Protein AF-0000000080868658 (afdb_homodimer)

Radius of gyration: 28.67 Å; Cα contacts (8 Å, |Δi|>4): 1771; chains: 2; bounding box: 57×83×64 Å

pLDDT: mean 96.14, std 3.33, range [72.62, 98.94]

Sequence (752 aa):
MSLFIGLMSGTSLDGVDAALVDITPGRAPSLIATHAETMPEPLRDLLWRLCHADRVAFAELAAAEDAFCRLQATAVEALLGTSDAGRETIAAIGSHGQTIEHAPWGHDGGPAYTLQLDNPSLLAELTGCAVVGDLRRRDLAAGGQAAPLAPAFHEALFRARGEWRLVLNLGGFANLTLLPPAKDPRPPLGFDTGPANALMDAWHARHRGGRFDAGGAWAASGRVDEALLRRLLAQPFFHRPPPRSTGREVFHLDWLERHLEGGESPEDVQATLAELTAASVTLGVEMARETLSAPPAALLIPCGGGAHNPDLLARLARRLPETPLTTGDDWGWPADWLEAGAFAWLAAQRLAGQPGNLPSVTGAAGARVLGGLYAPMSLFIGLMSGTSLDGVDAALVDITPGRAPSLIATHAETMPEPLRDLLWRLCHADRVAFAELAAAEDAFCRLQATAVEALLGTSDAGRETIAAIGSHGQTIEHAPWGHDGGPAYTLQLDNPSLLAELTGCAVVGDLRRRDLAAGGQAAPLAPAFHEALFRARGEWRLVLNLGGFANLTLLPPAKDPRPPLGFDTGPANALMDAWHARHRGGRFDAGGAWAASGRVDEALLRRLLAQPFFHRPPPRSTGREVFHLDWLERHLEGGESPEDVQATLAELTAASVTLGVEMARETLSAPPAALLIPCGGGAHNPDLLARLARRLPETPLTTGDDWGWPADWLEAGAFAWLAAQRLAGQPGNLPSVTGAAGARVLGGLYAP

Nearest PDB structures (foldseek):
  4mo5-assembly1_B  TM=8.923E-01  e=2.392E-41  Pseudomonas aeruginosa
  4mo4-assembly1_B  TM=8.816E-01  e=5.305E-41  Pseudomonas aeruginosa
  4mo4-assembly2_D  TM=8.291E-01  e=3.657E-42  Pseudomonas aeruginosa
  4mo5-assembly1_A  TM=8.180E-01  e=1.112E-40  Pseudomonas aeruginosa
  4mo4-assembly1_A  TM=7.950E-01  e=7.052E-41  Pseudomonas aeruginosa

Secondary structure (DSSP, 8-state):
--EEEEEE--TT--EEEEEEEE--TTS--EEEEEEEEEPPHHHHHHHHHHHH-SEEEHHHHHHHHHHHHHHHHHHHHHHHHTSS--GGGEEEEEE--EEEEEETT-STT---EEEEE--HHHHHHHH-S-EEE--SHHHHHTT------THHHHHHHH--SS--EEEEEESSEEEEEEE--TT--SPPEEEEEEESHHHHHHHHHHHH-SSS-GGGHHHHHS---HHHHHHHHTSGGGGPPSS----TTTSSHHHHHTT--S---HHHHHHHHHHHHHHHHHHHHHHHHHHHTPPPPSEEEEESGGGG-HHHHHHHHHH-TTS-B--GGGGT--TTTHHHHHHHHHHHHHHHT-----HHHH--SS----SEEE--/--EEEEEE--TT--EEEEEEEE--TTS--EEEEEEEEEPPHHHHHHHHHHHT-SEEEHHHHHHHHHHHHHHHHHHHHHHHHTSS--GGGEEEEEE--EEEEEETT-STT---EEEEE--HHHHHHHH-S-EEE--SHHHHHTT------THHHHHHHH--SS--EEEEEESSEEEEEEE--TT--SPPEEEEEEESHHHHHHHHHHHH-SSS-GGGHHHHHS---HHHHHHHHTSGGGGPPSS----TTTSSHHHHHTT--S---HHHHHHHHHHHHHHHHHHHHHHHHHHHTPPPPSEEEEESGGGG-HHHHHHHHHH-TTS-B--GGGGT--TTTHHHHHHHHHHHHHHHT-----HHHH--SS----SEEE--

Structure (mmCIF, N/CA/C/O backbone):
data_AF-0000000080868658-model_v1
#
loop_
_entity.id
_entity.type
_entity.pdbx_description
1 polymer 'Anhydro-N-acetylmuramic acid kinase'
#
loop_
_atom_site.group_PDB
_atom_site.id
_atom_site.type_symbol
_atom_site.label_atom_id
_atom_site.label_alt_id
_atom_site.label_comp_id
_atom_site.label_asym_id
_atom_site.label_entity_id
_atom_site.label_seq_id
_atom_site.pdbx_PDB_ins_code
_atom_site.Cartn_x
_atom_site.Cartn_y
_atom_site.Cartn_z
_atom_site.occupancy
_atom_site.B_iso_or_equiv
_atom_site.auth_seq_id
_atom_site.auth_comp_id
_atom_site.auth_asym_id
_atom_site.auth_atom_id
_atom_site.pdbx_PDB_model_num
ATOM 1 N N . MET A 1 1 ? 24.516 -18.031 5.805 1 72.62 1 MET A N 1
ATOM 2 C CA . MET A 1 1 ? 23.094 -18.359 5.789 1 72.62 1 MET A CA 1
ATOM 3 C C . MET A 1 1 ? 22.234 -17.125 5.98 1 72.62 1 MET A C 1
ATOM 5 O O . MET A 1 1 ? 22.516 -16.297 6.852 1 72.62 1 MET A O 1
ATOM 9 N N . SER A 1 2 ? 21.344 -17 4.926 1 91.69 2 SER A N 1
ATOM 10 C CA . SER A 1 2 ? 20.359 -15.914 5.02 1 91.69 2 SER A CA 1
ATOM 11 C C . SER A 1 2 ? 18.938 -16.453 4.938 1 91.69 2 SER A C 1
ATOM 13 O O . SER A 1 2 ? 18.547 -17.031 3.926 1 91.69 2 SER A O 1
ATOM 15 N N . LEU A 1 3 ? 18.203 -16.422 6.098 1 98 3 LEU A N 1
ATOM 16 C CA . LEU A 1 3 ? 16.875 -17.031 6.215 1 98 3 LEU A CA 1
ATOM 17 C C . LEU A 1 3 ? 15.781 -16.031 5.883 1 98 3 LEU A C 1
ATOM 19 O O . LEU A 1 3 ? 15.836 -14.875 6.332 1 98 3 LEU A O 1
ATOM 23 N N . PHE A 1 4 ? 14.875 -16.516 5.098 1 98.69 4 PHE A N 1
ATOM 24 C CA . PHE A 1 4 ? 13.711 -15.734 4.707 1 98.69 4 PHE A CA 1
ATOM 25 C C . PHE A 1 4 ? 12.422 -16.531 4.938 1 98.69 4 PHE A C 1
ATOM 27 O O . PHE A 1 4 ? 12.422 -17.75 4.852 1 98.69 4 PHE A O 1
ATOM 34 N N . ILE A 1 5 ? 11.375 -15.859 5.258 1 98.88 5 ILE A N 1
ATOM 35 C CA . ILE A 1 5 ? 10.047 -16.469 5.34 1 98.88 5 ILE A CA 1
ATOM 36 C C . ILE A 1 5 ? 9.18 -15.969 4.188 1 98.88 5 ILE A C 1
ATOM 38 O O . ILE A 1 5 ? 9.156 -14.766 3.895 1 98.88 5 ILE A O 1
ATOM 42 N N . GLY A 1 6 ? 8.555 -16.875 3.461 1 98.88 6 GLY A N 1
ATOM 43 C CA . GLY A 1 6 ? 7.555 -16.531 2.465 1 98.88 6 GLY A CA 1
ATOM 44 C C . GLY A 1 6 ? 6.137 -16.828 2.912 1 98.88 6 GLY A C 1
ATOM 45 O O . GLY A 1 6 ? 5.871 -17.875 3.492 1 98.88 6 GLY A O 1
ATOM 46 N N . LEU A 1 7 ? 5.23 -15.844 2.699 1 98.88 7 LEU A N 1
ATOM 47 C CA . LEU A 1 7 ? 3.818 -15.992 3.033 1 98.88 7 LEU A CA 1
ATOM 48 C C . LEU A 1 7 ? 2.953 -15.906 1.78 1 98.88 7 LEU A C 1
ATOM 50 O O . LEU A 1 7 ? 3.039 -14.938 1.026 1 98.88 7 LEU A O 1
ATOM 54 N N . MET A 1 8 ? 2.072 -16.938 1.62 1 97.5 8 MET A N 1
ATOM 55 C CA . MET A 1 8 ? 1.224 -17 0.434 1 97.5 8 MET A CA 1
ATOM 56 C C . MET A 1 8 ? -0.203 -17.391 0.803 1 97.5 8 MET A C 1
ATOM 58 O O . MET A 1 8 ? -0.414 -18.297 1.609 1 97.5 8 MET A O 1
ATOM 62 N N . SER A 1 9 ? -1.117 -16.609 0.344 1 95.06 9 SER A N 1
ATOM 63 C CA . SER A 1 9 ? -2.535 -16.953 0.381 1 95.06 9 SER A CA 1
ATOM 64 C C . SER A 1 9 ? -3.16 -16.875 -1.008 1 95.06 9 SER A C 1
ATOM 66 O O . SER A 1 9 ? -3.146 -15.812 -1.64 1 95.06 9 SER A O 1
ATOM 68 N N . GLY A 1 10 ? -3.705 -17.938 -1.477 1 87.25 10 GLY A N 1
ATOM 69 C CA . GLY A 1 10 ? -4.199 -18.016 -2.842 1 87.25 10 GLY A CA 1
ATOM 70 C C . GLY A 1 10 ? -5.691 -17.766 -2.949 1 87.25 10 GLY A C 1
ATOM 71 O O . GLY A 1 10 ? -6.32 -17.297 -1.998 1 87.25 10 GLY A O 1
ATOM 72 N N . THR A 1 11 ? -6.23 -18.062 -4.133 1 80.31 11 THR A N 1
ATOM 73 C CA . THR A 1 11 ? -7.613 -17.75 -4.484 1 80.31 11 THR A CA 1
ATOM 74 C C . THR A 1 11 ? -8.578 -18.719 -3.812 1 80.31 11 THR A C 1
ATOM 76 O O . THR A 1 11 ? -9.781 -18.469 -3.74 1 80.31 11 THR A O 1
ATOM 79 N N . SER A 1 12 ? -8.07 -19.828 -3.332 1 80.62 12 SER A N 1
ATOM 80 C CA . SER A 1 12 ? -8.922 -20.812 -2.668 1 80.62 12 SER A CA 1
ATOM 81 C C . SER A 1 12 ? -9.344 -20.344 -1.283 1 80.62 12 SER A C 1
ATOM 83 O O . SER A 1 12 ? -10.297 -20.859 -0.708 1 80.62 12 SER A O 1
ATOM 85 N N . LEU A 1 13 ? -8.602 -19.406 -0.722 1 88.12 13 LEU A N 1
ATOM 86 C CA . LEU A 1 13 ? -8.883 -18.797 0.577 1 88.12 13 LEU A CA 1
ATOM 87 C C . LEU A 1 13 ? -8.898 -19.859 1.675 1 88.12 13 LEU A C 1
ATOM 89 O O . LEU A 1 13 ? -9.734 -19.797 2.58 1 88.12 13 LEU A O 1
ATOM 93 N N . ASP A 1 14 ? -7.98 -20.844 1.526 1 87.69 14 ASP A N 1
ATOM 94 C CA . ASP A 1 14 ? -7.934 -21.922 2.5 1 87.69 14 ASP A CA 1
ATOM 95 C C . ASP A 1 14 ? -7.086 -21.547 3.711 1 87.69 14 ASP A C 1
ATOM 97 O O . ASP A 1 14 ? -7.293 -22.062 4.809 1 87.69 14 ASP A O 1
ATOM 101 N N . GLY A 1 15 ? -6.152 -20.797 3.523 1 94.62 15 GLY A N 1
ATOM 102 C CA . GLY A 1 15 ? -5.262 -20.406 4.605 1 94.62 15 GLY A CA 1
ATOM 103 C C . GLY A 1 15 ? -4.027 -19.656 4.129 1 94.62 15 GLY A C 1
ATOM 104 O O . GLY A 1 15 ? -4.012 -19.125 3.016 1 94.62 15 GLY A O 1
ATOM 105 N N . VAL A 1 16 ? -3.062 -19.5 5.051 1 98 16 VAL A N 1
ATOM 106 C CA . VAL A 1 16 ? -1.768 -18.891 4.766 1 98 16 VAL A CA 1
ATOM 107 C C . VAL A 1 16 ? -0.672 -19.953 4.82 1 98 16 VAL A C 1
ATOM 109 O O . VAL A 1 16 ? -0.5 -20.625 5.84 1 98 16 VAL A O 1
ATOM 112 N N . ASP A 1 17 ? -0.006 -20.141 3.717 1 97.75 17 ASP A N 1
ATOM 113 C CA . ASP A 1 17 ? 1.175 -21 3.668 1 97.75 17 ASP A CA 1
ATOM 114 C C . ASP A 1 17 ? 2.436 -20.219 4.031 1 97.75 17 ASP A C 1
ATOM 116 O O . ASP A 1 17 ? 2.709 -19.172 3.447 1 97.75 17 ASP A O 1
ATOM 120 N N . ALA A 1 18 ? 3.156 -20.719 4.969 1 98.69 18 ALA A N 1
ATOM 121 C CA . ALA A 1 18 ? 4.418 -20.109 5.395 1 98.69 18 ALA A CA 1
ATOM 122 C C . ALA A 1 18 ? 5.586 -21.062 5.16 1 98.69 18 ALA A C 1
ATOM 124 O O . ALA A 1 18 ? 5.52 -22.25 5.531 1 98.69 18 ALA A O 1
ATOM 125 N N . ALA A 1 19 ? 6.621 -20.578 4.504 1 98.62 19 ALA A N 1
ATOM 126 C CA . ALA A 1 19 ? 7.82 -21.359 4.242 1 98.62 19 ALA A CA 1
ATOM 127 C C . ALA A 1 19 ? 9.07 -20.641 4.75 1 98.62 19 ALA A C 1
ATOM 129 O O . ALA A 1 19 ? 9.25 -19.453 4.496 1 98.62 19 ALA A O 1
ATOM 130 N N . LEU A 1 20 ? 9.852 -21.312 5.535 1 98.62 20 LEU A N 1
ATOM 131 C CA . LEU A 1 20 ? 11.188 -20.859 5.91 1 98.62 20 LEU A CA 1
ATOM 132 C C . LEU A 1 20 ? 12.234 -21.359 4.91 1 98.62 20 LEU A C 1
ATOM 134 O O . LEU A 1 20 ? 12.375 -22.562 4.707 1 98.62 20 LEU A O 1
ATOM 138 N N . VAL A 1 21 ? 12.93 -20.438 4.316 1 98.38 21 VAL A N 1
ATOM 139 C CA . VAL A 1 21 ? 13.805 -20.781 3.205 1 98.38 21 VAL A CA 1
ATOM 140 C C . VAL A 1 21 ? 15.203 -20.219 3.455 1 98.38 21 VAL A C 1
ATOM 142 O O . VAL A 1 21 ? 15.352 -19.078 3.893 1 98.38 21 VAL A O 1
ATOM 145 N N . ASP A 1 22 ? 16.203 -21.031 3.221 1 97.75 22 ASP A N 1
ATOM 146 C CA . ASP A 1 22 ? 17.578 -20.562 3.188 1 97.75 22 ASP A CA 1
ATOM 147 C C . ASP A 1 22 ? 17.984 -20.109 1.786 1 97.75 22 ASP A C 1
ATOM 149 O O . ASP A 1 22 ? 17.984 -20.906 0.844 1 97.75 22 ASP A O 1
ATOM 153 N N . ILE A 1 23 ? 18.234 -18.844 1.645 1 97.06 23 ILE A N 1
ATOM 154 C CA . ILE A 1 23 ? 18.641 -18.266 0.365 1 97.06 23 ILE A CA 1
ATOM 155 C C . ILE A 1 23 ? 20.047 -17.688 0.481 1 97.06 23 ILE A C 1
ATOM 157 O O . ILE A 1 23 ? 20.219 -16.531 0.851 1 97.06 23 ILE A O 1
ATOM 161 N N . THR A 1 24 ? 21 -18.391 0.154 1 91.44 24 THR A N 1
ATOM 162 C CA . THR A 1 24 ? 22.406 -18.031 0.19 1 91.44 24 THR A CA 1
ATOM 163 C C . THR A 1 24 ? 22.969 -17.906 -1.223 1 91.44 24 THR A C 1
ATOM 165 O O . THR A 1 24 ? 22.797 -18.812 -2.047 1 91.44 24 THR A O 1
ATOM 168 N N . PRO A 1 25 ? 23.594 -16.797 -1.504 1 86.56 25 PRO A N 1
ATOM 169 C CA . PRO A 1 25 ? 24.156 -16.641 -2.85 1 86.56 25 PRO A CA 1
ATOM 170 C C . PRO A 1 25 ? 25.047 -17.797 -3.268 1 86.56 25 PRO A C 1
ATOM 172 O O . PRO A 1 25 ? 25.812 -18.312 -2.453 1 86.56 25 PRO A O 1
ATOM 175 N N . GLY A 1 26 ? 24.938 -18.234 -4.422 1 84.75 26 GLY A N 1
ATOM 176 C CA . GLY A 1 26 ? 25.781 -19.297 -4.984 1 84.75 26 GLY A CA 1
ATOM 177 C C . GLY A 1 26 ? 25.219 -20.688 -4.773 1 84.75 26 GLY A C 1
ATOM 178 O O . GLY A 1 26 ? 25.781 -21.672 -5.258 1 84.75 26 GLY A O 1
ATOM 179 N N . ARG A 1 27 ? 24.141 -20.781 -4.016 1 88.38 27 ARG A N 1
ATOM 180 C CA . ARG A 1 27 ? 23.484 -22.062 -3.795 1 88.38 27 ARG A CA 1
ATOM 181 C C . ARG A 1 27 ? 22 -21.953 -4.129 1 88.38 27 ARG A C 1
ATOM 183 O O . ARG A 1 27 ? 21.391 -20.891 -4.031 1 88.38 27 ARG A O 1
ATOM 190 N N . ALA A 1 28 ? 21.422 -23.125 -4.512 1 91.81 28 ALA A N 1
ATOM 191 C CA . ALA A 1 28 ? 19.984 -23.172 -4.727 1 91.81 28 ALA A CA 1
ATOM 192 C C . ALA A 1 28 ? 19.219 -22.953 -3.418 1 91.81 28 ALA A C 1
ATOM 194 O O . ALA A 1 28 ? 19.625 -23.469 -2.371 1 91.81 28 ALA A O 1
ATOM 195 N N . PRO A 1 29 ? 18.156 -22.25 -3.453 1 96.81 29 PRO A N 1
ATOM 196 C CA . PRO A 1 29 ? 17.328 -22.109 -2.25 1 96.81 29 PRO A CA 1
ATOM 197 C C . PRO A 1 29 ? 16.891 -23.438 -1.665 1 96.81 29 PRO A C 1
ATOM 199 O O . PRO A 1 29 ? 16.594 -24.375 -2.41 1 96.81 29 PRO A O 1
ATOM 202 N N . SER A 1 30 ? 16.859 -23.484 -0.346 1 96.81 30 SER A N 1
ATOM 203 C CA . SER A 1 30 ? 16.469 -24.719 0.314 1 96.81 30 SER A CA 1
ATOM 204 C C . SER A 1 30 ? 15.336 -24.484 1.309 1 96.81 30 SER A C 1
ATOM 206 O O . SER A 1 30 ? 15.344 -23.5 2.041 1 96.81 30 SER A O 1
ATOM 208 N N . LEU A 1 31 ? 14.414 -25.375 1.304 1 97.44 31 LEU A N 1
ATOM 209 C CA . LEU A 1 31 ? 13.281 -25.328 2.225 1 97.44 31 LEU A CA 1
ATOM 210 C C . LEU A 1 31 ? 13.672 -25.859 3.596 1 97.44 31 LEU A C 1
ATOM 212 O O . LEU A 1 31 ? 14.141 -27 3.707 1 97.44 31 LEU A O 1
ATOM 216 N N . ILE A 1 32 ? 13.469 -25.078 4.637 1 97.12 32 ILE A N 1
ATOM 217 C CA . ILE A 1 32 ? 13.93 -25.438 5.973 1 97.12 32 ILE A CA 1
ATOM 218 C C . ILE A 1 32 ? 12.742 -25.906 6.812 1 97.12 32 ILE A C 1
ATOM 220 O O . ILE A 1 32 ? 12.852 -26.891 7.555 1 97.12 32 ILE A O 1
ATOM 224 N N . ALA A 1 33 ? 11.648 -25.234 6.73 1 97.88 33 ALA A N 1
ATOM 225 C CA . ALA A 1 33 ? 10.445 -25.547 7.504 1 97.88 33 ALA A CA 1
ATOM 226 C C . ALA A 1 33 ? 9.203 -25 6.812 1 97.88 33 ALA A C 1
ATOM 228 O O . ALA A 1 33 ? 9.289 -24.125 5.957 1 97.88 33 ALA A O 1
ATOM 229 N N . THR A 1 34 ? 8.07 -25.609 7.141 1 97.94 34 THR A N 1
ATOM 230 C CA . THR A 1 34 ? 6.801 -25.203 6.551 1 97.94 34 THR A CA 1
ATOM 231 C C . THR A 1 34 ? 5.695 -25.203 7.602 1 97.94 34 THR A C 1
ATOM 233 O O . THR A 1 34 ? 5.809 -25.859 8.633 1 97.94 34 THR A O 1
ATOM 236 N N . HIS A 1 35 ? 4.715 -24.328 7.371 1 98.06 35 HIS A N 1
ATOM 237 C CA . HIS A 1 35 ? 3.516 -24.297 8.195 1 98.06 35 HIS A CA 1
ATOM 238 C C . HIS A 1 35 ? 2.314 -23.797 7.406 1 98.06 35 HIS A C 1
ATOM 240 O O . HIS A 1 35 ? 2.42 -22.797 6.676 1 98.06 35 HIS A O 1
ATOM 246 N N . ALA A 1 36 ? 1.209 -24.516 7.469 1 97.19 36 ALA A N 1
ATOM 247 C CA . ALA A 1 36 ? -0.064 -24.062 6.91 1 97.19 36 ALA A CA 1
ATOM 248 C C . ALA A 1 36 ? -1.01 -23.594 8.016 1 97.19 36 ALA A C 1
ATOM 250 O O . ALA A 1 36 ? -1.348 -24.359 8.922 1 97.19 36 ALA A O 1
ATOM 251 N N . GLU A 1 37 ? -1.379 -22.328 7.957 1 98.06 37 GLU A N 1
ATOM 252 C CA . GLU A 1 37 ? -2.316 -21.766 8.922 1 98.06 37 GLU A CA 1
ATOM 253 C C . GLU A 1 37 ? -3.723 -21.672 8.336 1 98.06 37 GLU A C 1
ATOM 255 O O . GLU A 1 37 ? -3.955 -20.938 7.375 1 98.06 37 GLU A O 1
ATOM 260 N N . THR A 1 38 ? -4.68 -22.375 8.945 1 97.31 38 THR A N 1
ATOM 261 C CA . THR A 1 38 ? -6.035 -22.453 8.406 1 97.31 38 THR A CA 1
ATOM 262 C C . THR A 1 38 ? -6.742 -21.109 8.523 1 97.31 38 THR A C 1
ATOM 264 O O . THR A 1 38 ? -6.633 -20.422 9.547 1 97.31 38 THR A O 1
ATOM 267 N N . MET A 1 39 ? -7.422 -20.75 7.5 1 96.88 39 MET A N 1
ATOM 268 C CA . MET A 1 39 ? -8.211 -19.516 7.492 1 96.88 39 MET A CA 1
ATOM 269 C C . MET A 1 39 ? -9.469 -19.672 8.336 1 96.88 39 MET A C 1
ATOM 271 O O . MET A 1 39 ? -10.297 -20.547 8.07 1 96.88 39 MET A O 1
ATOM 275 N N . PRO A 1 40 ? -9.656 -18.859 9.359 1 97.62 40 PRO A N 1
ATOM 276 C CA . PRO A 1 40 ? -10.922 -18.906 10.094 1 97.62 40 PRO A CA 1
ATOM 277 C C . PRO A 1 40 ? -12.125 -18.594 9.203 1 97.62 40 PRO A C 1
ATOM 279 O O . PRO A 1 40 ? -12.047 -17.734 8.328 1 97.62 40 PRO A O 1
ATOM 282 N N . GLU A 1 41 ? -13.242 -19.234 9.445 1 95.88 41 GLU A N 1
ATOM 283 C CA . GLU A 1 41 ? -14.414 -19.172 8.578 1 95.88 41 GLU A CA 1
ATOM 284 C C . GLU A 1 41 ? -14.914 -17.734 8.43 1 95.88 41 GLU A C 1
ATOM 286 O O . GLU A 1 41 ? -15.234 -17.297 7.324 1 95.88 41 GLU A O 1
ATOM 291 N N . PRO A 1 42 ? -14.969 -16.938 9.523 1 97.19 42 PRO A N 1
ATOM 292 C CA . PRO A 1 42 ? -15.438 -15.555 9.359 1 97.19 42 PRO A CA 1
ATOM 293 C C . PRO A 1 42 ? -14.555 -14.734 8.422 1 97.19 42 PRO A C 1
ATOM 295 O O . PRO A 1 42 ? -15.062 -13.953 7.613 1 97.19 42 PRO A O 1
ATOM 298 N N . LEU A 1 43 ? -13.289 -14.891 8.523 1 97.88 43 LEU A N 1
ATOM 299 C CA . LEU A 1 43 ? -12.367 -14.188 7.641 1 97.88 43 LEU A CA 1
ATOM 300 C C . LEU A 1 43 ? -12.492 -14.703 6.207 1 97.88 43 LEU A C 1
ATOM 302 O O . LEU A 1 43 ? -12.484 -13.914 5.258 1 97.88 43 LEU A O 1
ATOM 306 N N . ARG A 1 44 ? -12.609 -15.984 6.043 1 95.94 44 ARG A N 1
ATOM 307 C CA . ARG A 1 44 ? -12.789 -16.578 4.723 1 95.94 44 ARG A CA 1
ATOM 308 C C . ARG A 1 44 ? -14.008 -15.992 4.016 1 95.94 44 ARG A C 1
ATOM 310 O O . ARG A 1 44 ? -13.93 -15.617 2.846 1 95.94 44 ARG A O 1
ATOM 317 N N . ASP A 1 45 ? -15.102 -15.898 4.734 1 95.25 45 ASP A N 1
ATOM 318 C CA . ASP A 1 45 ? -16.344 -15.367 4.184 1 95.25 45 ASP A CA 1
ATOM 319 C C . ASP A 1 45 ? -16.172 -13.914 3.752 1 95.25 45 ASP A C 1
ATOM 321 O O . ASP A 1 45 ? -16.656 -13.516 2.686 1 95.25 45 ASP A O 1
ATOM 325 N N . LEU A 1 46 ? -15.539 -13.203 4.602 1 96.62 46 LEU A N 1
ATOM 326 C CA . LEU A 1 46 ? -15.305 -11.797 4.309 1 96.62 46 LEU A CA 1
ATOM 327 C C . LEU A 1 46 ? -14.43 -11.641 3.068 1 96.62 46 LEU A C 1
ATOM 329 O O . LEU A 1 46 ? -14.75 -10.852 2.176 1 96.62 46 LEU A O 1
ATOM 333 N N . LEU A 1 47 ? -13.336 -12.352 3.016 1 96.5 47 LEU A N 1
ATOM 334 C CA . LEU A 1 47 ? -12.43 -12.297 1.875 1 96.5 47 LEU A CA 1
ATOM 335 C C . LEU A 1 47 ? -13.133 -12.742 0.599 1 96.5 47 LEU A C 1
ATOM 337 O O . LEU A 1 47 ? -12.922 -12.164 -0.469 1 96.5 47 LEU A O 1
ATOM 341 N N . TRP A 1 48 ? -13.922 -13.781 0.703 1 91.62 48 TRP A N 1
ATOM 342 C CA . TRP A 1 48 ? -14.688 -14.266 -0.442 1 91.62 48 TRP A CA 1
ATOM 343 C C . TRP A 1 48 ? -15.57 -13.164 -1.009 1 91.62 48 TRP A C 1
ATOM 345 O O . TRP A 1 48 ? -15.625 -12.961 -2.225 1 91.62 48 TRP A O 1
ATOM 355 N N . ARG A 1 49 ? -16.266 -12.469 -0.159 1 93.25 49 ARG A N 1
ATOM 356 C CA . ARG A 1 49 ? -17.125 -11.375 -0.583 1 93.25 49 ARG A CA 1
ATOM 357 C C . ARG A 1 49 ? -16.328 -10.266 -1.255 1 93.25 49 ARG A C 1
ATOM 359 O O . ARG A 1 49 ? -16.734 -9.727 -2.285 1 93.25 49 ARG A O 1
ATOM 366 N N . LEU A 1 50 ? -15.195 -9.969 -0.678 1 94 50 LEU A N 1
ATOM 367 C CA . LEU A 1 50 ? -14.344 -8.914 -1.216 1 94 50 LEU A CA 1
ATOM 368 C C . LEU A 1 50 ? -13.836 -9.281 -2.605 1 94 50 LEU A C 1
ATOM 370 O O . LEU A 1 50 ? -13.773 -8.43 -3.494 1 94 50 LEU A O 1
ATOM 374 N N . CYS A 1 51 ? -13.508 -10.539 -2.828 1 90.31 51 CYS A N 1
ATOM 375 C CA . CYS A 1 51 ? -12.969 -11.008 -4.098 1 90.31 51 CYS A CA 1
ATOM 376 C C . CYS A 1 51 ? -14.031 -10.961 -5.195 1 90.31 51 CYS A C 1
ATOM 378 O O . CYS A 1 51 ? -13.703 -11.008 -6.383 1 90.31 51 CYS A O 1
ATOM 380 N N . HIS A 1 52 ? -15.273 -10.883 -4.812 1 87.56 52 HIS A N 1
ATOM 381 C CA . HIS A 1 52 ? -16.359 -10.938 -5.793 1 87.56 52 HIS A CA 1
ATOM 382 C C . HIS A 1 52 ? -17.094 -9.609 -5.859 1 87.56 52 HIS A C 1
ATOM 384 O O . HIS A 1 52 ? -18.078 -9.477 -6.602 1 87.56 52 HIS A O 1
ATOM 390 N N . ALA A 1 53 ? -16.641 -8.641 -5.105 1 90 53 ALA A N 1
ATOM 391 C CA . ALA A 1 53 ? -17.297 -7.336 -5.062 1 90 53 ALA A CA 1
ATOM 392 C C . ALA A 1 53 ? -16.672 -6.371 -6.062 1 90 53 ALA A C 1
ATOM 394 O O . ALA A 1 53 ? -15.492 -6.496 -6.402 1 90 53 ALA A O 1
ATOM 395 N N . ASP A 1 54 ? -17.562 -5.445 -6.527 1 90.31 54 ASP A N 1
ATOM 396 C CA . ASP A 1 54 ? -17.031 -4.328 -7.312 1 90.31 54 ASP A CA 1
ATOM 397 C C . ASP A 1 54 ? -16.828 -3.094 -6.438 1 90.31 54 ASP A C 1
ATOM 399 O O . ASP A 1 54 ? -16.062 -2.199 -6.797 1 90.31 54 ASP A O 1
ATOM 403 N N . ARG A 1 55 ? -17.594 -3.051 -5.352 1 94.31 55 ARG A N 1
ATOM 404 C CA . ARG A 1 55 ? -17.531 -1.962 -4.383 1 94.31 55 ARG A CA 1
ATOM 405 C C . ARG A 1 55 ? -17.312 -2.498 -2.971 1 94.31 55 ARG A C 1
ATOM 407 O O . ARG A 1 55 ? -17.734 -3.607 -2.648 1 94.31 55 ARG A O 1
ATOM 414 N N . VAL A 1 56 ? -16.672 -1.709 -2.201 1 94.44 56 VAL A N 1
ATOM 415 C CA . VAL A 1 56 ? -16.375 -2.162 -0.843 1 94.44 56 VAL A CA 1
ATOM 416 C C . VAL A 1 56 ? -16.422 -0.977 0.118 1 94.44 56 VAL A C 1
ATOM 418 O O . VAL A 1 56 ? -16.234 0.171 -0.291 1 94.44 56 VAL A O 1
ATOM 421 N N . ALA A 1 57 ? -16.781 -1.31 1.369 1 95.56 57 ALA A N 1
ATOM 422 C CA . ALA A 1 57 ? -16.672 -0.312 2.43 1 95.56 57 ALA A CA 1
ATOM 423 C C . ALA A 1 57 ? -15.25 -0.25 2.979 1 95.56 57 ALA A C 1
ATOM 425 O O . ALA A 1 57 ? -14.594 -1.282 3.139 1 95.56 57 ALA A O 1
ATOM 426 N N . PHE A 1 58 ? -14.789 0.965 3.318 1 95.19 58 PHE A N 1
ATOM 427 C CA . PHE A 1 58 ? -13.445 1.136 3.861 1 95.19 58 PHE A CA 1
ATOM 428 C C . PHE A 1 58 ? -13.289 0.365 5.164 1 95.19 58 PHE A C 1
ATOM 430 O O . PHE A 1 58 ? -12.258 -0.278 5.391 1 95.19 58 PHE A O 1
ATOM 437 N N . ALA A 1 59 ? -14.305 0.403 5.98 1 95.5 59 ALA A N 1
ATOM 438 C CA . ALA A 1 59 ? -14.25 -0.278 7.273 1 95.5 59 ALA A CA 1
ATOM 439 C C . ALA A 1 59 ? -14.133 -1.789 7.094 1 95.5 59 ALA A C 1
ATOM 441 O O . ALA A 1 59 ? -13.469 -2.465 7.879 1 95.5 59 ALA A O 1
ATOM 442 N N . GLU A 1 60 ? -14.797 -2.299 6.066 1 95.88 60 GLU A N 1
ATOM 443 C CA . GLU A 1 60 ? -14.734 -3.729 5.777 1 95.88 60 GLU A CA 1
ATOM 444 C C . GLU A 1 60 ? -13.344 -4.129 5.285 1 95.88 60 GLU A C 1
ATOM 446 O O . GLU A 1 60 ? -12.828 -5.18 5.664 1 95.88 60 GLU A O 1
ATOM 451 N N . LEU A 1 61 ? -12.82 -3.295 4.469 1 96.44 61 LEU A N 1
ATOM 452 C CA . LEU A 1 61 ? -11.469 -3.527 3.984 1 96.44 61 LEU A CA 1
ATOM 453 C C . LEU A 1 61 ? -10.469 -3.541 5.141 1 96.44 61 LEU A C 1
ATOM 455 O O . LEU A 1 61 ? -9.602 -4.41 5.203 1 96.44 61 LEU A O 1
ATOM 459 N N . ALA A 1 62 ? -10.648 -2.615 6.027 1 97 62 ALA A N 1
ATOM 460 C CA . ALA A 1 62 ? -9.758 -2.506 7.18 1 97 62 ALA A CA 1
ATOM 461 C C . ALA A 1 62 ? -9.875 -3.734 8.078 1 97 62 ALA A C 1
ATOM 463 O O . ALA A 1 62 ? -8.867 -4.25 8.562 1 97 62 ALA A O 1
ATOM 464 N N . ALA A 1 63 ? -11.094 -4.164 8.297 1 97.56 63 ALA A N 1
ATOM 465 C CA . ALA A 1 63 ? -11.328 -5.336 9.141 1 97.56 63 ALA A CA 1
ATOM 466 C C . ALA A 1 63 ? -10.695 -6.586 8.531 1 97.56 63 ALA A C 1
ATOM 468 O O . ALA A 1 63 ? -10.062 -7.371 9.234 1 97.56 63 ALA A O 1
ATOM 469 N N . ALA A 1 64 ? -10.859 -6.75 7.246 1 98 64 ALA A N 1
ATOM 470 C CA . ALA A 1 64 ? -10.281 -7.898 6.551 1 98 64 ALA A CA 1
ATOM 471 C C . ALA A 1 64 ? -8.758 -7.859 6.594 1 98 64 ALA A C 1
ATOM 473 O O . ALA A 1 64 ? -8.109 -8.875 6.852 1 98 64 ALA A O 1
ATOM 474 N N . GLU A 1 65 ? -8.242 -6.695 6.344 1 98.06 65 GLU A N 1
ATOM 475 C CA . GLU A 1 65 ? -6.793 -6.531 6.328 1 98.06 65 GLU A CA 1
ATOM 476 C C . GLU A 1 65 ? -6.188 -6.84 7.695 1 98.06 65 GLU A C 1
ATOM 478 O O . GLU A 1 65 ? -5.176 -7.539 7.793 1 98.06 65 GLU A O 1
ATOM 483 N N . ASP A 1 66 ? -6.781 -6.301 8.695 1 98.31 66 ASP A N 1
ATOM 484 C CA . ASP A 1 66 ? -6.297 -6.512 10.062 1 98.31 66 ASP A CA 1
ATOM 485 C C . ASP A 1 66 ? -6.328 -7.996 10.43 1 98.31 66 ASP A C 1
ATOM 487 O O . ASP A 1 66 ? -5.336 -8.539 10.914 1 98.31 66 ASP A O 1
ATOM 491 N N . ALA A 1 67 ? -7.477 -8.609 10.219 1 98.44 67 ALA A N 1
ATOM 492 C CA . ALA A 1 67 ? -7.637 -10.023 10.547 1 98.44 67 ALA A CA 1
ATOM 493 C C . ALA A 1 67 ? -6.656 -10.883 9.75 1 98.44 67 ALA A C 1
ATOM 495 O O . ALA A 1 67 ? -6.051 -11.805 10.297 1 98.44 67 ALA A O 1
ATOM 496 N N . PHE A 1 68 ? -6.492 -10.586 8.516 1 98.62 68 PHE A N 1
ATOM 497 C CA . PHE A 1 68 ? -5.598 -11.336 7.645 1 98.62 68 PHE A CA 1
ATOM 498 C C . PHE A 1 68 ? -4.152 -11.203 8.109 1 98.62 68 PHE A C 1
ATOM 500 O O . PHE A 1 68 ? -3.42 -12.188 8.172 1 98.62 68 PHE A O 1
ATOM 507 N N . CYS A 1 69 ? -3.732 -9.992 8.438 1 98.62 69 CYS A N 1
ATOM 508 C CA . CYS A 1 69 ? -2.365 -9.75 8.883 1 98.62 69 CYS A CA 1
ATOM 509 C C . CYS A 1 69 ? -2.086 -10.477 10.195 1 98.62 69 CYS A C 1
ATOM 511 O O . CYS A 1 69 ? -0.995 -11.023 10.383 1 98.62 69 CYS A O 1
ATOM 513 N N . ARG A 1 70 ? -3.004 -10.484 11.078 1 98.69 70 ARG A N 1
ATOM 514 C CA . ARG A 1 70 ? -2.838 -11.203 12.344 1 98.69 70 ARG A CA 1
ATOM 515 C C . ARG A 1 70 ? -2.734 -12.703 12.109 1 98.69 70 ARG A C 1
ATOM 517 O O . ARG A 1 70 ? -1.993 -13.398 12.805 1 98.69 70 ARG A O 1
ATOM 524 N N . LEU A 1 71 ? -3.504 -13.188 11.109 1 98.81 71 LEU A N 1
ATOM 525 C CA . LEU A 1 71 ? -3.377 -14.586 10.727 1 98.81 71 LEU A CA 1
ATOM 526 C C . LEU A 1 71 ? -1.981 -14.875 10.188 1 98.81 71 LEU A C 1
ATOM 528 O O . LEU A 1 71 ? -1.395 -15.914 10.492 1 98.81 71 LEU A O 1
ATOM 532 N N . GLN A 1 72 ? -1.442 -14 9.375 1 98.88 72 GLN A N 1
ATOM 533 C CA . GLN A 1 72 ? -0.082 -14.133 8.867 1 98.88 72 GLN A CA 1
ATOM 534 C C . GLN A 1 72 ? 0.928 -14.203 10.008 1 98.88 72 GLN A C 1
ATOM 536 O O . GLN A 1 72 ? 1.836 -15.039 9.984 1 98.88 72 GLN A O 1
ATOM 541 N N . ALA A 1 73 ? 0.763 -13.32 10.977 1 98.88 73 ALA A N 1
ATOM 542 C CA . ALA A 1 73 ? 1.672 -13.297 12.117 1 98.88 73 ALA A CA 1
ATOM 543 C C . ALA A 1 73 ? 1.612 -14.602 12.891 1 98.88 73 ALA A C 1
ATOM 545 O O . ALA A 1 73 ? 2.643 -15.117 13.336 1 98.88 73 ALA A O 1
ATOM 546 N N . THR A 1 74 ? 0.406 -15.117 13.055 1 98.75 74 THR A N 1
ATOM 547 C CA . THR A 1 74 ? 0.233 -16.406 13.703 1 98.75 74 THR A CA 1
ATOM 548 C C . THR A 1 74 ? 0.979 -17.5 12.945 1 98.75 74 THR A C 1
ATOM 550 O O . THR A 1 74 ? 1.641 -18.344 13.547 1 98.75 74 THR A O 1
ATOM 553 N N . ALA A 1 75 ? 0.881 -17.469 11.633 1 98.75 75 ALA A N 1
ATOM 554 C CA . ALA A 1 75 ? 1.574 -18.438 10.789 1 98.75 75 ALA A CA 1
ATOM 555 C C . ALA A 1 75 ? 3.086 -18.344 10.977 1 98.75 75 ALA A C 1
ATOM 557 O O . ALA A 1 75 ? 3.77 -19.375 11.07 1 98.75 75 ALA A O 1
ATOM 558 N N . VAL A 1 76 ? 3.619 -17.141 11.039 1 98.75 76 VAL A N 1
ATOM 559 C CA . VAL A 1 76 ? 5.051 -16.922 11.219 1 98.75 76 VAL A CA 1
ATOM 560 C C . VAL A 1 76 ? 5.496 -17.469 12.57 1 98.75 76 VAL A C 1
ATOM 562 O O . VAL A 1 76 ? 6.508 -18.172 12.664 1 98.75 76 VAL A O 1
ATOM 565 N N . GLU A 1 77 ? 4.75 -17.172 13.602 1 98.12 77 GLU A N 1
ATOM 566 C CA . GLU A 1 77 ? 5.082 -17.656 14.945 1 98.12 77 GLU A CA 1
ATOM 567 C C . GLU A 1 77 ? 5.098 -19.172 15 1 98.12 77 GLU A C 1
ATOM 569 O O . GLU A 1 77 ? 6.008 -19.766 15.586 1 98.12 77 GLU A O 1
ATOM 574 N N . ALA A 1 78 ? 4.066 -19.766 14.406 1 98.25 78 ALA A N 1
ATOM 575 C CA . ALA A 1 78 ? 3.986 -21.234 14.383 1 98.25 78 ALA A CA 1
ATOM 576 C C . ALA A 1 78 ? 5.156 -21.828 13.609 1 98.25 78 ALA A C 1
ATOM 578 O O . ALA A 1 78 ? 5.746 -22.828 14.039 1 98.25 78 ALA A O 1
ATOM 579 N N . LEU A 1 79 ? 5.484 -21.219 12.484 1 98.38 79 LEU A N 1
ATOM 580 C CA . LEU A 1 79 ? 6.598 -21.672 11.656 1 98.38 79 LEU A CA 1
ATOM 581 C C . LEU A 1 79 ? 7.906 -21.641 12.445 1 98.38 79 LEU A C 1
ATOM 583 O O . LEU A 1 79 ? 8.672 -22.609 12.438 1 98.38 79 LEU A O 1
ATOM 587 N N . LEU A 1 80 ? 8.148 -20.547 13.086 1 97.19 80 LEU A N 1
ATOM 588 C CA . LEU A 1 80 ? 9.375 -20.391 13.852 1 97.19 80 LEU A CA 1
ATOM 589 C C . LEU A 1 80 ? 9.406 -21.344 15.039 1 97.19 80 LEU A C 1
ATOM 591 O O . LEU A 1 80 ? 10.469 -21.812 15.438 1 97.19 80 LEU A O 1
ATOM 595 N N . GLY A 1 81 ? 8.242 -21.625 15.594 1 95.31 81 GLY A N 1
ATOM 596 C CA . GLY A 1 81 ? 8.141 -22.578 16.688 1 95.31 81 GLY A CA 1
ATOM 597 C C . GLY A 1 81 ? 8.547 -23.984 16.281 1 95.31 81 GLY A C 1
ATOM 598 O O . GLY A 1 81 ? 9.008 -24.766 17.109 1 95.31 81 GLY A O 1
ATOM 599 N N . THR A 1 82 ? 8.398 -24.297 15.055 1 93 82 THR A N 1
ATOM 600 C CA . THR A 1 82 ? 8.695 -25.641 14.578 1 93 82 THR A CA 1
ATOM 601 C C . THR A 1 82 ? 10.102 -25.719 13.992 1 93 82 THR A C 1
ATOM 603 O O . THR A 1 82 ? 10.523 -26.766 13.508 1 93 82 THR A O 1
ATOM 606 N N . SER A 1 83 ? 10.742 -24.562 14.047 1 91.75 83 SER A N 1
ATOM 607 C CA . SER A 1 83 ? 12.102 -24.5 13.5 1 91.75 83 SER A CA 1
ATOM 608 C C . SER A 1 83 ? 13.117 -24.141 14.578 1 91.75 83 SER A C 1
ATOM 610 O O . SER A 1 83 ? 12.742 -23.875 15.727 1 91.75 83 SER A O 1
ATOM 612 N N . ASP A 1 84 ? 14.312 -24.281 14.328 1 89.19 84 ASP A N 1
ATOM 613 C CA . ASP A 1 84 ? 15.375 -23.906 15.258 1 89.19 84 ASP A CA 1
ATOM 614 C C . ASP A 1 84 ? 15.852 -22.484 15 1 89.19 84 ASP A C 1
ATOM 616 O O . ASP A 1 84 ? 16.859 -22.047 15.57 1 89.19 84 ASP A O 1
ATOM 620 N N . ALA A 1 85 ? 15.055 -21.812 14.227 1 91.12 85 ALA A N 1
ATOM 621 C CA . ALA A 1 85 ? 15.477 -20.453 13.875 1 91.12 85 ALA A CA 1
ATOM 622 C C . ALA A 1 85 ? 14.828 -19.422 14.789 1 91.12 85 ALA A C 1
ATOM 624 O O . ALA A 1 85 ? 13.625 -19.484 15.055 1 91.12 85 ALA A O 1
ATOM 625 N N . GLY A 1 86 ? 15.625 -18.5 15.336 1 91.19 86 GLY A N 1
ATOM 626 C CA . GLY A 1 86 ? 15.094 -17.359 16.078 1 91.19 86 GLY A CA 1
ATOM 627 C C . GLY A 1 86 ? 14.68 -16.219 15.18 1 91.19 86 GLY A C 1
ATOM 628 O O . GLY A 1 86 ? 15.172 -16.094 14.055 1 91.19 86 GLY A O 1
ATOM 629 N N . ARG A 1 87 ? 13.773 -15.43 15.633 1 92.25 87 ARG A N 1
ATOM 630 C CA . ARG A 1 87 ? 13.281 -14.289 14.875 1 92.25 87 ARG A CA 1
ATOM 631 C C . ARG A 1 87 ? 14.43 -13.391 14.422 1 92.25 87 ARG A C 1
ATOM 633 O O . ARG A 1 87 ? 14.367 -12.797 13.344 1 92.25 87 ARG A O 1
ATOM 640 N N . GLU A 1 88 ? 15.438 -13.297 15.172 1 93.25 88 GLU A N 1
ATOM 641 C CA . GLU A 1 88 ? 16.562 -12.398 14.898 1 93.25 88 GLU A CA 1
ATOM 642 C C . GLU A 1 88 ? 17.375 -12.898 13.719 1 93.25 88 GLU A C 1
ATOM 644 O O . GLU A 1 88 ? 18.172 -12.148 13.148 1 93.25 88 GLU A O 1
ATOM 649 N N . THR A 1 89 ? 17.203 -14.117 13.383 1 95.12 89 THR A N 1
ATOM 650 C CA . THR A 1 89 ? 17.969 -14.703 12.297 1 95.12 89 THR A CA 1
ATOM 651 C C . THR A 1 89 ? 17.25 -14.531 10.961 1 95.12 89 THR A C 1
ATOM 653 O O . THR A 1 89 ? 17.812 -14.812 9.898 1 95.12 89 THR A O 1
ATOM 656 N N . ILE A 1 90 ? 16.016 -14.109 11 1 98.06 90 ILE A N 1
ATOM 657 C CA . ILE A 1 90 ? 15.227 -13.93 9.789 1 98.06 90 ILE A CA 1
ATOM 658 C C . ILE A 1 90 ? 15.594 -12.609 9.125 1 98.06 90 ILE A C 1
ATOM 660 O O . ILE A 1 90 ? 15.422 -11.539 9.711 1 98.06 90 ILE A O 1
ATOM 664 N N . ALA A 1 91 ? 16.062 -12.68 7.906 1 98.25 91 ALA A N 1
ATOM 665 C CA . ALA A 1 91 ? 16.453 -11.469 7.176 1 98.25 91 ALA A CA 1
ATOM 666 C C . ALA A 1 91 ? 15.227 -10.648 6.793 1 98.25 91 ALA A C 1
ATOM 668 O O . ALA A 1 91 ? 15.227 -9.422 6.926 1 98.25 91 ALA A O 1
ATOM 669 N N . ALA A 1 92 ? 14.18 -11.328 6.312 1 98.69 92 ALA A N 1
ATOM 670 C CA . ALA A 1 92 ? 12.938 -10.641 5.965 1 98.69 92 ALA A CA 1
ATOM 671 C C . ALA A 1 92 ? 11.812 -11.648 5.691 1 98.69 92 ALA A C 1
ATOM 673 O O . ALA A 1 92 ? 12.078 -12.82 5.43 1 98.69 92 ALA A O 1
ATOM 674 N N . ILE A 1 93 ? 10.633 -11.18 5.801 1 98.88 93 ILE A N 1
ATOM 675 C CA . ILE A 1 93 ? 9.422 -11.875 5.379 1 98.88 93 ILE A CA 1
ATOM 676 C C . ILE A 1 93 ? 8.961 -11.336 4.023 1 98.88 93 ILE A C 1
ATOM 678 O O . ILE A 1 93 ? 8.836 -10.125 3.842 1 98.88 93 ILE A O 1
ATOM 682 N N . GLY A 1 94 ? 8.828 -12.195 3.027 1 98.94 94 GLY A N 1
ATOM 683 C CA . GLY A 1 94 ? 8.117 -11.844 1.808 1 98.94 94 GLY A CA 1
ATOM 684 C C . GLY A 1 94 ? 6.629 -12.148 1.875 1 98.94 94 GLY A C 1
ATOM 685 O O . GLY A 1 94 ? 6.234 -13.312 1.948 1 98.94 94 GLY A O 1
ATOM 686 N N . SER A 1 95 ? 5.801 -11.094 1.814 1 98.88 95 SER A N 1
ATOM 687 C CA . SER A 1 95 ? 4.355 -11.25 1.958 1 98.88 95 SER A CA 1
ATOM 688 C C . SER A 1 95 ? 3.637 -10.977 0.642 1 98.88 95 SER A C 1
ATOM 690 O O . SER A 1 95 ? 3.686 -9.859 0.122 1 98.88 95 SER A O 1
ATOM 692 N N . HIS A 1 96 ? 2.982 -11.945 0.142 1 98.12 96 HIS A N 1
ATOM 693 C CA . HIS A 1 96 ? 2.197 -11.789 -1.076 1 98.12 96 HIS A CA 1
ATOM 694 C C . HIS A 1 96 ? 0.958 -10.93 -0.825 1 98.12 96 HIS A C 1
ATOM 696 O O . HIS A 1 96 ? 0.524 -10.188 -1.704 1 98.12 96 HIS A O 1
ATOM 702 N N . GLY A 1 97 ? 0.385 -11.078 0.349 1 97.69 97 GLY A N 1
ATOM 703 C CA . GLY A 1 97 ? -0.95 -10.547 0.588 1 97.69 97 GLY A CA 1
ATOM 704 C C . GLY A 1 97 ? -2.045 -11.398 -0.037 1 97.69 97 GLY A C 1
ATOM 705 O O . GLY A 1 97 ? -1.785 -12.5 -0.511 1 97.69 97 GLY A O 1
ATOM 706 N N . GLN A 1 98 ? -3.293 -10.961 0.12 1 97 98 GLN A N 1
ATOM 707 C CA . GLN A 1 98 ? -4.445 -11.609 -0.492 1 97 98 GLN A CA 1
ATOM 708 C C . GLN A 1 98 ? -4.988 -10.789 -1.657 1 97 98 GLN A C 1
ATOM 710 O O . GLN A 1 98 ? -5.504 -9.688 -1.459 1 97 98 GLN A O 1
ATOM 715 N N . THR A 1 99 ? -4.871 -11.367 -2.863 1 94.62 99 THR A N 1
ATOM 716 C CA . THR A 1 99 ? -5.41 -10.664 -4.02 1 94.62 99 THR A CA 1
ATOM 717 C C . THR A 1 99 ? -6.93 -10.57 -3.938 1 94.62 99 THR A C 1
ATOM 719 O O . THR A 1 99 ? -7.613 -11.594 -3.83 1 94.62 99 THR A O 1
ATOM 722 N N . ILE A 1 100 ? -7.418 -9.344 -3.967 1 93.31 100 ILE A N 1
ATOM 723 C CA . ILE A 1 100 ? -8.867 -9.188 -3.959 1 93.31 100 ILE A CA 1
ATOM 724 C C . ILE A 1 100 ? -9.344 -8.664 -5.312 1 93.31 100 ILE A C 1
ATOM 726 O O . ILE A 1 100 ? -10.516 -8.789 -5.66 1 93.31 100 ILE A O 1
ATOM 730 N N . GLU A 1 101 ? -8.414 -8.039 -6.031 1 92.06 101 GLU A N 1
ATOM 731 C CA . GLU A 1 101 ? -8.672 -7.578 -7.391 1 92.06 101 GLU A CA 1
ATOM 732 C C . GLU A 1 101 ? -7.406 -7.652 -8.25 1 92.06 101 GLU A C 1
ATOM 734 O O . GLU A 1 101 ? -6.312 -7.34 -7.773 1 92.06 101 GLU A O 1
ATOM 739 N N . HIS A 1 102 ? -7.531 -8.094 -9.453 1 92.69 102 HIS A N 1
ATOM 740 C CA . HIS A 1 102 ? -6.445 -8.117 -10.43 1 92.69 102 HIS A CA 1
ATOM 741 C C . HIS A 1 102 ? -6.953 -7.766 -11.828 1 92.69 102 HIS A C 1
ATOM 743 O O . HIS A 1 102 ? -7.684 -8.539 -12.438 1 92.69 102 HIS A O 1
ATOM 749 N N . ALA A 1 103 ? -6.555 -6.555 -12.297 1 93.06 103 ALA A N 1
ATOM 750 C CA . ALA A 1 103 ? -7.035 -6.031 -13.578 1 93.06 103 ALA A CA 1
ATOM 751 C C . ALA A 1 103 ? -5.895 -5.418 -14.375 1 93.06 103 ALA A C 1
ATOM 753 O O . ALA A 1 103 ? -5.871 -4.203 -14.609 1 93.06 103 ALA A O 1
ATOM 754 N N . PRO A 1 104 ? -5.016 -6.262 -14.867 1 92.88 104 PRO A N 1
ATOM 755 C CA . PRO A 1 104 ? -3.846 -5.75 -15.578 1 92.88 104 PRO A CA 1
ATOM 756 C C . PRO A 1 104 ? -4.219 -5.012 -16.859 1 92.88 104 PRO A C 1
ATOM 758 O O . PRO A 1 104 ? -3.381 -4.312 -17.438 1 92.88 104 PRO A O 1
ATOM 761 N N . TRP A 1 105 ? -5.449 -5.117 -17.344 1 90 105 TRP A N 1
ATOM 762 C CA . TRP A 1 105 ? -5.895 -4.41 -18.547 1 90 105 TRP A CA 1
ATOM 763 C C . TRP A 1 105 ? -6.887 -3.311 -18.188 1 90 105 TRP A C 1
ATOM 765 O O . TRP A 1 105 ? -7.473 -2.68 -19.078 1 90 105 TRP A O 1
ATOM 775 N N . GLY A 1 106 ? -7.074 -3.078 -16.953 1 91 106 GLY A N 1
ATOM 776 C CA . GLY A 1 106 ? -8.031 -2.09 -16.484 1 91 106 GLY A CA 1
ATOM 777 C C . GLY A 1 106 ? -9.469 -2.498 -16.719 1 91 106 GLY A C 1
ATOM 778 O O . GLY A 1 106 ? -9.742 -3.604 -17.188 1 91 106 GLY A O 1
ATOM 779 N N . HIS A 1 107 ? -10.398 -1.656 -16.172 1 88.88 107 HIS A N 1
ATOM 780 C CA . HIS A 1 107 ? -11.828 -1.786 -16.422 1 88.88 107 HIS A CA 1
ATOM 781 C C . HIS A 1 107 ? -12.359 -0.605 -17.234 1 88.88 107 HIS A C 1
ATOM 783 O O . HIS A 1 107 ? -12.07 0.55 -16.906 1 88.88 107 HIS A O 1
ATOM 789 N N . ASP A 1 108 ? -13.039 -0.85 -18.328 1 87.62 108 ASP A N 1
ATOM 790 C CA . ASP A 1 108 ? -13.742 0.156 -19.125 1 87.62 108 ASP A CA 1
ATOM 791 C C . ASP A 1 108 ? -12.805 1.296 -19.516 1 87.62 108 ASP A C 1
ATOM 793 O O . ASP A 1 108 ? -13.109 2.467 -19.281 1 87.62 108 ASP A O 1
ATOM 797 N N . GLY A 1 109 ? -11.664 0.953 -19.953 1 91.12 109 GLY A N 1
ATOM 798 C CA . GLY A 1 109 ? -10.719 1.947 -20.438 1 91.12 109 GLY A CA 1
ATOM 799 C C . GLY A 1 109 ? -9.922 2.605 -19.312 1 91.12 109 GLY A C 1
ATOM 800 O O . GLY A 1 109 ? -9.133 3.514 -19.578 1 91.12 109 GLY A O 1
ATOM 801 N N . GLY A 1 110 ? -10.086 2.236 -18.125 1 95.12 110 GLY A N 1
ATOM 802 C CA . GLY A 1 110 ? -9.32 2.756 -17 1 95.12 110 GLY A CA 1
ATOM 803 C C . GLY A 1 110 ? -7.934 2.162 -16.891 1 95.12 110 GLY A C 1
ATOM 804 O O . GLY A 1 110 ? -7.543 1.33 -17.719 1 95.12 110 GLY A O 1
ATOM 805 N N . PRO A 1 111 ? -7.203 2.604 -15.914 1 97.06 111 PRO A N 1
ATOM 806 C CA . PRO A 1 111 ? -5.824 2.133 -15.781 1 97.06 111 PRO A CA 1
ATOM 807 C C . PRO A 1 111 ? -5.738 0.688 -15.297 1 97.06 111 PRO A C 1
ATOM 809 O O . PRO A 1 111 ? -6.664 0.191 -14.656 1 97.06 111 PRO A O 1
ATOM 812 N N . ALA A 1 112 ? -4.609 0.013 -15.633 1 96.19 112 ALA A N 1
ATOM 813 C CA . ALA A 1 112 ? -4.27 -1.277 -15.039 1 96.19 112 ALA A CA 1
ATOM 814 C C . ALA A 1 112 ? -4.07 -1.15 -13.531 1 96.19 112 ALA A C 1
ATOM 816 O O . ALA A 1 112 ? -3.539 -0.146 -13.047 1 96.19 112 ALA A O 1
ATOM 817 N N . TYR A 1 113 ? -4.566 -2.16 -12.766 1 96.31 113 TYR A N 1
ATOM 818 C CA . TYR A 1 113 ? -4.336 -2.137 -11.32 1 96.31 113 TYR A CA 1
ATOM 819 C C . TYR A 1 113 ? -4.465 -3.533 -10.727 1 96.31 113 TYR A C 1
ATOM 821 O O . TYR A 1 113 ? -4.961 -4.453 -11.383 1 96.31 113 TYR A O 1
ATOM 829 N N . THR A 1 114 ? -3.908 -3.719 -9.641 1 96.19 114 THR A N 1
ATOM 830 C CA . THR A 1 114 ? -4.031 -4.906 -8.805 1 96.19 114 THR A CA 1
ATOM 831 C C . THR A 1 114 ? -4.066 -4.523 -7.324 1 96.19 114 THR A C 1
ATOM 833 O O . THR A 1 114 ? -3.471 -3.525 -6.922 1 96.19 114 THR A O 1
ATOM 836 N N . LEU A 1 115 ? -4.844 -5.277 -6.559 1 95.75 115 LEU A N 1
ATOM 837 C CA . LEU A 1 115 ? -4.996 -4.98 -5.137 1 95.75 115 LEU A CA 1
ATOM 838 C C . LEU A 1 115 ? -4.762 -6.23 -4.297 1 95.75 115 LEU A C 1
ATOM 840 O O . LEU A 1 115 ? -5.492 -7.215 -4.422 1 95.75 115 LEU A O 1
ATOM 844 N N . GLN A 1 116 ? -3.721 -6.234 -3.566 1 96.94 116 GLN A N 1
ATOM 845 C CA . GLN A 1 116 ? -3.445 -7.227 -2.535 1 96.94 116 GLN A CA 1
ATOM 846 C C . GLN A 1 116 ? -3.729 -6.668 -1.144 1 96.94 116 GLN A C 1
ATOM 848 O O . GLN A 1 116 ? -3.154 -5.652 -0.747 1 96.94 116 GLN A O 1
ATOM 853 N N . LEU A 1 117 ? -4.598 -7.32 -0.47 1 97 117 LEU A N 1
ATOM 854 C CA . LEU A 1 117 ? -4.82 -6.969 0.927 1 97 117 LEU A CA 1
ATOM 855 C C . LEU A 1 117 ? -3.631 -7.379 1.789 1 97 117 LEU A C 1
ATOM 857 O O . LEU A 1 117 ? -3.332 -8.57 1.918 1 97 117 LEU A O 1
ATOM 861 N N . ASP A 1 118 ? -2.967 -6.398 2.318 1 98 118 ASP A N 1
ATOM 862 C CA . ASP A 1 118 ? -1.758 -6.609 3.109 1 98 118 ASP A CA 1
ATOM 863 C C . ASP A 1 118 ? -1.411 -5.367 3.926 1 98 118 ASP A C 1
ATOM 865 O O . ASP A 1 118 ? -1.845 -4.262 3.596 1 98 118 ASP A O 1
ATOM 869 N N . ASN A 1 119 ? -0.824 -5.551 5.055 1 98.56 119 ASN A N 1
ATOM 870 C CA . ASN A 1 119 ? -0.301 -4.477 5.891 1 98.56 119 ASN A CA 1
ATOM 871 C C . ASN A 1 119 ? 1.099 -4.797 6.406 1 98.56 119 ASN A C 1
ATOM 873 O O . ASN A 1 119 ? 1.264 -5.191 7.562 1 98.56 119 ASN A O 1
ATOM 877 N N . PRO A 1 120 ? 2.094 -4.559 5.535 1 98.81 120 PRO A N 1
ATOM 878 C CA . PRO A 1 120 ? 3.461 -4.93 5.91 1 98.81 120 PRO A CA 1
ATOM 879 C C . PRO A 1 120 ? 3.928 -4.238 7.188 1 98.81 120 PRO A C 1
ATOM 881 O O . PRO A 1 120 ? 4.723 -4.801 7.945 1 98.81 120 PRO A O 1
ATOM 884 N N . SER A 1 121 ? 3.457 -3.033 7.477 1 98.75 121 SER A N 1
ATOM 885 C CA . SER A 1 121 ? 3.805 -2.332 8.711 1 98.75 121 SER A CA 1
ATOM 886 C C . SER A 1 121 ? 3.283 -3.074 9.93 1 98.75 121 SER A C 1
ATOM 888 O O . SER A 1 121 ? 4.012 -3.254 10.914 1 98.75 121 SER A O 1
ATOM 890 N N . LEU A 1 122 ? 2.021 -3.473 9.875 1 98.81 122 LEU A N 1
ATOM 891 C CA . LEU A 1 122 ? 1.45 -4.227 10.984 1 98.81 122 LEU A CA 1
ATOM 892 C C . LEU A 1 122 ? 2.15 -5.57 11.148 1 98.81 122 LEU A C 1
ATOM 894 O O . LEU A 1 122 ? 2.449 -5.988 12.273 1 98.81 122 LEU A O 1
ATOM 898 N N . LEU A 1 123 ? 2.404 -6.25 10 1 98.88 123 LEU A N 1
ATOM 899 C CA . LEU A 1 123 ? 3.096 -7.531 10.055 1 98.88 123 LEU A CA 1
ATOM 900 C C . LEU A 1 123 ? 4.473 -7.383 10.688 1 98.88 123 LEU A C 1
ATOM 902 O O . LEU A 1 123 ? 4.879 -8.211 11.508 1 98.88 123 LEU A O 1
ATOM 906 N N . ALA A 1 124 ? 5.203 -6.34 10.328 1 98.75 124 ALA A N 1
ATOM 907 C CA . ALA A 1 124 ? 6.504 -6.059 10.93 1 98.75 124 ALA A CA 1
ATOM 908 C C . ALA A 1 124 ? 6.375 -5.848 12.438 1 98.75 124 ALA A C 1
ATOM 910 O O . ALA A 1 124 ? 7.184 -6.363 13.211 1 98.75 124 ALA A O 1
ATOM 911 N N . GLU A 1 125 ? 5.387 -5.082 12.82 1 98.69 125 GLU A N 1
ATOM 912 C CA . GLU A 1 125 ? 5.164 -4.805 14.242 1 98.69 125 GLU A CA 1
ATOM 913 C C . GLU A 1 125 ? 4.891 -6.09 15.016 1 98.69 125 GLU A C 1
ATOM 915 O O . GLU A 1 125 ? 5.438 -6.293 16.094 1 98.69 125 GLU A O 1
ATOM 920 N N . LEU A 1 126 ? 4.07 -6.965 14.477 1 98.56 126 LEU A N 1
ATOM 921 C CA . LEU A 1 126 ? 3.615 -8.172 15.164 1 98.56 126 LEU A CA 1
ATOM 922 C C . LEU A 1 126 ? 4.723 -9.219 15.211 1 98.56 126 LEU A C 1
ATOM 924 O O . LEU A 1 126 ? 4.801 -10 16.156 1 98.56 126 LEU A O 1
ATOM 928 N N . THR A 1 127 ? 5.641 -9.25 14.188 1 98.31 127 THR A N 1
ATOM 929 C CA . THR A 1 127 ? 6.602 -10.344 14.078 1 98.31 127 THR A CA 1
ATOM 930 C C . THR A 1 127 ? 7.988 -9.883 14.516 1 98.31 127 THR A C 1
ATOM 932 O O . THR A 1 127 ? 8.859 -10.711 14.797 1 98.31 127 THR A O 1
ATOM 935 N N . GLY A 1 128 ? 8.195 -8.555 14.445 1 97.62 128 GLY A N 1
ATOM 936 C CA . GLY A 1 128 ? 9.531 -8.039 14.734 1 97.62 128 GLY A CA 1
ATOM 937 C C . GLY A 1 128 ? 10.516 -8.266 13.602 1 97.62 128 GLY A C 1
ATOM 938 O O . GLY A 1 128 ? 11.727 -8.18 13.797 1 97.62 128 GLY A O 1
ATOM 939 N N . CYS A 1 129 ? 10.07 -8.594 12.406 1 98.31 129 CYS A N 1
ATOM 940 C CA . CYS A 1 129 ? 10.906 -8.859 11.242 1 98.31 129 CYS A CA 1
ATOM 941 C C . CYS A 1 129 ? 10.727 -7.781 10.18 1 98.31 129 CYS A C 1
ATOM 943 O O . CYS A 1 129 ? 9.68 -7.121 10.133 1 98.31 129 CYS A O 1
ATOM 945 N N . ALA A 1 130 ? 11.766 -7.539 9.367 1 98.62 130 ALA A N 1
ATOM 946 C CA . ALA A 1 130 ? 11.57 -6.766 8.148 1 98.62 130 ALA A CA 1
ATOM 947 C C . ALA A 1 130 ? 10.586 -7.461 7.211 1 98.62 130 ALA A C 1
ATOM 949 O O . ALA A 1 130 ? 10.531 -8.695 7.168 1 98.62 130 ALA A O 1
ATOM 950 N N . VAL A 1 131 ? 9.797 -6.711 6.512 1 98.94 131 VAL A N 1
ATOM 951 C CA . VAL A 1 131 ? 8.789 -7.285 5.625 1 98.94 131 VAL A CA 1
ATOM 952 C C . VAL A 1 131 ? 8.914 -6.664 4.234 1 98.94 131 VAL A C 1
ATOM 954 O O . VAL A 1 131 ? 9.094 -5.453 4.102 1 98.94 131 VAL A O 1
ATOM 957 N N . VAL A 1 132 ? 8.953 -7.461 3.201 1 98.94 132 VAL A N 1
ATOM 958 C CA . VAL A 1 132 ? 8.805 -7.031 1.815 1 98.94 132 VAL A CA 1
ATOM 959 C C . VAL A 1 132 ? 7.387 -7.34 1.329 1 98.94 132 VAL A C 1
ATOM 961 O O . VAL A 1 132 ? 6.957 -8.492 1.344 1 98.94 132 VAL A O 1
ATOM 964 N N . GLY A 1 133 ? 6.625 -6.32 0.989 1 98.75 133 GLY A N 1
ATOM 965 C CA . GLY A 1 133 ? 5.277 -6.453 0.462 1 98.75 133 GLY A CA 1
ATOM 966 C C . GLY A 1 133 ? 5.047 -5.648 -0.802 1 98.75 133 GLY A C 1
ATOM 967 O O . GLY A 1 133 ? 5.984 -5.059 -1.349 1 98.75 133 GLY A O 1
ATOM 968 N N . ASP A 1 134 ? 3.85 -5.672 -1.293 1 98.38 134 ASP A N 1
ATOM 969 C CA . ASP A 1 134 ? 3.469 -4.918 -2.484 1 98.38 134 ASP A CA 1
ATOM 970 C C . ASP A 1 134 ? 4.344 -5.297 -3.676 1 98.38 134 ASP A C 1
ATOM 972 O O . ASP A 1 134 ? 4.906 -4.426 -4.34 1 98.38 134 ASP A O 1
ATOM 976 N N . LEU A 1 135 ? 4.445 -6.539 -3.932 1 98.56 135 LEU A N 1
ATOM 977 C CA . LEU A 1 135 ? 5.441 -7.082 -4.852 1 98.56 135 LEU A CA 1
ATOM 978 C C . LEU A 1 135 ? 4.961 -6.977 -6.293 1 98.56 135 LEU A C 1
ATOM 980 O O . LEU A 1 135 ? 5.773 -6.938 -7.223 1 98.56 135 LEU A O 1
ATOM 984 N N . ARG A 1 136 ? 3.666 -6.863 -6.547 1 98.31 136 ARG A N 1
ATOM 985 C CA . ARG A 1 136 ? 3.115 -6.969 -7.891 1 98.31 136 ARG A CA 1
ATOM 986 C C . ARG A 1 136 ? 3.121 -5.613 -8.594 1 98.31 136 ARG A C 1
ATOM 988 O O . ARG A 1 136 ? 3.389 -5.531 -9.797 1 98.31 136 ARG A O 1
ATOM 995 N N . ARG A 1 137 ? 2.918 -4.535 -7.887 1 98.44 137 ARG A N 1
ATOM 996 C CA . ARG A 1 137 ? 2.586 -3.248 -8.484 1 98.44 137 ARG A CA 1
ATOM 997 C C . ARG A 1 137 ? 3.779 -2.674 -9.242 1 98.44 137 ARG A C 1
ATOM 999 O O . ARG A 1 137 ? 3.605 -1.911 -10.195 1 98.44 137 ARG A O 1
ATOM 1006 N N . ARG A 1 138 ? 4.977 -3.053 -8.805 1 98.69 138 ARG A N 1
ATOM 1007 C CA . ARG A 1 138 ? 6.16 -2.535 -9.492 1 98.69 138 ARG A CA 1
ATOM 1008 C C . ARG A 1 138 ? 6.238 -3.061 -10.922 1 98.69 138 ARG A C 1
ATOM 1010 O O . ARG A 1 138 ? 6.641 -2.336 -11.828 1 98.69 138 ARG A O 1
ATOM 1017 N N . ASP A 1 139 ? 5.93 -4.344 -11.102 1 98.62 139 ASP A N 1
ATOM 1018 C CA . ASP A 1 139 ? 5.863 -4.914 -12.445 1 98.62 139 ASP A CA 1
ATOM 1019 C C . ASP A 1 139 ? 4.773 -4.23 -13.273 1 98.62 139 ASP A C 1
ATOM 1021 O O . ASP A 1 139 ? 5.004 -3.867 -14.43 1 98.62 139 ASP A O 1
ATOM 1025 N N . LEU A 1 140 ? 3.691 -4.008 -12.695 1 98.12 140 LEU A N 1
ATOM 1026 C CA . LEU A 1 140 ? 2.578 -3.346 -13.367 1 98.12 140 LEU A CA 1
ATOM 1027 C C . LEU A 1 140 ? 2.961 -1.932 -13.789 1 98.12 140 LEU A C 1
ATOM 1029 O O . LEU A 1 140 ? 2.613 -1.491 -14.891 1 98.12 140 LEU A O 1
ATOM 1033 N N . ALA A 1 141 ? 3.654 -1.254 -12.922 1 98.5 141 ALA A N 1
ATOM 1034 C CA . ALA A 1 141 ? 4.094 0.112 -13.195 1 98.5 141 ALA A CA 1
ATOM 1035 C C . ALA A 1 141 ? 4.988 0.162 -14.43 1 98.5 141 ALA A C 1
ATOM 1037 O O . ALA A 1 141 ? 5.055 1.183 -15.117 1 98.5 141 ALA A O 1
ATOM 1038 N N . ALA A 1 142 ? 5.652 -0.915 -14.703 1 98.31 142 ALA A N 1
ATOM 1039 C CA . ALA A 1 142 ? 6.551 -1.003 -15.852 1 98.31 142 ALA A CA 1
ATOM 1040 C C . ALA A 1 142 ? 5.828 -1.568 -17.062 1 98.31 142 ALA A C 1
ATOM 1042 O O . ALA A 1 142 ? 6.465 -1.96 -18.047 1 98.31 142 ALA A O 1
ATOM 1043 N N . GLY A 1 143 ? 4.527 -1.689 -16.969 1 97.62 143 GLY A N 1
ATOM 1044 C CA . GLY A 1 143 ? 3.725 -2.094 -18.109 1 97.62 143 GLY A CA 1
ATOM 1045 C C . GLY A 1 143 ? 3.461 -3.586 -18.156 1 97.62 143 GLY A C 1
ATOM 1046 O O . GLY A 1 143 ? 2.889 -4.09 -19.125 1 97.62 143 GLY A O 1
ATOM 1047 N N . GLY A 1 144 ? 3.873 -4.348 -17.156 1 97.69 144 GLY A N 1
ATOM 1048 C CA . GLY A 1 144 ? 3.619 -5.777 -17.094 1 97.69 144 GLY A CA 1
ATOM 1049 C C . GLY A 1 144 ? 2.234 -6.117 -16.578 1 97.69 144 GLY A C 1
ATOM 1050 O O . GLY A 1 144 ? 1.478 -5.227 -16.188 1 97.69 144 GLY A O 1
ATOM 1051 N N . GLN A 1 145 ? 1.965 -7.449 -16.5 1 96.19 145 GLN A N 1
ATOM 1052 C CA . GLN A 1 145 ? 0.675 -7.918 -16 1 96.19 145 GLN A CA 1
ATOM 1053 C C . GLN A 1 145 ? 0.743 -8.242 -14.516 1 96.19 145 GLN A C 1
ATOM 1055 O O . GLN A 1 145 ? -0.279 -8.531 -13.891 1 96.19 145 GLN A O 1
ATOM 1060 N N . ALA A 1 146 ? 1.919 -8.203 -13.898 1 95.88 146 ALA A N 1
ATOM 1061 C CA . ALA A 1 146 ? 2.152 -8.477 -12.484 1 95.88 146 ALA A CA 1
ATOM 1062 C C . ALA A 1 146 ? 1.859 -9.93 -12.148 1 95.88 146 ALA A C 1
ATOM 1064 O O . ALA A 1 146 ? 1.679 -10.281 -10.977 1 95.88 146 ALA A O 1
ATOM 1065 N N . ALA A 1 147 ? 1.73 -10.852 -13.164 1 92.69 147 ALA A N 1
ATOM 1066 C CA . ALA A 1 147 ? 1.458 -12.273 -12.992 1 92.69 147 ALA A CA 1
ATOM 1067 C C . ALA A 1 147 ? 1.819 -13.055 -14.258 1 92.69 147 ALA A C 1
ATOM 1069 O O . ALA A 1 147 ? 1.726 -12.523 -15.367 1 92.69 147 ALA A O 1
ATOM 1070 N N . PRO A 1 148 ? 2.236 -14.227 -14.039 1 94.44 148 PRO A N 1
ATOM 1071 C CA . PRO A 1 148 ? 2.674 -14.797 -12.758 1 94.44 148 PRO A CA 1
ATOM 1072 C C . PRO A 1 148 ? 4.059 -14.305 -12.336 1 94.44 148 PRO A C 1
ATOM 1074 O O . PRO A 1 148 ? 4.867 -13.922 -13.188 1 94.44 148 PRO A O 1
ATOM 1077 N N . LEU A 1 149 ? 4.352 -14.336 -11.016 1 95.62 149 LEU A N 1
ATOM 1078 C CA . LEU A 1 149 ? 5.664 -13.914 -10.531 1 95.62 149 LEU A CA 1
ATOM 1079 C C . LEU A 1 149 ? 6.52 -15.125 -10.172 1 95.62 149 LEU A C 1
ATOM 1081 O O . LEU A 1 149 ? 7.742 -15.016 -10.062 1 95.62 149 LEU A O 1
ATOM 1085 N N . ALA A 1 150 ? 5.969 -16.281 -10.07 1 95.81 150 ALA A N 1
ATOM 1086 C CA . ALA A 1 150 ? 6.617 -17.484 -9.562 1 95.81 150 ALA A CA 1
ATOM 1087 C C . ALA A 1 150 ? 7.684 -17.984 -10.531 1 95.81 150 ALA A C 1
ATOM 1089 O O . ALA A 1 150 ? 8.672 -18.609 -10.125 1 95.81 150 ALA A O 1
ATOM 1090 N N . PRO A 1 151 ? 7.574 -17.734 -11.844 1 97 151 PRO A N 1
ATOM 1091 C CA . PRO A 1 151 ? 8.516 -18.328 -12.805 1 97 151 PRO A CA 1
ATOM 1092 C C . PRO A 1 151 ? 9.961 -17.922 -12.523 1 97 151 PRO A C 1
ATOM 1094 O O . PRO A 1 151 ? 10.883 -18.703 -12.789 1 97 151 PRO A O 1
ATOM 1097 N N . ALA A 1 152 ? 10.188 -16.766 -12 1 96.31 152 ALA A N 1
ATOM 1098 C CA . ALA A 1 152 ? 11.555 -16.359 -11.664 1 96.31 152 ALA A CA 1
ATOM 1099 C C . ALA A 1 152 ? 12.156 -17.297 -10.609 1 96.31 152 ALA A C 1
ATOM 1101 O O . ALA A 1 152 ? 13.336 -17.641 -10.68 1 96.31 152 ALA A O 1
ATOM 1102 N N . PHE A 1 153 ? 11.359 -17.672 -9.703 1 97.31 153 PHE A N 1
ATOM 1103 C CA . PHE A 1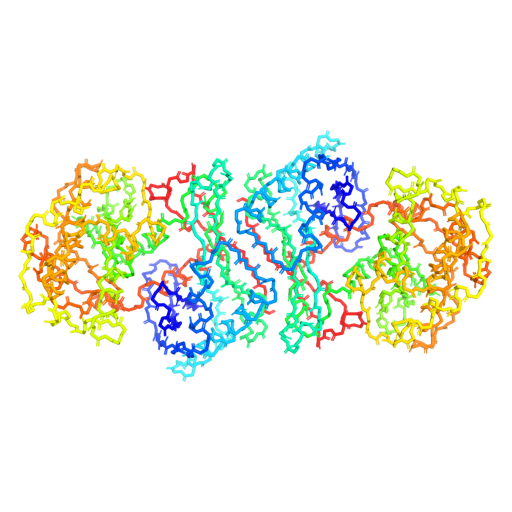 153 ? 11.805 -18.609 -8.68 1 97.31 153 PHE A CA 1
ATOM 1104 C C . PHE A 1 153 ? 11.953 -20.016 -9.258 1 97.31 153 PHE A C 1
ATOM 1106 O O . PHE A 1 153 ? 12.875 -20.75 -8.891 1 97.31 153 PHE A O 1
ATOM 1113 N N . HIS A 1 154 ? 11.031 -20.406 -10.141 1 97.25 154 HIS A N 1
ATOM 1114 C CA . HIS A 1 154 ? 11.164 -21.688 -10.828 1 97.25 154 HIS A CA 1
ATOM 1115 C C . HIS A 1 154 ? 12.523 -21.797 -11.516 1 97.25 154 HIS A C 1
ATOM 1117 O O . HIS A 1 154 ? 13.156 -22.859 -11.469 1 97.25 154 HIS A O 1
ATOM 1123 N N . GLU A 1 155 ? 12.891 -20.719 -12.125 1 95.69 155 GLU A N 1
ATOM 1124 C CA . GLU A 1 155 ? 14.188 -20.703 -12.789 1 95.69 155 GLU A CA 1
ATOM 1125 C C . GLU A 1 155 ? 15.32 -20.953 -11.797 1 95.69 155 GLU A C 1
ATOM 1127 O O . GLU A 1 155 ? 16.203 -21.766 -12.062 1 95.69 155 GLU A O 1
ATOM 1132 N N . ALA A 1 156 ? 15.211 -20.312 -10.688 1 93.94 156 ALA A N 1
ATOM 1133 C CA . ALA A 1 156 ? 16.25 -20.422 -9.672 1 93.94 156 ALA A CA 1
ATOM 1134 C C . ALA A 1 156 ? 16.344 -21.844 -9.125 1 93.94 156 ALA A C 1
ATOM 1136 O O . ALA A 1 156 ? 17.422 -22.297 -8.742 1 93.94 156 ALA A O 1
ATOM 1137 N N . LEU A 1 157 ? 15.281 -22.594 -9.133 1 95.31 157 LEU A N 1
ATOM 1138 C CA . LEU A 1 157 ? 15.227 -23.891 -8.484 1 95.31 157 LEU A CA 1
ATOM 1139 C C . LEU A 1 157 ? 15.477 -25.016 -9.492 1 95.31 157 LEU A C 1
ATOM 1141 O O . LEU A 1 157 ? 16.203 -25.969 -9.195 1 95.31 157 LEU A O 1
ATOM 1145 N N . PHE A 1 158 ? 14.852 -24.891 -10.68 1 95.88 158 PHE A N 1
ATOM 1146 C CA . PHE A 1 158 ? 14.648 -26.109 -11.453 1 95.88 158 PHE A CA 1
ATOM 1147 C C . PHE A 1 158 ? 15.383 -26.047 -12.781 1 95.88 158 PHE A C 1
ATOM 1149 O O . PHE A 1 158 ? 15.438 -27.031 -13.516 1 95.88 158 PHE A O 1
ATOM 1156 N N . ARG A 1 159 ? 15.852 -24.828 -13.117 1 95.31 159 ARG A N 1
ATOM 1157 C CA . ARG A 1 159 ? 16.562 -24.766 -14.383 1 95.31 159 ARG A CA 1
ATOM 1158 C C . ARG A 1 159 ? 17.766 -25.703 -14.383 1 95.31 159 ARG A C 1
ATOM 1160 O O . ARG A 1 159 ? 18.547 -25.734 -13.422 1 95.31 159 ARG A O 1
ATOM 1167 N N . ALA A 1 160 ? 17.906 -26.5 -15.461 1 95.06 160 ALA A N 1
ATOM 1168 C CA . ALA A 1 160 ? 18.969 -27.5 -15.578 1 95.06 160 ALA A CA 1
ATOM 1169 C C . ALA A 1 160 ? 19.969 -27.109 -16.656 1 95.06 160 ALA A C 1
ATOM 1171 O O . ALA A 1 160 ? 19.688 -26.25 -17.5 1 95.06 160 ALA A O 1
ATOM 1172 N N . ARG A 1 161 ? 21.094 -27.766 -16.625 1 93.69 161 ARG A N 1
ATOM 1173 C CA . ARG A 1 161 ? 22.188 -27.438 -17.547 1 93.69 161 ARG A CA 1
ATOM 1174 C C . ARG A 1 161 ? 21.844 -27.844 -18.969 1 93.69 161 ARG A C 1
ATOM 1176 O O . ARG A 1 161 ? 22.047 -27.062 -19.906 1 93.69 161 ARG A O 1
ATOM 1183 N N . GLY A 1 162 ? 21.172 -29 -19.141 1 94 162 GLY A N 1
ATOM 1184 C CA . GLY A 1 162 ? 21.125 -29.5 -20.5 1 94 162 GLY A CA 1
ATOM 1185 C C . GLY A 1 162 ? 19.734 -29.922 -20.922 1 94 162 GLY A C 1
ATOM 1186 O O . GLY A 1 162 ? 19.562 -30.578 -21.953 1 94 162 GLY A O 1
ATOM 1187 N N . GLU A 1 163 ? 18.75 -29.547 -20.219 1 95.5 163 GLU A N 1
ATOM 1188 C CA . GLU A 1 163 ? 17.422 -30.016 -20.641 1 95.5 163 GLU A CA 1
ATOM 1189 C C . GLU A 1 163 ? 16.359 -28.938 -20.391 1 95.5 163 GLU A C 1
ATOM 1191 O O . GLU A 1 163 ? 16.531 -28.094 -19.516 1 95.5 163 GLU A O 1
ATOM 1196 N N . TRP A 1 164 ? 15.25 -29.016 -21.25 1 97.81 164 TRP A N 1
ATOM 1197 C CA . TRP A 1 164 ? 14.062 -28.188 -21.078 1 97.81 164 TRP A CA 1
ATOM 1198 C C . TRP A 1 164 ? 13.148 -28.781 -20 1 97.81 164 TRP A C 1
ATOM 1200 O O . TRP A 1 164 ? 12.93 -29.984 -19.953 1 97.81 164 TRP A O 1
ATOM 1210 N N . ARG A 1 165 ? 12.68 -27.906 -19.141 1 98.19 165 ARG A N 1
ATOM 1211 C CA . ARG A 1 165 ? 11.789 -28.375 -18.078 1 98.19 165 ARG A CA 1
ATOM 1212 C C . ARG A 1 165 ? 10.531 -27.5 -18 1 98.19 165 ARG A C 1
ATOM 1214 O O . ARG A 1 165 ? 10.555 -26.328 -18.375 1 98.19 165 ARG A O 1
ATOM 1221 N N . LEU A 1 166 ? 9.461 -28.125 -17.547 1 98.5 166 LEU A N 1
ATOM 1222 C CA . LEU A 1 166 ? 8.203 -27.438 -17.297 1 98.5 166 LEU A CA 1
ATOM 1223 C C . LEU A 1 166 ? 7.855 -27.453 -15.812 1 98.5 166 LEU A C 1
ATOM 1225 O O . LEU A 1 166 ? 8.07 -28.453 -15.125 1 98.5 166 LEU A O 1
ATOM 1229 N N . VAL A 1 167 ? 7.461 -26.312 -15.352 1 98.38 167 VAL A N 1
ATOM 1230 C CA . VAL A 1 167 ? 6.82 -26.234 -14.039 1 98.38 167 VAL A CA 1
ATOM 1231 C C . VAL A 1 167 ? 5.375 -25.766 -14.203 1 98.38 167 VAL A C 1
ATOM 1233 O O . VAL A 1 167 ? 5.094 -24.844 -14.969 1 98.38 167 VAL A O 1
ATOM 1236 N N . LEU A 1 168 ? 4.449 -26.469 -13.555 1 98.38 168 LEU A N 1
ATOM 1237 C CA . LEU A 1 168 ? 3.027 -26.188 -13.703 1 98.38 168 LEU A CA 1
ATOM 1238 C C . LEU A 1 168 ? 2.361 -26.016 -12.344 1 98.38 168 LEU A C 1
ATOM 1240 O O . LEU A 1 168 ? 2.23 -26.969 -11.586 1 98.38 168 LEU A O 1
ATOM 1244 N N . ASN A 1 169 ? 1.953 -24.797 -12.055 1 96.69 169 ASN A N 1
ATOM 1245 C CA . ASN A 1 169 ? 1.163 -24.562 -10.852 1 96.69 169 ASN A CA 1
ATOM 1246 C C . ASN A 1 169 ? -0.326 -24.766 -11.109 1 96.69 169 ASN A C 1
ATOM 1248 O O . ASN A 1 169 ? -0.917 -24.094 -11.961 1 96.69 169 ASN A O 1
ATOM 1252 N N . LEU A 1 170 ? -0.874 -25.703 -10.391 1 96.62 170 LEU A N 1
ATOM 1253 C CA . LEU A 1 170 ? -2.301 -26 -10.477 1 96.62 170 LEU A CA 1
ATOM 1254 C C . LEU A 1 170 ? -3.035 -25.5 -9.234 1 96.62 170 LEU A C 1
ATOM 1256 O O . LEU A 1 170 ? -3.555 -26.297 -8.461 1 96.62 170 LEU A O 1
ATOM 1260 N N . GLY A 1 171 ? -3.125 -24.203 -9.102 1 94.06 171 GLY A N 1
ATOM 1261 C CA . GLY A 1 171 ? -3.949 -23.594 -8.07 1 94.06 171 GLY A CA 1
ATOM 1262 C C . GLY A 1 171 ? -5.391 -23.391 -8.5 1 94.06 171 GLY A C 1
ATOM 1263 O O . GLY A 1 171 ? -6.012 -24.312 -9.047 1 94.06 171 GLY A O 1
ATOM 1264 N N . GLY A 1 172 ? -5.934 -22.219 -8.141 1 93.12 172 GLY A N 1
ATOM 1265 C CA . GLY A 1 172 ? -7.199 -21.891 -8.773 1 93.12 172 GLY A CA 1
ATOM 1266 C C . GLY A 1 172 ? -7.105 -21.797 -10.281 1 93.12 172 GLY A C 1
ATOM 1267 O O . GLY A 1 172 ? -7.973 -22.297 -11 1 93.12 172 GLY A O 1
ATOM 1268 N N . PHE A 1 173 ? -6.059 -21.219 -10.586 1 94.62 173 PHE A N 1
ATOM 1269 C CA . PHE A 1 173 ? -5.727 -21.094 -12 1 94.62 173 PHE A CA 1
ATOM 1270 C C . PHE A 1 173 ? -4.367 -21.719 -12.289 1 94.62 173 PHE A C 1
ATOM 1272 O O . PHE A 1 173 ? -3.52 -21.812 -11.398 1 94.62 173 PHE A O 1
ATOM 1279 N N . ALA A 1 174 ? -4.227 -22.141 -13.516 1 97.19 174 ALA A N 1
ATOM 1280 C CA . ALA A 1 174 ? -2.998 -22.828 -13.891 1 97.19 174 ALA A CA 1
ATOM 1281 C C . ALA A 1 174 ? -1.991 -21.859 -14.516 1 97.19 174 ALA A C 1
ATOM 1283 O O . ALA A 1 174 ? -2.354 -21.031 -15.344 1 97.19 174 ALA A O 1
ATOM 1284 N N . ASN A 1 175 ? -0.785 -21.953 -14.039 1 96.06 175 ASN A N 1
ATOM 1285 C CA . ASN A 1 175 ? 0.348 -21.203 -14.562 1 96.06 175 ASN A CA 1
ATOM 1286 C C . ASN A 1 175 ? 1.476 -22.125 -15.016 1 96.06 175 ASN A C 1
ATOM 1288 O O . ASN A 1 175 ? 1.867 -23.031 -14.281 1 96.06 175 ASN A O 1
ATOM 1292 N N . LEU A 1 176 ? 1.949 -21.859 -16.203 1 98 176 LEU A N 1
ATOM 1293 C CA . LEU A 1 176 ? 2.982 -22.688 -16.812 1 98 176 LEU A CA 1
ATOM 1294 C C . LEU A 1 176 ? 4.293 -21.922 -16.922 1 98 176 LEU A C 1
ATOM 1296 O O . LEU A 1 176 ? 4.297 -20.734 -17.281 1 98 176 LEU A O 1
ATOM 1300 N N . THR A 1 177 ? 5.383 -22.562 -16.562 1 98.44 177 THR A N 1
ATOM 1301 C CA . THR A 1 177 ? 6.73 -22.047 -16.797 1 98.44 177 THR A CA 1
ATOM 1302 C C . THR A 1 177 ? 7.531 -23 -17.672 1 98.44 177 THR A C 1
ATOM 1304 O O . THR A 1 177 ? 7.668 -24.188 -17.359 1 98.44 177 THR A O 1
ATOM 1307 N N . LEU A 1 178 ? 8.016 -22.562 -18.812 1 98.62 178 LEU A N 1
ATOM 1308 C CA . LEU A 1 178 ? 8.977 -23.297 -19.625 1 98.62 178 LEU A CA 1
ATOM 1309 C C . LEU A 1 178 ? 10.391 -22.766 -19.406 1 98.62 178 LEU A C 1
ATOM 1311 O O . LEU A 1 178 ? 10.664 -21.594 -19.656 1 98.62 178 LEU A O 1
ATOM 1315 N N . LEU A 1 179 ? 11.25 -23.656 -18.906 1 98.5 179 LEU A N 1
ATOM 1316 C CA . LEU A 1 179 ? 12.625 -23.312 -18.578 1 98.5 179 LEU A CA 1
ATOM 1317 C C . LEU A 1 179 ? 13.586 -23.812 -19.641 1 98.5 179 LEU A C 1
ATOM 1319 O O . LEU A 1 179 ? 13.727 -25.031 -19.844 1 98.5 179 LEU A O 1
ATOM 1323 N N . PRO A 1 180 ? 14.25 -22.906 -20.344 1 98.38 180 PRO A N 1
ATOM 1324 C CA . PRO A 1 180 ? 15.328 -23.344 -21.234 1 98.38 180 PRO A CA 1
ATOM 1325 C C . PRO A 1 180 ? 16.531 -23.891 -20.484 1 98.38 180 PRO A C 1
ATOM 1327 O O . PRO A 1 180 ? 16.719 -23.594 -19.297 1 98.38 180 PRO A O 1
ATOM 1330 N N . PRO A 1 181 ? 17.375 -24.734 -21.188 1 97.75 181 PRO A N 1
ATOM 1331 C CA . PRO A 1 181 ? 18.641 -25.109 -20.562 1 97.75 181 PRO A CA 1
ATOM 1332 C C . PRO A 1 181 ? 19.5 -23.906 -20.219 1 97.75 181 PRO A C 1
ATOM 1334 O O . PRO A 1 181 ? 19.438 -22.891 -20.906 1 97.75 181 PRO A O 1
ATOM 1337 N N . ALA A 1 182 ? 20.312 -24.078 -19.203 1 94.44 182 ALA A N 1
ATOM 1338 C CA . ALA A 1 182 ? 21.125 -22.984 -18.719 1 94.44 182 ALA A CA 1
ATOM 1339 C C . ALA A 1 182 ? 22.016 -22.422 -19.828 1 94.44 182 ALA A C 1
ATOM 1341 O O . ALA A 1 182 ? 22.312 -21.219 -19.844 1 94.44 182 ALA A O 1
ATOM 1342 N N . LYS A 1 183 ? 22.406 -23.281 -20.781 1 92.88 183 LYS A N 1
ATOM 1343 C CA . LYS A 1 183 ? 23.297 -22.859 -21.859 1 92.88 183 LYS A CA 1
ATOM 1344 C C . LYS A 1 183 ? 22.531 -22.078 -22.922 1 92.88 183 LYS A C 1
ATOM 1346 O O . LYS A 1 183 ? 23.141 -21.422 -23.766 1 92.88 183 LYS A O 1
ATOM 1351 N N . ASP A 1 184 ? 21.219 -22.188 -22.906 1 94.62 184 ASP A N 1
ATOM 1352 C CA . ASP A 1 184 ? 20.375 -21.438 -23.828 1 94.62 184 ASP A CA 1
ATOM 1353 C C . ASP A 1 184 ? 20.203 -19.984 -23.359 1 94.62 184 ASP A C 1
ATOM 1355 O O . ASP A 1 184 ? 19.828 -19.75 -22.203 1 94.62 184 ASP A O 1
ATOM 1359 N N . PRO A 1 185 ? 20.453 -19.062 -24.234 1 92.31 185 PRO A N 1
ATOM 1360 C CA . PRO A 1 185 ? 20.406 -17.656 -23.828 1 92.31 185 PRO A CA 1
ATOM 1361 C C . PRO A 1 185 ? 18.969 -17.125 -23.688 1 92.31 185 PRO A C 1
ATOM 1363 O O . PRO A 1 185 ? 18.75 -16.062 -23.109 1 92.31 185 PRO A O 1
ATOM 1366 N N . ARG A 1 186 ? 18.078 -17.844 -24.281 1 93.56 186 ARG A N 1
ATOM 1367 C CA . ARG A 1 186 ? 16.703 -17.391 -24.203 1 93.56 186 ARG A CA 1
ATOM 1368 C C . ARG A 1 186 ? 16.203 -17.422 -22.766 1 93.56 186 ARG A C 1
ATOM 1370 O O . ARG A 1 186 ? 16.516 -18.344 -22 1 93.56 186 ARG A O 1
ATOM 1377 N N . PRO A 1 187 ? 15.32 -16.406 -22.312 1 96.12 187 PRO A N 1
ATOM 1378 C CA . PRO A 1 187 ? 14.742 -16.406 -20.969 1 96.12 187 PRO A CA 1
ATOM 1379 C C . PRO A 1 187 ? 13.594 -17.406 -20.812 1 96.12 187 PRO A C 1
ATOM 1381 O O . PRO A 1 187 ? 13.016 -17.844 -21.812 1 96.12 187 PRO A O 1
ATOM 1384 N N . PRO A 1 188 ? 13.273 -17.734 -19.547 1 97.69 188 PRO A N 1
ATOM 1385 C CA . PRO A 1 188 ? 12.078 -18.547 -19.328 1 97.69 188 PRO A CA 1
ATOM 1386 C C . PRO A 1 188 ? 10.805 -17.875 -19.844 1 97.69 188 PRO A C 1
ATOM 1388 O O . PRO A 1 188 ? 10.75 -16.641 -19.953 1 97.69 188 PRO A O 1
ATOM 1391 N N . LEU A 1 189 ? 9.898 -18.703 -20.188 1 97.88 189 LEU A N 1
ATOM 1392 C CA . LEU A 1 189 ? 8.562 -18.25 -20.562 1 97.88 189 LEU A CA 1
ATOM 1393 C C . LEU A 1 189 ? 7.523 -18.766 -19.578 1 97.88 189 LEU A C 1
ATOM 1395 O O . LEU A 1 189 ? 7.605 -19.906 -19.125 1 97.88 189 LEU A O 1
ATOM 1399 N N . GLY A 1 190 ? 6.59 -17.906 -19.203 1 97.69 190 GLY A N 1
ATOM 1400 C CA . GLY A 1 190 ? 5.504 -18.312 -18.328 1 97.69 190 GLY A CA 1
ATOM 1401 C C . GLY A 1 190 ? 4.215 -17.547 -18.594 1 97.69 190 GLY A C 1
ATOM 1402 O O . GLY A 1 190 ? 4.242 -16.422 -19.094 1 97.69 190 GLY A O 1
ATOM 1403 N N . PHE A 1 191 ? 3.094 -18.141 -18.328 1 97.38 191 PHE A N 1
ATOM 1404 C CA . PHE A 1 191 ? 1.786 -17.531 -18.5 1 97.38 191 PHE A CA 1
ATOM 1405 C C . PHE A 1 191 ? 0.685 -18.406 -17.938 1 97.38 191 PHE A C 1
ATOM 1407 O O . PHE A 1 191 ? 0.928 -19.578 -17.594 1 97.38 191 PHE A O 1
ATOM 1414 N N . ASP A 1 192 ? -0.496 -17.875 -17.797 1 97.12 192 ASP A N 1
ATOM 1415 C CA . ASP A 1 192 ? -1.654 -18.641 -17.359 1 97.12 192 ASP A CA 1
ATOM 1416 C C . ASP A 1 192 ? -2.227 -19.469 -18.516 1 97.12 192 ASP A C 1
ATOM 1418 O O . ASP A 1 192 ? -2.293 -19 -19.656 1 97.12 192 ASP A O 1
ATOM 1422 N N . THR A 1 193 ? -2.629 -20.688 -18.203 1 97.94 193 THR A N 1
ATOM 1423 C CA . THR A 1 193 ? -3.189 -21.547 -19.25 1 97.94 193 THR A CA 1
ATOM 1424 C C . THR A 1 193 ? -4.711 -21.609 -19.125 1 97.94 193 THR A C 1
ATOM 1426 O O . THR A 1 193 ? -5.391 -22.047 -20.062 1 97.94 193 THR A O 1
ATOM 1429 N N . GLY A 1 194 ? -5.258 -21.203 -17.984 1 97.06 194 GLY A N 1
ATOM 1430 C CA . GLY A 1 194 ? -6.691 -21.266 -17.75 1 97.06 194 GLY A CA 1
ATOM 1431 C C . GLY A 1 194 ? -7.059 -21.688 -16.344 1 97.06 194 GLY A C 1
ATOM 1432 O O . GLY A 1 194 ? -6.219 -21.641 -15.445 1 97.06 194 GLY A O 1
ATOM 1433 N N . PRO A 1 195 ? -8.391 -22.016 -16.203 1 97.06 195 PRO A N 1
ATOM 1434 C CA . PRO A 1 195 ? -8.797 -22.5 -14.875 1 97.06 195 PRO A CA 1
ATOM 1435 C C . PRO A 1 195 ? -8.172 -23.844 -14.508 1 97.06 195 PRO A C 1
ATOM 1437 O O . PRO A 1 195 ? -7.945 -24.672 -15.391 1 97.06 195 PRO A O 1
ATOM 1440 N N . ALA A 1 196 ? -7.758 -23.953 -13.297 1 96.81 196 ALA A N 1
ATOM 1441 C CA . ALA A 1 196 ? -7.375 -25.234 -12.719 1 96.81 196 ALA A CA 1
ATOM 1442 C C . ALA A 1 196 ? -8.445 -25.75 -11.758 1 96.81 196 ALA A C 1
ATOM 1444 O O . ALA A 1 196 ? -9.438 -26.344 -12.188 1 96.81 196 ALA A O 1
ATOM 1445 N N . ASN A 1 197 ? -8.25 -25.375 -10.477 1 95.88 197 ASN A N 1
ATOM 1446 C CA . ASN A 1 197 ? -9.219 -25.906 -9.516 1 95.88 197 ASN A CA 1
ATOM 1447 C C . ASN A 1 197 ? -10.422 -24.969 -9.375 1 95.88 197 ASN A C 1
ATOM 1449 O O . ASN A 1 197 ? -11.461 -25.375 -8.844 1 95.88 197 ASN A O 1
ATOM 1453 N N . ALA A 1 198 ? -10.375 -23.766 -9.844 1 93.88 198 ALA A N 1
ATOM 1454 C CA . ALA A 1 198 ? -11.367 -22.734 -9.555 1 93.88 198 ALA A CA 1
ATOM 1455 C C . ALA A 1 198 ? -12.766 -23.188 -9.969 1 93.88 198 ALA A C 1
ATOM 1457 O O . ALA A 1 198 ? -13.695 -23.172 -9.164 1 93.88 198 ALA A O 1
ATOM 1458 N N . LEU A 1 199 ? -12.938 -23.641 -11.195 1 96.62 199 LEU A N 1
ATOM 1459 C CA . LEU A 1 199 ? -14.25 -24.047 -11.695 1 96.62 199 LEU A CA 1
ATOM 1460 C C . LEU A 1 199 ? -14.672 -25.375 -11.086 1 96.62 199 LEU A C 1
ATOM 1462 O O . LEU A 1 199 ? -15.844 -25.562 -10.734 1 96.62 199 LEU A O 1
ATOM 1466 N N . MET A 1 200 ? -13.711 -26.281 -10.969 1 97.69 200 MET A N 1
ATOM 1467 C CA . MET A 1 200 ? -14.008 -27.594 -10.391 1 97.69 200 MET A CA 1
ATOM 1468 C C . MET A 1 200 ? -14.492 -27.453 -8.953 1 97.69 200 MET A C 1
ATOM 1470 O O . MET A 1 200 ? -15.461 -28.094 -8.555 1 97.69 200 MET A O 1
ATOM 1474 N N . ASP A 1 201 ? -13.781 -26.625 -8.188 1 95.31 201 ASP A N 1
ATOM 1475 C CA . ASP A 1 201 ? -14.148 -26.406 -6.797 1 95.31 201 ASP A CA 1
ATOM 1476 C C . ASP A 1 201 ? -15.531 -25.766 -6.688 1 95.31 201 ASP A C 1
ATOM 1478 O O . ASP A 1 201 ? -16.344 -26.172 -5.859 1 95.31 201 ASP A O 1
ATOM 1482 N N . ALA A 1 202 ? -15.805 -24.781 -7.516 1 94 202 ALA A N 1
ATOM 1483 C CA . ALA A 1 202 ? -17.094 -24.078 -7.492 1 94 202 ALA A CA 1
ATOM 1484 C C . ALA A 1 202 ? -18.234 -25.031 -7.84 1 94 202 ALA A C 1
ATOM 1486 O O . ALA A 1 202 ? -19.281 -25.016 -7.191 1 94 202 ALA A O 1
ATOM 1487 N N . TRP A 1 203 ? -18.016 -25.828 -8.867 1 97.5 203 TRP A N 1
ATOM 1488 C CA . TRP A 1 203 ? -19.031 -26.766 -9.305 1 97.5 203 TRP A CA 1
ATOM 1489 C C . TRP A 1 203 ? -19.281 -27.844 -8.25 1 97.5 203 TRP A C 1
ATOM 1491 O O . TRP A 1 203 ? -20.422 -28.219 -7.984 1 97.5 203 TRP A O 1
ATOM 1501 N N . HIS A 1 204 ? -18.234 -28.297 -7.684 1 97.44 204 HIS A N 1
ATOM 1502 C CA . HIS A 1 204 ? -18.328 -29.281 -6.605 1 97.44 204 HIS A CA 1
ATOM 1503 C C . HIS A 1 204 ? -19.125 -28.719 -5.426 1 97.44 204 HIS A C 1
ATOM 1505 O O . HIS A 1 204 ? -20 -29.391 -4.891 1 97.44 204 HIS A O 1
ATOM 1511 N N . ALA A 1 205 ? -18.734 -27.562 -4.996 1 94 205 ALA A N 1
ATOM 1512 C CA . ALA A 1 205 ? -19.422 -26.922 -3.875 1 94 205 ALA A CA 1
ATOM 1513 C C . ALA A 1 205 ? -20.922 -26.797 -4.152 1 94 205 ALA A C 1
ATOM 1515 O O . ALA A 1 205 ? -21.75 -27.016 -3.26 1 94 205 ALA A O 1
ATOM 1516 N N . ARG A 1 206 ? -21.297 -26.453 -5.309 1 95.19 206 ARG A N 1
ATOM 1517 C CA . ARG A 1 206 ? -22.688 -26.25 -5.699 1 95.19 206 ARG A CA 1
ATOM 1518 C C . ARG A 1 206 ? -23.469 -27.547 -5.648 1 95.19 206 ARG A C 1
ATOM 1520 O O . ARG A 1 206 ? -24.641 -27.562 -5.266 1 95.19 206 ARG A O 1
ATOM 1527 N N . HIS A 1 207 ? -22.875 -28.625 -5.961 1 96.94 207 HIS A N 1
ATOM 1528 C CA . HIS A 1 207 ? -23.641 -29.844 -6.195 1 96.94 207 HIS A CA 1
ATOM 1529 C C . HIS A 1 207 ? -23.391 -30.875 -5.098 1 96.94 207 HIS A C 1
ATOM 1531 O O . HIS A 1 207 ? -24.25 -31.734 -4.848 1 96.94 207 HIS A O 1
ATOM 1537 N N . ARG A 1 208 ? -22.219 -30.859 -4.531 1 95.56 208 ARG A N 1
ATOM 1538 C CA . ARG A 1 208 ? -21.875 -31.891 -3.566 1 95.56 208 ARG A CA 1
ATOM 1539 C C . ARG A 1 208 ? -21.578 -31.281 -2.195 1 95.56 208 ARG A C 1
ATOM 1541 O O . ARG A 1 208 ? -21.469 -32 -1.203 1 95.56 208 ARG A O 1
ATOM 1548 N N . GLY A 1 209 ? -21.484 -30.016 -2.148 1 90.5 209 GLY A N 1
ATOM 1549 C CA . GLY A 1 209 ? -21.031 -29.406 -0.909 1 90.5 209 GLY A CA 1
ATOM 1550 C C . GLY A 1 209 ? -19.547 -29.594 -0.645 1 90.5 209 GLY A C 1
ATOM 1551 O O . GLY A 1 209 ? -18.875 -30.312 -1.387 1 90.5 209 GLY A O 1
ATOM 1552 N N . GLY A 1 210 ? -19 -28.953 0.3 1 88.19 210 GLY A N 1
ATOM 1553 C CA . GLY A 1 210 ? -17.594 -29.047 0.608 1 88.19 210 GLY A CA 1
ATOM 1554 C C . GLY A 1 210 ? -16.734 -28.078 -0.191 1 88.19 210 GLY A C 1
ATOM 1555 O O . GLY A 1 210 ? -17.266 -27.297 -0.999 1 88.19 210 GLY A O 1
ATOM 1556 N N . ARG A 1 211 ? -15.391 -28.25 -0.085 1 87.25 211 ARG A N 1
ATOM 1557 C CA . ARG A 1 211 ? -14.508 -27.219 -0.616 1 87.25 211 ARG A CA 1
ATOM 1558 C C . ARG A 1 211 ? -13.938 -27.641 -1.97 1 87.25 211 ARG A C 1
ATOM 1560 O O . ARG A 1 211 ? -13.617 -26.781 -2.801 1 87.25 211 ARG A O 1
ATOM 1567 N N . PHE A 1 212 ? -13.672 -29 -2.152 1 93.31 212 PHE A N 1
ATOM 1568 C CA . PHE A 1 212 ? -13.086 -29.438 -3.412 1 93.31 212 PHE A CA 1
ATOM 1569 C C . PHE A 1 212 ? -13.297 -30.938 -3.609 1 93.31 212 PHE A C 1
ATOM 1571 O O . PHE A 1 212 ? -13.734 -31.641 -2.689 1 93.31 212 PHE A O 1
ATOM 1578 N N . ASP A 1 213 ? -13.148 -31.438 -4.75 1 96.69 213 ASP A N 1
ATOM 1579 C CA . ASP A 1 213 ? -13.258 -32.844 -5.141 1 96.69 213 ASP A CA 1
ATOM 1580 C C . ASP A 1 213 ? -11.992 -33.594 -4.785 1 96.69 213 ASP A C 1
ATOM 1582 O O . ASP A 1 213 ? -11.102 -33.75 -5.621 1 96.69 213 ASP A O 1
ATOM 1586 N N . ALA A 1 214 ? -12.016 -34.156 -3.641 1 95.25 214 ALA A N 1
ATOM 1587 C CA . ALA A 1 214 ? -10.82 -34.812 -3.117 1 95.25 214 ALA A CA 1
ATOM 1588 C C . ALA A 1 214 ? -10.352 -35.906 -4.051 1 95.25 214 ALA A C 1
ATOM 1590 O O . ALA A 1 214 ? -11.109 -36.844 -4.352 1 95.25 214 ALA A O 1
ATOM 1591 N N . GLY A 1 215 ? -9.117 -35.688 -4.48 1 95.81 215 GLY A N 1
ATOM 1592 C CA . GLY A 1 215 ? -8.516 -36.688 -5.355 1 95.81 215 GLY A CA 1
ATOM 1593 C C . GLY A 1 215 ? -9.148 -36.75 -6.734 1 95.81 215 GLY A C 1
ATOM 1594 O O . GLY A 1 215 ? -8.836 -37.625 -7.539 1 95.81 215 GLY A O 1
ATOM 1595 N N . GLY A 1 216 ? -10.055 -35.875 -6.965 1 97.88 216 GLY A N 1
ATOM 1596 C CA . GLY A 1 216 ? -10.766 -35.906 -8.234 1 97.88 216 GLY A CA 1
ATOM 1597 C C . GLY A 1 216 ? -11.711 -37.062 -8.375 1 97.88 216 GLY A C 1
ATOM 1598 O O . GLY A 1 216 ? -12.016 -37.5 -9.492 1 97.88 216 GLY A O 1
ATOM 1599 N N . ALA A 1 217 ? -12.141 -37.594 -7.277 1 97.94 217 ALA A N 1
ATOM 1600 C CA . ALA A 1 217 ? -12.945 -38.812 -7.273 1 97.94 217 ALA A CA 1
ATOM 1601 C C . ALA A 1 217 ? -14.273 -38.594 -7.984 1 97.94 217 ALA A C 1
ATOM 1603 O O . ALA A 1 217 ? -14.742 -39.469 -8.719 1 97.94 217 ALA A O 1
ATOM 1604 N N . TRP A 1 218 ? -14.914 -37.438 -7.695 1 98.25 218 TRP A N 1
ATOM 1605 C CA . TRP A 1 218 ? -16.203 -37.156 -8.32 1 98.25 218 TRP A CA 1
ATOM 1606 C C . TRP A 1 218 ? -16.031 -36.938 -9.828 1 98.25 218 TRP A C 1
ATOM 1608 O O . TRP A 1 218 ? -16.828 -37.5 -10.617 1 98.25 218 TRP A O 1
ATOM 1618 N N . ALA A 1 219 ? -15.055 -36.281 -10.242 1 98.5 219 ALA A N 1
ATOM 1619 C CA . ALA A 1 219 ? -14.75 -36.125 -11.664 1 98.5 219 ALA A CA 1
ATOM 1620 C C . ALA A 1 219 ? -14.5 -37.469 -12.328 1 98.5 219 ALA A C 1
ATOM 1622 O O . ALA A 1 219 ? -14.992 -37.75 -13.43 1 98.5 219 ALA A O 1
ATOM 1623 N N . ALA A 1 220 ? -13.758 -38.312 -11.656 1 98.38 220 ALA A N 1
ATOM 1624 C CA . ALA A 1 220 ? -13.398 -39.625 -12.188 1 98.38 220 ALA A CA 1
ATOM 1625 C C . ALA A 1 220 ? -14.641 -40.5 -12.398 1 98.38 220 ALA A C 1
ATOM 1627 O O . ALA A 1 220 ? -14.641 -41.406 -13.219 1 98.38 220 ALA A O 1
ATOM 1628 N N . SER A 1 221 ? -15.633 -40.219 -11.641 1 98.19 221 SER A N 1
ATOM 1629 C CA . SER A 1 221 ? -16.859 -41 -11.719 1 98.19 221 SER A CA 1
ATOM 1630 C C . SER A 1 221 ? -17.703 -40.594 -12.914 1 98.19 221 SER A C 1
ATOM 1632 O O . SER A 1 221 ? -18.625 -41.312 -13.312 1 98.19 221 SER A O 1
ATOM 1634 N N . GLY A 1 222 ? -17.422 -39.406 -13.492 1 98.38 222 GLY A N 1
ATOM 1635 C CA . GLY A 1 222 ? -18.188 -38.906 -14.617 1 98.38 222 GLY A CA 1
ATOM 1636 C C . GLY A 1 222 ? -17.562 -39.25 -15.961 1 98.38 222 GLY A C 1
ATOM 1637 O O . GLY A 1 222 ? -16.531 -39.906 -16.031 1 98.38 222 GLY A O 1
ATOM 1638 N N . ARG A 1 223 ? -18.328 -38.844 -17.016 1 98.31 223 ARG A N 1
ATOM 1639 C CA . ARG A 1 223 ? -17.844 -38.969 -18.391 1 98.31 223 ARG A CA 1
ATOM 1640 C C . ARG A 1 223 ? -17.672 -37.594 -19.031 1 98.31 223 ARG A C 1
ATOM 1642 O O . ARG A 1 223 ? -18.516 -36.719 -18.891 1 98.31 223 ARG A O 1
ATOM 1649 N N . VAL A 1 224 ? -16.547 -37.438 -19.703 1 98.69 224 VAL A N 1
ATOM 1650 C CA . VAL A 1 224 ? -16.266 -36.156 -20.359 1 98.69 224 VAL A CA 1
ATOM 1651 C C . VAL A 1 224 ? -17.312 -35.906 -21.453 1 98.69 224 VAL A C 1
ATOM 1653 O O . VAL A 1 224 ? -17.531 -36.75 -22.312 1 98.69 224 VAL A O 1
ATOM 1656 N N . ASP A 1 225 ? -17.969 -34.812 -21.344 1 98.5 225 ASP A N 1
ATOM 1657 C CA . ASP A 1 225 ? -18.844 -34.344 -22.406 1 98.5 225 ASP A CA 1
ATOM 1658 C C . ASP A 1 225 ? -18.047 -33.594 -23.469 1 98.5 225 ASP A C 1
ATOM 1660 O O . ASP A 1 225 ? -17.781 -32.406 -23.328 1 98.5 225 ASP A O 1
ATOM 1664 N N . GLU A 1 226 ? -17.844 -34.25 -24.641 1 98.19 226 GLU A N 1
ATOM 1665 C CA . GLU A 1 226 ? -16.969 -33.719 -25.672 1 98.19 226 GLU A CA 1
ATOM 1666 C C . GLU A 1 226 ? -17.547 -32.438 -26.266 1 98.19 226 GLU A C 1
ATOM 1668 O O . GLU A 1 226 ? -16.812 -31.531 -26.656 1 98.19 226 GLU A O 1
ATOM 1673 N N . ALA A 1 227 ? -18.797 -32.375 -26.391 1 97.88 227 ALA A N 1
ATOM 1674 C CA . ALA A 1 227 ? -19.453 -31.188 -26.938 1 97.88 227 ALA A CA 1
ATOM 1675 C C . ALA A 1 227 ? -19.266 -29.984 -26.016 1 97.88 227 ALA A C 1
ATOM 1677 O O . ALA A 1 227 ? -18.969 -28.891 -26.453 1 97.88 227 ALA A O 1
ATOM 1678 N N . LEU A 1 228 ? -19.484 -30.25 -24.75 1 98.44 228 LEU A N 1
ATOM 1679 C CA . LEU A 1 228 ? -19.281 -29.203 -23.75 1 98.44 228 LEU A CA 1
ATOM 1680 C C . LEU A 1 228 ? -17.812 -28.75 -23.734 1 98.44 228 LEU A C 1
ATOM 1682 O O . LEU A 1 228 ? -17.531 -27.562 -23.703 1 98.44 228 LEU A O 1
ATOM 1686 N N . LEU A 1 229 ? -16.906 -29.688 -23.766 1 98.69 229 LEU A N 1
ATOM 1687 C CA . LEU A 1 229 ? -15.484 -29.375 -23.75 1 98.69 229 LEU A CA 1
ATOM 1688 C C . LEU A 1 229 ? -15.125 -28.469 -24.922 1 98.69 229 LEU A C 1
ATOM 1690 O O . LEU A 1 229 ? -14.391 -27.484 -24.75 1 98.69 229 LEU A O 1
ATOM 1694 N N . ARG A 1 230 ? -15.648 -28.781 -26.094 1 98.25 230 ARG A N 1
ATOM 1695 C CA . ARG A 1 230 ? -15.383 -27.969 -27.281 1 98.25 230 ARG A CA 1
ATOM 1696 C C . ARG A 1 230 ? -15.914 -26.547 -27.109 1 98.25 230 ARG A C 1
ATOM 1698 O O . ARG A 1 230 ? -15.25 -25.578 -27.469 1 98.25 230 ARG A O 1
ATOM 1705 N N . ARG A 1 231 ? -17.062 -26.406 -26.484 1 98.12 231 ARG A N 1
ATOM 1706 C CA . ARG A 1 231 ? -17.656 -25.078 -26.25 1 98.12 231 ARG A CA 1
ATOM 1707 C C . ARG A 1 231 ? -16.797 -24.281 -25.266 1 98.12 231 ARG A C 1
ATOM 1709 O O . ARG A 1 231 ? -16.578 -23.094 -25.469 1 98.12 231 ARG A O 1
ATOM 1716 N N . LEU A 1 232 ? -16.375 -24.969 -24.281 1 98.56 232 LEU A N 1
ATOM 1717 C CA . LEU A 1 232 ? -15.562 -24.281 -23.281 1 98.56 232 LEU A CA 1
ATOM 1718 C C . LEU A 1 232 ? -14.219 -23.859 -23.844 1 98.56 232 LEU A C 1
ATOM 1720 O O . LEU A 1 232 ? -13.773 -22.734 -23.625 1 98.56 232 LEU A O 1
ATOM 1724 N N . LEU A 1 233 ? -13.609 -24.688 -24.641 1 98.5 233 LEU A N 1
ATOM 1725 C CA . LEU A 1 233 ? -12.281 -24.438 -25.188 1 98.5 233 LEU A CA 1
ATOM 1726 C C . LEU A 1 233 ? -12.328 -23.375 -26.266 1 98.5 233 LEU A C 1
ATOM 1728 O O . LEU A 1 233 ? -11.289 -22.859 -26.688 1 98.5 233 LEU A O 1
ATOM 1732 N N . ALA A 1 234 ? -13.5 -22.969 -26.688 1 98 234 ALA A N 1
ATOM 1733 C CA . ALA A 1 234 ? -13.656 -21.938 -27.719 1 98 234 ALA A CA 1
ATOM 1734 C C . ALA A 1 234 ? -13.445 -20.547 -27.125 1 98 234 ALA A C 1
ATOM 1736 O O . ALA A 1 234 ? -13.305 -19.578 -27.859 1 98 234 ALA A O 1
ATOM 1737 N N . GLN A 1 235 ? -13.375 -20.531 -25.781 1 97.19 235 GLN A N 1
ATOM 1738 C CA . GLN A 1 235 ? -13.086 -19.25 -25.125 1 97.19 235 GLN A CA 1
ATOM 1739 C C . GLN A 1 235 ? -11.812 -18.625 -25.688 1 97.19 235 GLN A C 1
ATOM 1741 O O . GLN A 1 235 ? -10.758 -19.266 -25.719 1 97.19 235 GLN A O 1
ATOM 1746 N N . PRO A 1 236 ? -11.859 -17.375 -26.109 1 96.56 236 PRO A N 1
ATOM 1747 C CA . PRO A 1 236 ? -10.734 -16.719 -26.781 1 96.56 236 PRO A CA 1
ATOM 1748 C C . PRO A 1 236 ? -9.453 -16.734 -25.953 1 96.56 236 PRO A C 1
ATOM 1750 O O . PRO A 1 236 ? -8.352 -16.812 -26.516 1 96.56 236 PRO A O 1
ATOM 1753 N N . PHE A 1 237 ? -9.594 -16.719 -24.75 1 95.31 237 PHE A N 1
ATOM 1754 C CA . PHE A 1 237 ? -8.422 -16.688 -23.875 1 95.31 237 PHE A CA 1
ATOM 1755 C C . PHE A 1 237 ? -7.477 -17.828 -24.188 1 95.31 237 PHE A C 1
ATOM 1757 O O . PHE A 1 237 ? -6.258 -17.656 -24.188 1 95.31 237 PHE A O 1
ATOM 1764 N N . PHE A 1 238 ? -7.969 -18.984 -24.453 1 97.62 238 PHE A N 1
ATOM 1765 C CA . PHE A 1 238 ? -7.164 -20.188 -24.609 1 97.62 238 PHE A CA 1
ATOM 1766 C C . PHE A 1 238 ? -6.309 -20.125 -25.875 1 97.62 238 PHE A C 1
ATOM 1768 O O . PHE A 1 238 ? -5.363 -20.891 -26.031 1 97.62 238 PHE A O 1
ATOM 1775 N N . HIS A 1 239 ? -6.582 -19.156 -26.672 1 96.44 239 HIS A N 1
ATOM 1776 C CA . HIS A 1 239 ? -5.922 -19.109 -27.984 1 96.44 239 HIS A CA 1
ATOM 1777 C C . HIS A 1 239 ? -5.098 -17.844 -28.141 1 96.44 239 HIS A C 1
ATOM 1779 O O . HIS A 1 239 ? -4.523 -17.594 -29.203 1 96.44 239 HIS A O 1
ATOM 1785 N N . ARG A 1 240 ? -5.027 -17.062 -27.125 1 94.44 240 ARG A N 1
ATOM 1786 C CA . ARG A 1 240 ? -4.199 -15.867 -27.125 1 94.44 240 ARG A CA 1
ATOM 1787 C C . ARG A 1 240 ? -2.748 -16.203 -26.797 1 94.44 240 ARG A C 1
ATOM 1789 O O . ARG A 1 240 ? -2.479 -16.984 -25.875 1 94.44 240 ARG A O 1
ATOM 1796 N N . PRO A 1 241 ? -1.85 -15.641 -27.547 1 93.81 241 PRO A N 1
ATOM 1797 C CA . PRO A 1 241 ? -0.442 -15.875 -27.219 1 93.81 241 PRO A CA 1
ATOM 1798 C C . PRO A 1 241 ? -0.013 -15.18 -25.938 1 93.81 241 PRO A C 1
ATOM 1800 O O . PRO A 1 241 ? -0.671 -14.234 -25.484 1 93.81 241 PRO A O 1
ATOM 1803 N N . PRO A 1 242 ? 1.137 -15.648 -25.344 1 92.44 242 PRO A N 1
ATOM 1804 C CA . PRO A 1 242 ? 1.707 -14.938 -24.203 1 92.44 242 PRO A CA 1
ATOM 1805 C C . PRO A 1 242 ? 2.318 -13.594 -24.594 1 92.44 242 PRO A C 1
ATOM 1807 O O . PRO A 1 242 ? 2.715 -13.391 -25.734 1 92.44 242 PRO A O 1
ATOM 1810 N N . PRO A 1 243 ? 2.4 -12.742 -23.609 1 92.69 243 PRO A N 1
ATOM 1811 C CA . PRO A 1 243 ? 2.008 -12.836 -22.203 1 92.69 243 PRO A CA 1
ATOM 1812 C C . PRO A 1 243 ? 0.493 -12.844 -22.016 1 92.69 243 PRO A C 1
ATOM 1814 O O . PRO A 1 243 ? -0.227 -12.141 -22.734 1 92.69 243 PRO A O 1
ATOM 1817 N N . ARG A 1 244 ? 0.004 -13.664 -21.078 1 92.62 244 ARG A N 1
ATOM 1818 C CA . ARG A 1 244 ? -1.415 -13.672 -20.75 1 92.62 244 ARG A CA 1
ATOM 1819 C C . ARG A 1 244 ? -1.631 -14.148 -19.312 1 92.62 244 ARG A C 1
ATOM 1821 O O . ARG A 1 244 ? -0.91 -15.023 -18.828 1 92.62 244 ARG A O 1
ATOM 1828 N N . SER A 1 245 ? -2.531 -13.531 -18.688 1 91.88 245 SER A N 1
ATOM 1829 C CA . SER A 1 245 ? -2.986 -13.875 -17.344 1 91.88 245 SER A CA 1
ATOM 1830 C C . SER A 1 245 ? -4.508 -13.875 -17.25 1 91.88 245 SER A C 1
ATOM 1832 O O . SER A 1 245 ? -5.184 -13.312 -18.125 1 91.88 245 SER A O 1
ATOM 1834 N N . THR A 1 246 ? -5.039 -14.648 -16.344 1 91.12 246 THR A N 1
ATOM 1835 C CA . THR A 1 246 ? -6.488 -14.727 -16.172 1 91.12 246 THR A CA 1
ATOM 1836 C C . THR A 1 246 ? -6.852 -14.984 -14.719 1 91.12 246 THR A C 1
ATOM 1838 O O . THR A 1 246 ? -5.969 -15.148 -13.875 1 91.12 246 THR A O 1
ATOM 1841 N N . GLY A 1 247 ? -8.117 -14.883 -14.406 1 88.12 247 GLY A N 1
ATOM 1842 C CA . GLY A 1 247 ? -8.664 -15.125 -13.078 1 88.12 247 GLY A CA 1
ATOM 1843 C C . GLY A 1 247 ? -10.172 -15.312 -13.078 1 88.12 247 GLY A C 1
ATOM 1844 O O . GLY A 1 247 ? -10.75 -15.758 -14.078 1 88.12 247 GLY A O 1
ATOM 1845 N N . ARG A 1 248 ? -10.703 -14.961 -11.945 1 85.5 248 ARG A N 1
ATOM 1846 C CA . ARG A 1 248 ? -12.141 -15.133 -11.734 1 85.5 248 ARG A CA 1
ATOM 1847 C C . ARG A 1 248 ? -12.945 -14.148 -12.57 1 85.5 248 ARG A C 1
ATOM 1849 O O . ARG A 1 248 ? -14.156 -14.305 -12.734 1 85.5 248 ARG A O 1
ATOM 1856 N N . GLU A 1 249 ? -12.219 -13.156 -13.086 1 82.19 249 GLU A N 1
ATOM 1857 C CA . GLU A 1 249 ? -12.898 -12.172 -13.914 1 82.19 249 GLU A CA 1
ATOM 1858 C C . GLU A 1 249 ? -13.406 -12.797 -15.211 1 82.19 249 GLU A C 1
ATOM 1860 O O . GLU A 1 249 ? -14.375 -12.312 -15.797 1 82.19 249 GLU A O 1
ATOM 1865 N N . VAL A 1 250 ? -12.789 -13.891 -15.609 1 88.31 250 VAL A N 1
ATOM 1866 C CA . VAL A 1 250 ? -13.18 -14.547 -16.859 1 88.31 250 VAL A CA 1
ATOM 1867 C C . VAL A 1 250 ? -13.859 -15.883 -16.547 1 88.31 250 VAL A C 1
ATOM 1869 O O . VAL A 1 250 ? -14.938 -16.172 -17.062 1 88.31 250 VAL A O 1
ATOM 1872 N N . PHE A 1 251 ? -13.25 -16.625 -15.703 1 94.12 251 PHE A N 1
ATOM 1873 C CA . PHE A 1 251 ? -13.711 -17.984 -15.461 1 94.12 251 PHE A CA 1
ATOM 1874 C C . PHE A 1 251 ? -14.383 -18.094 -14.094 1 94.12 251 PHE A C 1
ATOM 1876 O O . PHE A 1 251 ? -13.711 -18.047 -13.062 1 94.12 251 PHE A O 1
ATOM 1883 N N . HIS A 1 252 ? -15.594 -18.188 -14.102 1 91.38 252 HIS A N 1
ATOM 1884 C CA . HIS A 1 252 ? -16.422 -18.344 -12.914 1 91.38 252 HIS A CA 1
ATOM 1885 C C . HIS A 1 252 ? -17.688 -19.141 -13.219 1 91.38 252 HIS A C 1
ATOM 1887 O O . HIS A 1 252 ? -17.922 -19.531 -14.375 1 91.38 252 HIS A O 1
ATOM 1893 N N . LEU A 1 253 ? -18.484 -19.375 -12.242 1 93.94 253 LEU A N 1
ATOM 1894 C CA . LEU A 1 253 ? -19.609 -20.297 -12.375 1 93.94 253 LEU A CA 1
ATOM 1895 C C . LEU A 1 253 ? -20.609 -19.766 -13.398 1 93.94 253 LEU A C 1
ATOM 1897 O O . LEU A 1 253 ? -21.172 -20.531 -14.18 1 93.94 253 LEU A O 1
ATOM 1901 N N . ASP A 1 254 ? -20.828 -18.438 -13.367 1 93.88 254 ASP A N 1
ATOM 1902 C CA . ASP A 1 254 ? -21.766 -17.875 -14.328 1 93.88 254 ASP A CA 1
ATOM 1903 C C . ASP A 1 254 ? -21.281 -18.094 -15.766 1 93.88 254 ASP A C 1
ATOM 1905 O O . ASP A 1 254 ? -22.094 -18.344 -16.656 1 93.88 254 ASP A O 1
ATOM 1909 N N . TRP A 1 255 ? -20.016 -17.969 -15.977 1 96.06 255 TRP A N 1
ATOM 1910 C CA . TRP A 1 255 ? -19.453 -18.25 -17.281 1 96.06 255 TRP A CA 1
ATOM 1911 C C . TRP A 1 255 ? -19.719 -19.703 -17.688 1 96.06 255 TRP A C 1
ATOM 1913 O O . TRP A 1 255 ? -20.141 -19.969 -18.812 1 96.06 255 TRP A O 1
ATOM 1923 N N . LEU A 1 256 ? -19.516 -20.656 -16.781 1 97.81 256 LEU A N 1
ATOM 1924 C CA . LEU A 1 256 ? -19.75 -22.078 -17.031 1 97.81 256 LEU A CA 1
ATOM 1925 C C . LEU A 1 256 ? -21.219 -22.328 -17.375 1 97.81 256 LEU A C 1
ATOM 1927 O O . LEU A 1 256 ? -21.531 -23.031 -18.328 1 97.81 256 LEU A O 1
ATOM 1931 N N . GLU A 1 257 ? -22.078 -21.703 -16.641 1 96.81 257 GLU A N 1
ATOM 1932 C CA . GLU A 1 257 ? -23.516 -21.906 -16.797 1 96.81 257 GLU A CA 1
ATOM 1933 C C . GLU A 1 257 ? -24 -21.469 -18.172 1 96.81 257 GLU A C 1
ATOM 1935 O O . GLU A 1 257 ? -24.922 -22.078 -18.734 1 96.81 257 GLU A O 1
ATOM 1940 N N . ARG A 1 258 ? -23.406 -20.484 -18.641 1 97 258 ARG A N 1
ATOM 1941 C CA . ARG A 1 258 ? -23.781 -19.969 -19.953 1 97 258 ARG A CA 1
ATOM 1942 C C . ARG A 1 258 ? -23.438 -20.969 -21.062 1 97 258 ARG A C 1
ATOM 1944 O O . ARG A 1 258 ? -23.953 -20.875 -22.172 1 97 258 ARG A O 1
ATOM 1951 N N . HIS A 1 259 ? -22.594 -21.891 -20.781 1 98 259 HIS A N 1
ATOM 1952 C CA . HIS A 1 259 ? -22.188 -22.875 -21.766 1 98 259 HIS A CA 1
ATOM 1953 C C . HIS A 1 259 ? -22.938 -24.188 -21.594 1 98 259 HIS A C 1
ATOM 1955 O O . HIS A 1 259 ? -22.781 -25.109 -22.391 1 98 259 HIS A O 1
ATOM 1961 N N . LEU A 1 260 ? -23.703 -24.234 -20.516 1 97.62 260 LEU A N 1
ATOM 1962 C CA . LEU A 1 260 ? -24.469 -25.453 -20.234 1 97.62 260 LEU A CA 1
ATOM 1963 C C . LEU A 1 260 ? -25.828 -25.406 -20.938 1 97.62 260 LEU A C 1
ATOM 1965 O O . LEU A 1 260 ? -26.375 -24.328 -21.172 1 97.62 260 LEU A O 1
ATOM 1969 N N . GLU A 1 261 ? -26.344 -26.562 -21.297 1 95.31 261 GLU A N 1
ATOM 1970 C CA . GLU A 1 261 ? -27.641 -26.672 -21.953 1 95.31 261 GLU A CA 1
ATOM 1971 C C . GLU A 1 261 ? -28.734 -27.094 -20.969 1 95.31 261 GLU A C 1
ATOM 1973 O O . GLU A 1 261 ? -29.922 -27.094 -21.297 1 95.31 261 GLU A O 1
ATOM 1978 N N . GLY A 1 262 ? -28.406 -27.391 -19.797 1 91.75 262 GLY A N 1
ATOM 1979 C CA . GLY A 1 262 ? -29.375 -27.672 -18.734 1 91.75 262 GLY A CA 1
ATOM 1980 C C . GLY A 1 262 ? -29.594 -29.156 -18.484 1 91.75 262 GLY A C 1
ATOM 1981 O O . GLY A 1 262 ? -30.031 -29.547 -17.422 1 91.75 262 GLY A O 1
ATOM 1982 N N . GLY A 1 263 ? -29.219 -30.047 -19.359 1 92.31 263 GLY A N 1
ATOM 1983 C CA . GLY A 1 263 ? -29.484 -31.469 -19.203 1 92.31 263 GLY A CA 1
ATOM 1984 C C . GLY A 1 263 ? -28.25 -32.25 -18.828 1 92.31 263 GLY A C 1
ATOM 1985 O O . GLY A 1 263 ? -28.312 -33.5 -18.688 1 92.31 263 GLY A O 1
ATOM 1986 N N . GLU A 1 264 ? -27.172 -31.562 -18.531 1 96.31 264 GLU A N 1
ATOM 1987 C CA . GLU A 1 264 ? -25.922 -32.25 -18.25 1 96.31 264 GLU A CA 1
ATOM 1988 C C . GLU A 1 264 ? -25.922 -32.844 -16.844 1 96.31 264 GLU A C 1
ATOM 1990 O O . GLU A 1 264 ? -26.438 -32.25 -15.906 1 96.31 264 GLU A O 1
ATOM 1995 N N . SER A 1 265 ? -25.438 -34.031 -16.734 1 97.44 265 SER A N 1
ATOM 1996 C CA . SER A 1 265 ? -25.203 -34.594 -15.398 1 97.44 265 SER A CA 1
ATOM 1997 C C . SER A 1 265 ? -24.094 -33.812 -14.68 1 97.44 265 SER A C 1
ATOM 1999 O O . SER A 1 265 ? -23.031 -33.562 -15.258 1 97.44 265 SER A O 1
ATOM 2001 N N . PRO A 1 266 ? -24.344 -33.594 -13.367 1 98 266 PRO A N 1
ATOM 2002 C CA . PRO A 1 266 ? -23.328 -32.812 -12.641 1 98 266 PRO A CA 1
ATOM 2003 C C . PRO A 1 266 ? -21.969 -33.5 -12.617 1 98 266 PRO A C 1
ATOM 2005 O O . PRO A 1 266 ? -20.938 -32.812 -12.695 1 98 266 PRO A O 1
ATOM 2008 N N . GLU A 1 267 ? -21.922 -34.781 -12.461 1 98.19 267 GLU A N 1
ATOM 2009 C CA . GLU A 1 267 ? -20.656 -35.5 -12.422 1 98.19 267 GLU A CA 1
ATOM 2010 C C . GLU A 1 267 ? -19.938 -35.438 -13.773 1 98.19 267 GLU A C 1
ATOM 2012 O O . GLU A 1 267 ? -18.719 -35.438 -13.836 1 98.19 267 GLU A O 1
ATOM 2017 N N . ASP A 1 268 ? -20.703 -35.438 -14.875 1 98.69 268 ASP A N 1
ATOM 2018 C CA . ASP A 1 268 ? -20.109 -35.312 -16.203 1 98.69 268 ASP A CA 1
ATOM 2019 C C . ASP A 1 268 ? -19.531 -33.906 -16.422 1 98.69 268 ASP A C 1
ATOM 2021 O O . ASP A 1 268 ? -18.5 -33.75 -17.078 1 98.69 268 ASP A O 1
ATOM 2025 N N . VAL A 1 269 ? -20.219 -32.938 -15.859 1 98.75 269 VAL A N 1
ATOM 2026 C CA . VAL A 1 269 ? -19.688 -31.562 -15.945 1 98.75 269 VAL A CA 1
ATOM 2027 C C . VAL A 1 269 ? -18.375 -31.469 -15.18 1 98.75 269 VAL A C 1
ATOM 2029 O O . VAL A 1 269 ? -17.406 -30.906 -15.68 1 98.75 269 VAL A O 1
ATOM 2032 N N . GLN A 1 270 ? -18.328 -32.062 -14.039 1 98.75 270 GLN A N 1
ATOM 2033 C CA . GLN A 1 270 ? -17.109 -32.094 -13.25 1 98.75 270 GLN A CA 1
ATOM 2034 C C . GLN A 1 270 ? -15.969 -32.75 -14.008 1 98.75 270 GLN A C 1
ATOM 2036 O O . GLN A 1 270 ? -14.844 -32.25 -14.023 1 98.75 270 GLN A O 1
ATOM 2041 N N . ALA A 1 271 ? -16.266 -33.906 -14.617 1 98.81 271 ALA A N 1
ATOM 2042 C CA . ALA A 1 271 ? -15.281 -34.625 -15.43 1 98.81 271 ALA A CA 1
ATOM 2043 C C . ALA A 1 271 ? -14.797 -33.75 -16.594 1 98.81 271 ALA A C 1
ATOM 2045 O O . ALA A 1 271 ? -13.609 -33.781 -16.938 1 98.81 271 ALA A O 1
ATOM 2046 N N . THR A 1 272 ? -15.727 -33.062 -17.188 1 98.88 272 THR A N 1
ATOM 2047 C CA . THR A 1 272 ? -15.406 -32.188 -18.328 1 98.88 272 THR A CA 1
ATOM 2048 C C . THR A 1 272 ? -14.523 -31.031 -17.906 1 98.88 272 THR A C 1
ATOM 2050 O O . THR A 1 272 ? -13.617 -30.625 -18.641 1 98.88 272 THR A O 1
ATOM 2053 N N . LEU A 1 273 ? -14.773 -30.484 -16.703 1 98.81 273 LEU A N 1
ATOM 2054 C CA . LEU A 1 273 ? -13.961 -29.391 -16.172 1 98.81 273 LEU A CA 1
ATOM 2055 C C . LEU A 1 273 ? -12.539 -29.859 -15.898 1 98.81 273 LEU A C 1
ATOM 2057 O O . LEU A 1 273 ? -11.578 -29.125 -16.156 1 98.81 273 LEU A O 1
ATOM 2061 N N . ALA A 1 274 ? -12.391 -31.062 -15.383 1 98.81 274 ALA A N 1
ATOM 2062 C CA . ALA A 1 274 ? -11.055 -31.625 -15.195 1 98.81 274 ALA A CA 1
ATOM 2063 C C . ALA A 1 274 ? -10.328 -31.766 -16.531 1 98.81 274 ALA A C 1
ATOM 2065 O O . ALA A 1 274 ? -9.148 -31.438 -16.641 1 98.81 274 ALA A O 1
ATOM 2066 N N . GLU A 1 275 ? -11.047 -32.25 -17.484 1 98.88 275 GLU A N 1
ATOM 2067 C CA . GLU A 1 275 ? -10.477 -32.375 -18.812 1 98.88 275 GLU A CA 1
ATOM 2068 C C . GLU A 1 275 ? -10.164 -31.031 -19.438 1 98.88 275 GLU A C 1
ATOM 2070 O O . GLU A 1 275 ? -9.195 -30.891 -20.188 1 98.88 275 GLU A O 1
ATOM 2075 N N . LEU A 1 276 ? -11.008 -30.031 -19.156 1 98.88 276 LEU A N 1
ATOM 2076 C CA . LEU A 1 276 ? -10.734 -28.672 -19.609 1 98.88 276 LEU A CA 1
ATOM 2077 C C . LEU A 1 276 ? -9.383 -28.188 -19.109 1 98.88 276 LEU A C 1
ATOM 2079 O O . LEU A 1 276 ? -8.609 -27.578 -19.859 1 98.88 276 LEU A O 1
ATOM 2083 N N . THR A 1 277 ? -9.086 -28.438 -17.844 1 98.69 277 THR A N 1
ATOM 2084 C CA . THR A 1 277 ? -7.805 -28.031 -17.266 1 98.69 277 THR A CA 1
ATOM 2085 C C . THR A 1 277 ? -6.648 -28.734 -17.969 1 98.69 277 THR A C 1
ATOM 2087 O O . THR A 1 277 ? -5.688 -28.078 -18.391 1 98.69 277 THR A O 1
ATOM 2090 N N . ALA A 1 278 ? -6.758 -30.031 -18.172 1 98.75 278 ALA A N 1
ATOM 2091 C CA . ALA A 1 278 ? -5.699 -30.797 -18.828 1 98.75 278 ALA A CA 1
ATOM 2092 C C . ALA A 1 278 ? -5.5 -30.328 -20.266 1 98.75 278 ALA A C 1
ATOM 2094 O O . ALA A 1 278 ? -4.363 -30.141 -20.703 1 98.75 278 ALA A O 1
ATOM 2095 N N . ALA A 1 279 ? -6.594 -30.109 -20.922 1 98.75 279 ALA A N 1
ATOM 2096 C CA . ALA A 1 279 ? -6.543 -29.703 -22.328 1 98.75 279 ALA A CA 1
ATOM 2097 C C . ALA A 1 279 ? -5.945 -28.297 -22.484 1 98.75 279 ALA A C 1
ATOM 2099 O O . ALA A 1 279 ? -5.141 -28.062 -23.375 1 98.75 279 ALA A O 1
ATOM 2100 N N . SER A 1 280 ? -6.371 -27.406 -21.641 1 98.62 280 SER A N 1
ATOM 2101 C CA . SER A 1 280 ? -5.879 -26.031 -21.734 1 98.62 280 SER A CA 1
ATOM 2102 C C . SER A 1 280 ? -4.395 -25.953 -21.375 1 98.62 280 SER A C 1
ATOM 2104 O O . SER A 1 280 ? -3.652 -25.172 -21.969 1 98.62 280 SER A O 1
ATOM 2106 N N . VAL A 1 281 ? -3.963 -26.734 -20.422 1 98.62 281 VAL A N 1
ATOM 2107 C CA . VAL A 1 281 ? -2.543 -26.797 -20.094 1 98.62 281 VAL A CA 1
ATOM 2108 C C . VAL A 1 281 ? -1.762 -27.328 -21.297 1 98.62 281 VAL A C 1
ATOM 2110 O O . VAL A 1 281 ? -0.705 -26.781 -21.641 1 98.62 281 VAL A O 1
ATOM 2113 N N . THR A 1 282 ? -2.268 -28.375 -21.938 1 98.5 282 THR A N 1
ATOM 2114 C CA . THR A 1 282 ? -1.606 -28.953 -23.109 1 98.5 282 THR A CA 1
ATOM 2115 C C . THR A 1 282 ? -1.489 -27.938 -24.234 1 98.5 282 THR A C 1
ATOM 2117 O O . THR A 1 282 ? -0.445 -27.844 -24.875 1 98.5 282 THR A O 1
ATOM 2120 N N . LEU A 1 283 ? -2.564 -27.203 -24.453 1 98.12 283 LEU A N 1
ATOM 2121 C CA . LEU A 1 283 ? -2.516 -26.125 -25.438 1 98.12 283 LEU A CA 1
ATOM 2122 C C . LEU A 1 283 ? -1.431 -25.109 -25.078 1 98.12 283 LEU A C 1
ATOM 2124 O O . LEU A 1 283 ? -0.701 -24.641 -25.953 1 98.12 283 LEU A O 1
ATOM 2128 N N . GLY A 1 284 ? -1.365 -24.797 -23.812 1 98.12 284 GLY A N 1
ATOM 2129 C CA . GLY A 1 284 ? -0.344 -23.875 -23.344 1 98.12 284 GLY A CA 1
ATOM 2130 C C . GLY A 1 284 ? 1.067 -24.391 -23.547 1 98.12 284 GLY A C 1
ATOM 2131 O O . GLY A 1 284 ? 1.956 -23.641 -23.953 1 98.12 284 GLY A O 1
ATOM 2132 N N . VAL A 1 285 ? 1.272 -25.656 -23.266 1 98.31 285 VAL A N 1
ATOM 2133 C CA . VAL A 1 285 ? 2.58 -26.281 -23.469 1 98.31 285 VAL A CA 1
ATOM 2134 C C . VAL A 1 285 ? 2.988 -26.188 -24.938 1 98.31 285 VAL A C 1
ATOM 2136 O O . VAL A 1 285 ? 4.125 -25.828 -25.25 1 98.31 285 VAL A O 1
ATOM 2139 N N . GLU A 1 286 ? 2.111 -26.469 -25.766 1 97.44 286 GLU A N 1
ATOM 2140 C CA . GLU A 1 286 ? 2.385 -26.391 -27.188 1 97.44 286 GLU A CA 1
ATOM 2141 C C . GLU A 1 286 ? 2.721 -24.969 -27.625 1 97.44 286 GLU A C 1
ATOM 2143 O O . GLU A 1 286 ? 3.666 -24.75 -28.375 1 97.44 286 GLU A O 1
ATOM 2148 N N . MET A 1 287 ? 2.002 -24.078 -27.141 1 97.12 287 MET A N 1
ATOM 2149 C CA . MET A 1 287 ? 2.238 -22.672 -27.453 1 97.12 287 MET A CA 1
ATOM 2150 C C . MET A 1 287 ? 3.621 -22.234 -26.984 1 97.12 287 MET A C 1
ATOM 2152 O O . MET A 1 287 ? 4.328 -21.516 -27.719 1 97.12 287 MET A O 1
ATOM 2156 N N . ALA A 1 288 ? 3.939 -22.609 -25.797 1 97.69 288 ALA A N 1
ATOM 2157 C CA . ALA A 1 288 ? 5.246 -22.266 -25.25 1 97.69 288 ALA A CA 1
ATOM 2158 C C . ALA A 1 288 ? 6.371 -22.844 -26.094 1 97.69 288 ALA A C 1
ATOM 2160 O O . ALA A 1 288 ? 7.359 -22.172 -26.391 1 97.69 288 ALA A O 1
ATOM 2161 N N . ARG A 1 289 ? 6.23 -24.078 -26.484 1 97.25 289 ARG A N 1
ATOM 2162 C CA . ARG A 1 289 ? 7.23 -24.75 -27.297 1 97.25 289 ARG A CA 1
ATOM 2163 C C . ARG A 1 289 ? 7.387 -24.062 -28.641 1 97.25 289 ARG A C 1
ATOM 2165 O O . ARG A 1 289 ? 8.508 -23.859 -29.125 1 97.25 289 ARG A O 1
ATOM 2172 N N . GLU A 1 290 ? 6.293 -23.75 -29.188 1 96.94 290 GLU A N 1
ATOM 2173 C CA . GLU A 1 290 ? 6.32 -23.062 -30.469 1 96.94 290 GLU A CA 1
ATOM 2174 C C . GLU A 1 290 ? 6.984 -21.688 -30.359 1 96.94 290 GLU A C 1
ATOM 2176 O O . GLU A 1 290 ? 7.801 -21.312 -31.203 1 96.94 290 GLU A O 1
ATOM 2181 N N . THR A 1 291 ? 6.648 -20.984 -29.328 1 96.31 291 THR A N 1
ATOM 2182 C CA . THR A 1 291 ? 7.164 -19.641 -29.125 1 96.31 291 THR A CA 1
ATOM 2183 C C . THR A 1 291 ? 8.68 -19.656 -28.984 1 96.31 291 THR A C 1
ATOM 2185 O O . THR A 1 291 ? 9.375 -18.797 -29.516 1 96.31 291 THR A O 1
ATOM 2188 N N . LEU A 1 292 ? 9.188 -20.734 -28.328 1 96.94 292 LEU A N 1
ATOM 2189 C CA . LEU A 1 292 ? 10.625 -20.766 -28.062 1 96.94 292 LEU A CA 1
ATOM 2190 C C . LEU A 1 292 ? 11.32 -21.766 -28.984 1 96.94 292 LEU A C 1
ATOM 2192 O O . LEU A 1 292 ? 12.508 -22.047 -28.812 1 96.94 292 LEU A O 1
ATOM 2196 N N . SER A 1 293 ? 10.57 -22.312 -29.953 1 97 293 SER A N 1
ATOM 2197 C CA . SER A 1 293 ? 11.102 -23.359 -30.812 1 97 293 SER A CA 1
ATOM 2198 C C . SER A 1 293 ? 11.812 -24.438 -30 1 97 293 SER A C 1
ATOM 2200 O O . SER A 1 293 ? 12.953 -24.797 -30.297 1 97 293 SER A O 1
ATOM 2202 N N . ALA A 1 294 ? 11.141 -24.844 -28.984 1 97.12 294 ALA A N 1
ATOM 2203 C CA . ALA A 1 294 ? 11.727 -25.781 -28.031 1 97.12 294 ALA A CA 1
ATOM 2204 C C . ALA A 1 294 ? 11.289 -27.219 -28.344 1 97.12 294 ALA A C 1
ATOM 2206 O O . ALA A 1 294 ? 10.164 -27.438 -28.781 1 97.12 294 ALA A O 1
ATOM 2207 N N . PRO A 1 295 ? 12.156 -28.203 -28.078 1 96.88 295 PRO A N 1
ATOM 2208 C CA . PRO A 1 295 ? 11.719 -29.594 -28.094 1 96.88 295 PRO A CA 1
ATOM 2209 C C . PRO A 1 295 ? 10.82 -29.953 -26.906 1 96.88 295 PRO A C 1
ATOM 2211 O O . PRO A 1 295 ? 10.602 -29.125 -26.031 1 96.88 295 PRO A O 1
ATOM 2214 N N . PRO A 1 296 ? 10.25 -31.156 -26.922 1 97.12 296 PRO A N 1
ATOM 2215 C CA . PRO A 1 296 ? 9.508 -31.562 -25.734 1 97.12 296 PRO A CA 1
ATOM 2216 C C . PRO A 1 296 ? 10.352 -31.5 -24.453 1 97.12 296 PRO A C 1
ATOM 2218 O O . PRO A 1 296 ? 11.531 -31.844 -24.484 1 97.12 296 PRO A O 1
ATOM 2221 N N . ALA A 1 297 ? 9.719 -30.984 -23.469 1 97.81 297 ALA A N 1
ATOM 2222 C CA . ALA A 1 297 ? 10.438 -30.875 -22.203 1 97.81 297 ALA A CA 1
ATOM 2223 C C . ALA A 1 297 ? 10.773 -32.25 -21.641 1 97.81 297 ALA A C 1
ATOM 2225 O O . ALA A 1 297 ? 10.016 -33.219 -21.828 1 97.81 297 ALA A O 1
ATOM 2226 N N . ALA A 1 298 ? 11.852 -32.312 -20.953 1 97.62 298 ALA A N 1
ATOM 2227 C CA . ALA A 1 298 ? 12.312 -33.562 -20.375 1 97.62 298 ALA A CA 1
ATOM 2228 C C . ALA A 1 298 ? 11.383 -34.031 -19.266 1 97.62 298 ALA A C 1
ATOM 2230 O O . ALA A 1 298 ? 11.227 -35.25 -19.031 1 97.62 298 ALA A O 1
ATOM 2231 N N . LEU A 1 299 ? 10.844 -33.062 -18.547 1 97.38 299 LEU A N 1
ATOM 2232 C CA . LEU A 1 299 ? 9.922 -33.375 -17.453 1 97.38 299 LEU A CA 1
ATOM 2233 C C . LEU A 1 299 ? 9.016 -32.188 -17.141 1 97.38 299 LEU A C 1
ATOM 2235 O O . LEU A 1 299 ? 9.297 -31.062 -17.562 1 97.38 299 LEU A O 1
ATOM 2239 N N . LEU A 1 300 ? 7.883 -32.5 -16.5 1 98.25 300 LEU A N 1
ATOM 2240 C CA . LEU A 1 300 ? 6.926 -31.531 -15.992 1 98.25 300 LEU A CA 1
ATOM 2241 C C . LEU A 1 300 ? 6.723 -31.703 -14.492 1 98.25 300 LEU A C 1
ATOM 2243 O O . LEU A 1 300 ? 6.484 -32.812 -14.016 1 98.25 300 LEU A O 1
ATOM 2247 N N . ILE A 1 301 ? 6.91 -30.594 -13.758 1 98 301 ILE A N 1
ATOM 2248 C CA . ILE A 1 301 ? 6.766 -30.594 -12.305 1 98 301 ILE A CA 1
ATOM 2249 C C . ILE A 1 301 ? 5.465 -29.906 -11.922 1 98 301 ILE A C 1
ATOM 2251 O O . ILE A 1 301 ? 5.402 -28.672 -11.875 1 98 301 ILE A O 1
ATOM 2255 N N . PRO A 1 302 ? 4.438 -30.656 -11.602 1 97.56 302 PRO A N 1
ATOM 2256 C CA . PRO A 1 302 ? 3.209 -30.031 -11.102 1 97.56 302 PRO A CA 1
ATOM 2257 C C . PRO A 1 302 ? 3.326 -29.562 -9.656 1 97.56 302 PRO A C 1
ATOM 2259 O O . PRO A 1 302 ? 3.969 -30.234 -8.836 1 97.56 302 PRO A O 1
ATOM 2262 N N . CYS A 1 303 ? 2.758 -28.422 -9.398 1 95.69 303 CYS A N 1
ATOM 2263 C CA . CYS A 1 303 ? 2.672 -27.906 -8.031 1 95.69 303 CYS A CA 1
ATOM 2264 C C . CYS A 1 303 ? 1.313 -27.281 -7.77 1 95.69 303 CYS A C 1
ATOM 2266 O O . CYS A 1 303 ? 0.435 -27.297 -8.633 1 95.69 303 CYS A O 1
ATOM 2268 N N . GLY A 1 304 ? 1.065 -26.891 -6.477 1 93.31 304 GLY A N 1
ATOM 2269 C CA . GLY A 1 304 ? -0.24 -26.391 -6.078 1 93.31 304 GLY A CA 1
ATOM 2270 C C . GLY A 1 304 ? -1.2 -27.484 -5.664 1 93.31 304 GLY A C 1
ATOM 2271 O O . GLY A 1 304 ? -0.857 -28.672 -5.715 1 93.31 304 GLY A O 1
ATOM 2272 N N . GLY A 1 305 ? -2.383 -27.062 -5.352 1 92.44 305 GLY A N 1
ATOM 2273 C CA . GLY A 1 305 ? -3.371 -28.016 -4.867 1 92.44 305 GLY A CA 1
ATOM 2274 C C . GLY A 1 305 ? -3.711 -29.078 -5.887 1 92.44 305 GLY A C 1
ATOM 2275 O O . GLY A 1 305 ? -3.998 -30.219 -5.52 1 92.44 305 GLY A O 1
ATOM 2276 N N . GLY A 1 306 ? -3.664 -28.734 -7.129 1 95.31 306 GLY A N 1
ATOM 2277 C CA . GLY A 1 306 ? -3.998 -29.672 -8.188 1 95.31 306 GLY A CA 1
ATOM 2278 C C . GLY A 1 306 ? -3.002 -30.812 -8.312 1 95.31 306 GLY A C 1
ATOM 2279 O O . GLY A 1 306 ? -3.289 -31.828 -8.953 1 95.31 306 GLY A O 1
ATOM 2280 N N . ALA A 1 307 ? -1.851 -30.594 -7.762 1 96.19 307 ALA A N 1
ATOM 2281 C CA . ALA A 1 307 ? -0.852 -31.672 -7.777 1 96.19 307 ALA A CA 1
ATOM 2282 C C . ALA A 1 307 ? -1.3 -32.844 -6.922 1 96.19 307 ALA A C 1
ATOM 2284 O O . ALA A 1 307 ? -0.751 -33.938 -7.035 1 96.19 307 ALA A O 1
ATOM 2285 N N . HIS A 1 308 ? -2.328 -32.625 -6.102 1 95.44 308 HIS A N 1
ATOM 2286 C CA . HIS A 1 308 ? -2.855 -33.688 -5.242 1 95.44 308 HIS A CA 1
ATOM 2287 C C . HIS A 1 308 ? -4.09 -34.312 -5.859 1 95.44 308 HIS A C 1
ATOM 2289 O O . HIS A 1 308 ? -4.816 -35.062 -5.18 1 95.44 308 HIS A O 1
ATOM 2295 N N . ASN A 1 309 ? -4.406 -34.062 -7.07 1 97.25 309 ASN A N 1
ATOM 2296 C CA . ASN A 1 309 ? -5.527 -34.625 -7.801 1 97.25 309 ASN A CA 1
ATOM 2297 C C . ASN A 1 309 ? -5.055 -35.688 -8.812 1 97.25 309 ASN A C 1
ATOM 2299 O O . ASN A 1 309 ? -4.836 -35.375 -9.984 1 97.25 309 ASN A O 1
ATOM 2303 N N . PRO A 1 310 ? -5.016 -36.938 -8.367 1 97.69 310 PRO A N 1
ATOM 2304 C CA . PRO A 1 310 ? -4.469 -37.969 -9.25 1 97.69 310 PRO A CA 1
ATOM 2305 C C . PRO A 1 310 ? -5.262 -38.125 -10.547 1 97.69 310 PRO A C 1
ATOM 2307 O O . PRO A 1 310 ? -4.688 -38.438 -11.586 1 97.69 310 PRO A O 1
ATOM 2310 N N . ASP A 1 311 ? -6.535 -37.844 -10.508 1 98.44 311 ASP A N 1
ATOM 2311 C CA . ASP A 1 311 ? -7.336 -37.906 -11.727 1 98.44 311 ASP A CA 1
ATOM 2312 C C . ASP A 1 311 ? -6.875 -36.844 -12.734 1 98.44 311 ASP A C 1
ATOM 2314 O O . ASP A 1 311 ? -6.695 -37.156 -13.914 1 98.44 311 ASP A O 1
ATOM 2318 N N . LEU A 1 312 ? -6.738 -35.656 -12.266 1 98.38 312 LEU A N 1
ATOM 2319 C CA . LEU A 1 312 ? -6.285 -34.562 -13.109 1 98.38 312 LEU A CA 1
ATOM 2320 C C . LEU A 1 312 ? -4.898 -34.844 -13.672 1 98.38 312 LEU A C 1
ATOM 2322 O O . LEU A 1 312 ? -4.652 -34.625 -14.859 1 98.38 312 LEU A O 1
ATOM 2326 N N . LEU A 1 313 ? -4 -35.375 -12.859 1 98.44 313 LEU A N 1
ATOM 2327 C CA . LEU A 1 313 ? -2.639 -35.688 -13.297 1 98.44 313 LEU A CA 1
ATOM 2328 C C . LEU A 1 313 ? -2.631 -36.781 -14.344 1 98.44 313 LEU A C 1
ATOM 2330 O O . LEU A 1 313 ? -1.829 -36.75 -15.281 1 98.44 313 LEU A O 1
ATOM 2334 N N . ALA A 1 314 ? -3.49 -37.719 -14.164 1 98.38 314 ALA A N 1
ATOM 2335 C CA . ALA A 1 314 ? -3.598 -38.812 -15.148 1 98.38 314 ALA A CA 1
ATOM 2336 C C . ALA A 1 314 ? -4.07 -38.25 -16.5 1 98.38 314 ALA A C 1
ATOM 2338 O O . ALA A 1 314 ? -3.582 -38.688 -17.547 1 98.38 314 ALA A O 1
ATOM 2339 N N . ARG A 1 315 ? -5.027 -37.375 -16.469 1 98.44 315 ARG A N 1
ATOM 2340 C CA . ARG A 1 315 ? -5.512 -36.75 -17.688 1 98.44 315 ARG A CA 1
ATOM 2341 C C . ARG A 1 315 ? -4.395 -35.969 -18.375 1 98.44 315 ARG A C 1
ATOM 2343 O O . ARG A 1 315 ? -4.258 -36 -19.609 1 98.44 315 ARG A O 1
ATOM 2350 N N . LEU A 1 316 ? -3.627 -35.25 -17.609 1 98.38 316 LEU A N 1
ATOM 2351 C CA . LEU A 1 316 ? -2.508 -34.469 -18.125 1 98.38 316 LEU A CA 1
ATOM 2352 C C . LEU A 1 316 ? -1.463 -35.375 -18.766 1 98.38 316 LEU A C 1
ATOM 2354 O O . LEU A 1 316 ? -0.959 -35.094 -19.844 1 98.38 316 LEU A O 1
ATOM 2358 N N . ALA A 1 317 ? -1.148 -36.469 -18.078 1 98.19 317 ALA A N 1
ATOM 2359 C CA . ALA A 1 317 ? -0.159 -37.406 -18.562 1 98.19 317 ALA A CA 1
ATOM 2360 C C . ALA A 1 317 ? -0.586 -38.031 -19.906 1 98.19 317 ALA A C 1
ATOM 2362 O O . ALA A 1 317 ? 0.249 -38.25 -20.781 1 98.19 317 ALA A O 1
ATOM 2363 N N . ARG A 1 318 ? -1.825 -38.281 -20.047 1 98.19 318 ARG A N 1
ATOM 2364 C CA . ARG A 1 318 ? -2.348 -38.844 -21.297 1 98.19 318 ARG A CA 1
ATOM 2365 C C . ARG A 1 318 ? -2.182 -37.875 -22.438 1 98.19 318 ARG A C 1
ATOM 2367 O O . ARG A 1 318 ? -1.924 -38.281 -23.578 1 98.19 318 ARG A O 1
ATOM 2374 N N . ARG A 1 319 ? -2.301 -36.625 -22.156 1 97.94 319 ARG A N 1
ATOM 2375 C CA . ARG A 1 319 ? -2.248 -35.625 -23.188 1 97.94 319 ARG A CA 1
ATOM 2376 C C . ARG A 1 319 ? -0.806 -35.219 -23.5 1 97.94 319 ARG A C 1
ATOM 2378 O O . ARG A 1 319 ? -0.525 -34.656 -24.562 1 97.94 319 ARG A O 1
ATOM 2385 N N . LEU A 1 320 ? 0.074 -35.469 -22.562 1 97.88 320 LEU A N 1
ATOM 2386 C CA . LEU A 1 320 ? 1.479 -35.125 -22.734 1 97.88 320 LEU A CA 1
ATOM 2387 C C . LEU A 1 320 ? 2.363 -36.375 -22.609 1 97.88 320 LEU A C 1
ATOM 2389 O O . LEU A 1 320 ? 3.256 -36.406 -21.766 1 97.88 320 LEU A O 1
ATOM 2393 N N . PRO A 1 321 ? 2.236 -37.281 -23.5 1 96.69 321 PRO A N 1
ATOM 2394 C CA . PRO A 1 321 ? 2.934 -38.562 -23.359 1 96.69 321 PRO A CA 1
ATOM 2395 C C . PRO A 1 321 ? 4.449 -38.438 -23.469 1 96.69 321 PRO A C 1
ATOM 2397 O O . PRO A 1 321 ? 5.191 -39.281 -22.938 1 96.69 321 PRO A O 1
ATOM 2400 N N . GLU A 1 322 ? 4.98 -37.438 -24.047 1 96.62 322 GLU A N 1
ATOM 2401 C CA . GLU A 1 322 ? 6.414 -37.25 -24.266 1 96.62 322 GLU A CA 1
ATOM 2402 C C . GLU A 1 322 ? 7.074 -36.531 -23.094 1 96.62 322 GLU A C 1
ATOM 2404 O O . GLU A 1 322 ? 8.297 -36.375 -23.062 1 96.62 322 GLU A O 1
ATOM 2409 N N . THR A 1 323 ? 6.316 -36.031 -22.203 1 97.69 323 THR A N 1
ATOM 2410 C CA . THR A 1 323 ? 6.82 -35.25 -21.062 1 97.69 323 THR A CA 1
ATOM 2411 C C . THR A 1 323 ? 6.371 -35.875 -19.75 1 97.69 323 THR A C 1
ATOM 2413 O O . THR A 1 323 ? 5.277 -35.594 -19.266 1 97.69 323 THR A O 1
ATOM 2416 N N . PRO A 1 324 ? 7.203 -36.656 -19.156 1 97.38 324 PRO A N 1
ATOM 2417 C CA . PRO A 1 324 ? 6.812 -37.312 -17.906 1 97.38 324 PRO A CA 1
ATOM 2418 C C . PRO A 1 324 ? 6.566 -36.344 -16.781 1 97.38 324 PRO A C 1
ATOM 2420 O O . PRO A 1 324 ? 7.277 -35.344 -16.656 1 97.38 324 PRO A O 1
ATOM 2423 N N . LEU A 1 325 ? 5.555 -36.656 -15.953 1 97.31 325 LEU A N 1
ATOM 2424 C CA . LEU A 1 325 ? 5.289 -35.875 -14.734 1 97.31 325 LEU A CA 1
ATOM 2425 C C . LEU A 1 325 ? 6.191 -36.344 -13.594 1 97.31 325 LEU A C 1
ATOM 2427 O O . LEU A 1 325 ? 6.426 -37.531 -13.43 1 97.31 325 LEU A O 1
ATOM 2431 N N . THR A 1 326 ? 6.789 -35.375 -12.938 1 95.62 326 THR A N 1
ATOM 2432 C CA . THR A 1 326 ? 7.613 -35.688 -11.773 1 95.62 326 THR A CA 1
ATOM 2433 C C . THR A 1 326 ? 7.207 -34.812 -10.594 1 95.62 326 THR A C 1
ATOM 2435 O O . THR A 1 326 ? 6.32 -33.938 -10.719 1 95.62 326 THR A O 1
ATOM 2438 N N . THR A 1 327 ? 7.73 -35.125 -9.375 1 92.75 327 THR A N 1
ATOM 2439 C CA . THR A 1 327 ? 7.387 -34.375 -8.172 1 92.75 327 THR A CA 1
ATOM 2440 C C . THR A 1 327 ? 8.531 -33.438 -7.773 1 92.75 327 THR A C 1
ATOM 2442 O O . THR A 1 327 ? 9.703 -33.75 -7.977 1 92.75 327 THR A O 1
ATOM 2445 N N . GLY A 1 328 ? 8.125 -32.312 -7.262 1 91.88 328 GLY A N 1
ATOM 2446 C CA . GLY A 1 328 ? 9.125 -31.375 -6.742 1 91.88 328 GLY A CA 1
ATOM 2447 C C . GLY A 1 328 ? 9.883 -31.938 -5.547 1 91.88 328 GLY A C 1
ATOM 2448 O O . GLY A 1 328 ? 10.938 -31.422 -5.176 1 91.88 328 GLY A O 1
ATOM 2449 N N . ASP A 1 329 ? 9.414 -32.969 -4.98 1 92.06 329 ASP A N 1
ATOM 2450 C CA . ASP A 1 329 ? 10.039 -33.594 -3.82 1 92.06 329 ASP A CA 1
ATOM 2451 C C . ASP A 1 329 ? 11.477 -34 -4.125 1 92.06 329 ASP A C 1
ATOM 2453 O O . ASP A 1 329 ? 12.336 -34 -3.238 1 92.06 329 ASP A O 1
ATOM 2457 N N . ASP A 1 330 ? 11.727 -34.312 -5.301 1 90.31 330 ASP A N 1
ATOM 2458 C CA . ASP A 1 330 ? 13.062 -34.719 -5.723 1 90.31 330 ASP A CA 1
ATOM 2459 C C . ASP A 1 330 ? 14.078 -33.594 -5.539 1 90.31 330 ASP A C 1
ATOM 2461 O O . ASP A 1 330 ? 15.273 -33.875 -5.422 1 90.31 330 ASP A O 1
ATOM 2465 N N . TRP A 1 331 ? 13.57 -32.375 -5.512 1 93 331 TRP A N 1
ATOM 2466 C CA . TRP A 1 331 ? 14.422 -31.203 -5.309 1 93 331 TRP A CA 1
ATOM 2467 C C . TRP A 1 331 ? 14.281 -30.672 -3.889 1 93 331 TRP A C 1
ATOM 2469 O O . TRP A 1 331 ? 14.812 -29.609 -3.568 1 93 331 TRP A O 1
ATOM 2479 N N . GLY A 1 332 ? 13.43 -31.359 -3.076 1 95.06 332 GLY A N 1
ATOM 2480 C CA . GLY A 1 332 ? 13.203 -30.906 -1.718 1 95.06 332 GLY A CA 1
ATOM 2481 C C . GLY A 1 332 ? 12.094 -29.859 -1.62 1 95.06 332 GLY A C 1
ATOM 2482 O O . GLY A 1 332 ? 12 -29.141 -0.624 1 95.06 332 GLY A O 1
ATOM 2483 N N . TRP A 1 333 ? 11.32 -29.797 -2.678 1 96.5 333 TRP A N 1
ATOM 2484 C CA . TRP A 1 333 ? 10.258 -28.797 -2.717 1 96.5 333 TRP A CA 1
ATOM 2485 C C . TRP A 1 333 ? 8.898 -29.453 -2.971 1 96.5 333 TRP A C 1
ATOM 2487 O O . TRP A 1 333 ? 8.461 -29.562 -4.117 1 96.5 333 TRP A O 1
ATOM 2497 N N . PRO A 1 334 ? 8.242 -29.797 -1.846 1 95.69 334 PRO A N 1
ATOM 2498 C CA . PRO A 1 334 ? 6.883 -30.312 -2.016 1 95.69 334 PRO A CA 1
ATOM 2499 C C . PRO A 1 334 ? 5.949 -29.328 -2.697 1 95.69 334 PRO A C 1
ATOM 2501 O O . PRO A 1 334 ? 6.129 -28.109 -2.564 1 95.69 334 PRO A O 1
ATOM 2504 N N . ALA A 1 335 ? 4.914 -29.844 -3.33 1 93.5 335 ALA A N 1
ATOM 2505 C CA . ALA A 1 335 ? 4.031 -29.109 -4.242 1 93.5 335 ALA A CA 1
ATOM 2506 C C . ALA A 1 335 ? 3.348 -27.953 -3.529 1 93.5 335 ALA A C 1
ATOM 2508 O O . ALA A 1 335 ? 3.072 -26.922 -4.145 1 93.5 335 ALA A O 1
ATOM 2509 N N . ASP A 1 336 ? 3.186 -28.031 -2.244 1 93.44 336 ASP A N 1
ATOM 2510 C CA . ASP A 1 336 ? 2.348 -27.094 -1.51 1 93.44 336 ASP A CA 1
ATOM 2511 C C . ASP A 1 336 ? 3.125 -25.828 -1.153 1 93.44 336 ASP A C 1
ATOM 2513 O O . ASP A 1 336 ? 2.533 -24.812 -0.791 1 93.44 336 ASP A O 1
ATOM 2517 N N . TRP A 1 337 ? 4.434 -25.859 -1.312 1 96.25 337 TRP A N 1
ATOM 2518 C CA . TRP A 1 337 ? 5.195 -24.812 -0.632 1 96.25 337 TRP A CA 1
ATOM 2519 C C . TRP A 1 337 ? 5.98 -23.984 -1.632 1 96.25 337 TRP A C 1
ATOM 2521 O O . TRP A 1 337 ? 6.648 -23.016 -1.251 1 96.25 337 TRP A O 1
ATOM 2531 N N . LEU A 1 338 ? 5.863 -24.328 -2.887 1 95.5 338 LEU A N 1
ATOM 2532 C CA . LEU A 1 338 ? 6.633 -23.641 -3.912 1 95.5 338 LEU A CA 1
ATOM 2533 C C . LEU A 1 338 ? 6.246 -22.156 -3.982 1 95.5 338 LEU A C 1
ATOM 2535 O O . LEU A 1 338 ? 7.109 -21.297 -4.102 1 95.5 338 LEU A O 1
ATOM 2539 N N . GLU A 1 339 ? 4.973 -21.859 -3.887 1 95.19 339 GLU A N 1
ATOM 2540 C CA . GLU A 1 339 ? 4.543 -20.484 -3.998 1 95.19 339 GLU A CA 1
ATOM 2541 C C . GLU A 1 339 ? 5.008 -19.656 -2.801 1 95.19 339 GLU A C 1
ATOM 2543 O O . GLU A 1 339 ? 5.48 -18.531 -2.963 1 95.19 339 GLU A O 1
ATOM 2548 N N . ALA A 1 340 ? 4.867 -20.219 -1.622 1 97.94 340 ALA A N 1
ATOM 2549 C CA . ALA A 1 340 ? 5.391 -19.531 -0.447 1 97.94 340 ALA A CA 1
ATOM 2550 C C . ALA A 1 340 ? 6.898 -19.328 -0.559 1 97.94 340 ALA A C 1
ATOM 2552 O O . ALA A 1 340 ? 7.418 -18.266 -0.215 1 97.94 340 ALA A O 1
ATOM 2553 N N . GLY A 1 341 ? 7.582 -20.359 -1.042 1 98.19 341 GLY A N 1
ATOM 2554 C CA . GLY A 1 341 ? 9.016 -20.25 -1.271 1 98.19 341 GLY A CA 1
ATOM 2555 C C . GLY A 1 341 ? 9.375 -19.141 -2.246 1 98.19 341 GLY A C 1
ATOM 2556 O O . GLY A 1 341 ? 10.375 -18.453 -2.066 1 98.19 341 GLY A O 1
ATOM 2557 N N . ALA A 1 342 ? 8.547 -18.984 -3.25 1 98.12 342 ALA A N 1
ATOM 2558 C CA . ALA A 1 342 ? 8.781 -17.938 -4.242 1 98.12 342 ALA A CA 1
ATOM 2559 C C . ALA A 1 342 ? 8.781 -16.562 -3.596 1 98.12 342 ALA A C 1
ATOM 2561 O O . ALA A 1 342 ? 9.602 -15.711 -3.936 1 98.12 342 ALA A O 1
ATOM 2562 N N . PHE A 1 343 ? 7.93 -16.344 -2.646 1 98.62 343 PHE A N 1
ATOM 2563 C CA . PHE A 1 343 ? 7.828 -15.016 -2.047 1 98.62 343 PHE A CA 1
ATOM 2564 C C . PHE A 1 343 ? 8.945 -14.789 -1.037 1 98.62 343 PHE A C 1
ATOM 2566 O O . PHE A 1 343 ? 9.391 -13.656 -0.833 1 98.62 343 PHE A O 1
ATOM 2573 N N . ALA A 1 344 ? 9.445 -15.875 -0.415 1 98.81 344 ALA A N 1
ATOM 2574 C CA . ALA A 1 344 ? 10.688 -15.758 0.344 1 98.81 344 ALA A CA 1
ATOM 2575 C C . ALA A 1 344 ? 11.844 -15.336 -0.561 1 98.81 344 ALA A C 1
ATOM 2577 O O . ALA A 1 344 ? 12.625 -14.453 -0.209 1 98.81 344 ALA A O 1
ATOM 2578 N N . TRP A 1 345 ? 11.891 -15.953 -1.674 1 98.5 345 TRP A N 1
ATOM 2579 C CA . TRP A 1 345 ? 12.953 -15.672 -2.633 1 98.5 345 TRP A CA 1
ATOM 2580 C C . TRP A 1 345 ? 12.852 -14.242 -3.152 1 98.5 345 TRP A C 1
ATOM 2582 O O . TRP A 1 345 ? 13.859 -13.547 -3.291 1 98.5 345 TRP A O 1
ATOM 2592 N N . LEU A 1 346 ? 11.656 -13.773 -3.432 1 98.62 346 LEU A N 1
ATOM 2593 C CA . LEU A 1 346 ? 11.453 -12.406 -3.902 1 98.62 346 LEU A CA 1
ATOM 2594 C C . LEU A 1 346 ? 11.891 -11.391 -2.848 1 98.62 346 LEU A C 1
ATOM 2596 O O . LEU A 1 346 ? 12.414 -10.328 -3.182 1 98.62 346 LEU A O 1
ATOM 2600 N N . ALA A 1 347 ? 11.641 -11.719 -1.582 1 98.75 347 ALA A N 1
ATOM 2601 C CA . ALA A 1 347 ? 12.141 -10.859 -0.514 1 98.75 347 ALA A CA 1
ATOM 2602 C C . ALA A 1 347 ? 13.664 -10.781 -0.542 1 98.75 347 ALA A C 1
ATOM 2604 O O . ALA A 1 347 ? 14.242 -9.711 -0.358 1 98.75 347 ALA A O 1
ATOM 2605 N N . ALA A 1 348 ? 14.32 -11.867 -0.77 1 98.44 348 ALA A N 1
ATOM 2606 C CA . ALA A 1 348 ? 15.781 -11.898 -0.854 1 98.44 348 ALA A CA 1
ATOM 2607 C C . ALA A 1 348 ? 16.281 -11.062 -2.023 1 98.44 348 ALA A C 1
ATOM 2609 O O . ALA A 1 348 ? 17.266 -10.328 -1.892 1 98.44 348 ALA A O 1
ATOM 2610 N N . GLN A 1 349 ? 15.594 -11.219 -3.188 1 98 349 GLN A N 1
ATOM 2611 C CA . GLN A 1 349 ? 15.945 -10.391 -4.34 1 98 349 GLN A CA 1
ATOM 2612 C C . GLN A 1 349 ? 15.844 -8.906 -4.008 1 98 349 GLN A C 1
ATOM 2614 O O . GLN A 1 349 ? 16.719 -8.125 -4.375 1 98 349 GLN A O 1
ATOM 2619 N N . ARG A 1 350 ? 14.812 -8.547 -3.287 1 98.44 350 ARG A N 1
ATOM 2620 C CA . ARG A 1 350 ? 14.602 -7.152 -2.918 1 98.44 350 ARG A CA 1
ATOM 2621 C C . ARG A 1 350 ? 15.734 -6.645 -2.033 1 98.44 350 ARG A C 1
ATOM 2623 O O . ARG A 1 350 ? 16.25 -5.551 -2.256 1 98.44 350 ARG A O 1
ATOM 2630 N N . LEU A 1 351 ? 16.078 -7.391 -1.052 1 97.69 351 LEU A N 1
ATOM 2631 C CA . LEU A 1 351 ? 17.125 -6.98 -0.138 1 97.69 351 LEU A CA 1
ATOM 2632 C C . LEU A 1 351 ? 18.469 -6.867 -0.868 1 97.69 351 LEU A C 1
ATOM 2634 O O . LEU A 1 351 ? 19.281 -6.008 -0.538 1 97.69 351 LEU A O 1
ATOM 2638 N N . ALA A 1 352 ? 18.656 -7.66 -1.878 1 97.06 352 ALA A N 1
ATOM 2639 C CA . ALA A 1 352 ? 19.906 -7.684 -2.623 1 97.06 352 ALA A CA 1
ATOM 2640 C C . ALA A 1 352 ? 19.906 -6.637 -3.732 1 97.06 352 ALA A C 1
ATOM 2642 O O . ALA A 1 352 ? 20.906 -6.453 -4.422 1 97.06 352 ALA A O 1
ATOM 2643 N N . GLY A 1 353 ? 18.781 -5.977 -3.965 1 97.38 353 GLY A N 1
ATOM 2644 C CA . GLY A 1 353 ? 18.672 -5.02 -5.055 1 97.38 353 GLY A CA 1
ATOM 2645 C C . GLY A 1 353 ? 18.656 -5.672 -6.422 1 97.38 353 GLY A C 1
ATOM 2646 O O . GLY A 1 353 ? 19.141 -5.102 -7.395 1 97.38 353 GLY A O 1
ATOM 2647 N N . GLN A 1 354 ? 18.125 -6.891 -6.477 1 97.69 354 GLN A N 1
ATOM 2648 C CA . GLN A 1 354 ? 18.047 -7.652 -7.719 1 97.69 354 GLN A CA 1
ATOM 2649 C C . GLN A 1 354 ? 16.625 -7.75 -8.227 1 97.69 354 GLN A C 1
ATOM 2651 O O . GLN A 1 354 ? 15.672 -7.676 -7.449 1 97.69 354 GLN A O 1
ATOM 2656 N N . PRO A 1 355 ? 16.422 -7.891 -9.555 1 98 355 PRO A N 1
ATOM 2657 C CA . PRO A 1 355 ? 15.078 -7.996 -10.109 1 98 355 PRO A CA 1
ATOM 2658 C C . PRO A 1 355 ? 14.328 -9.234 -9.617 1 98 355 PRO A C 1
ATOM 2660 O O . PRO A 1 355 ? 14.938 -10.289 -9.414 1 98 355 PRO A O 1
ATOM 2663 N N . GLY A 1 356 ? 13.031 -9.047 -9.484 1 98.12 356 GLY A N 1
ATOM 2664 C CA . GLY A 1 356 ? 12.172 -10.156 -9.102 1 98.12 356 GLY A CA 1
ATOM 2665 C C . GLY A 1 356 ? 11.234 -10.594 -10.211 1 98.12 356 GLY A C 1
ATOM 2666 O O . GLY A 1 356 ? 10.68 -11.695 -10.156 1 98.12 356 GLY A O 1
ATOM 2667 N N . ASN A 1 357 ? 11.07 -9.766 -11.234 1 97.81 357 ASN A N 1
ATOM 2668 C CA . ASN A 1 357 ? 10.172 -10.109 -12.328 1 97.81 357 ASN A CA 1
ATOM 2669 C C . ASN A 1 357 ? 10.938 -10.633 -13.539 1 97.81 357 ASN A C 1
ATOM 2671 O O . ASN A 1 357 ? 12.164 -10.5 -13.609 1 97.81 357 ASN A O 1
ATOM 2675 N N . LEU A 1 358 ? 10.25 -11.359 -14.383 1 97.88 358 LEU A N 1
ATOM 2676 C CA . LEU A 1 358 ? 10.719 -11.758 -15.711 1 97.88 358 LEU A CA 1
ATOM 2677 C C . LEU A 1 358 ? 9.891 -11.07 -16.797 1 97.88 358 LEU A C 1
ATOM 2679 O O . LEU A 1 358 ? 8.742 -11.453 -17.031 1 97.88 358 LEU A O 1
ATOM 2683 N N . PRO A 1 359 ? 10.484 -10.117 -17.5 1 97.69 359 PRO 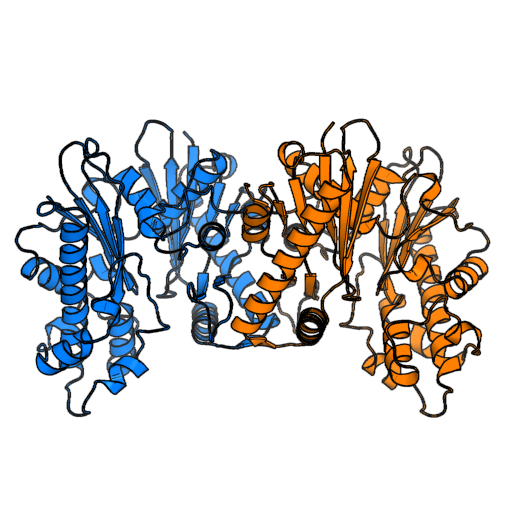A N 1
ATOM 2684 C CA . PRO A 1 359 ? 9.742 -9.422 -18.547 1 97.69 359 PRO A CA 1
ATOM 2685 C C . PRO A 1 359 ? 9.18 -10.383 -19.609 1 97.69 359 PRO A C 1
ATOM 2687 O O . PRO A 1 359 ? 8.109 -10.133 -20.156 1 97.69 359 PRO A O 1
ATOM 2690 N N . SER A 1 360 ? 9.828 -11.477 -19.844 1 96.88 360 SER A N 1
ATOM 2691 C CA . SER A 1 360 ? 9.383 -12.469 -20.812 1 96.88 360 SER A CA 1
ATOM 2692 C C . SER A 1 360 ? 8.086 -13.133 -20.359 1 96.88 360 SER A C 1
ATOM 2694 O O . SER A 1 360 ? 7.387 -13.758 -21.156 1 96.88 360 SER A O 1
ATOM 2696 N N . VAL A 1 361 ? 7.758 -13.016 -19.125 1 97.25 361 VAL A N 1
ATOM 2697 C CA . VAL A 1 361 ? 6.578 -13.656 -18.547 1 97.25 361 VAL A CA 1
ATOM 2698 C C . VAL A 1 361 ? 5.453 -12.633 -18.391 1 97.25 361 VAL A C 1
ATOM 2700 O O . VAL A 1 361 ? 4.348 -12.836 -18.906 1 97.25 361 VAL A O 1
ATOM 2703 N N . THR A 1 362 ? 5.77 -11.5 -17.797 1 96.94 362 THR A N 1
ATOM 2704 C CA . THR A 1 362 ? 4.719 -10.57 -17.406 1 96.94 362 THR A CA 1
ATOM 2705 C C . THR A 1 362 ? 4.449 -9.562 -18.516 1 96.94 362 THR A C 1
ATOM 2707 O O . THR A 1 362 ? 3.41 -8.898 -18.516 1 96.94 362 THR A O 1
ATOM 2710 N N . GLY A 1 363 ? 5.453 -9.375 -19.422 1 97 363 GLY A N 1
ATOM 2711 C CA . GLY A 1 363 ? 5.32 -8.383 -20.469 1 97 363 GLY A CA 1
ATOM 2712 C C . GLY A 1 363 ? 5.809 -7.004 -20.062 1 97 363 GLY A C 1
ATOM 2713 O O . GLY A 1 363 ? 5.656 -6.035 -20.812 1 97 363 GLY A O 1
ATOM 2714 N N . ALA A 1 364 ? 6.449 -6.859 -18.906 1 97.94 364 ALA A N 1
ATOM 2715 C CA . ALA A 1 364 ? 6.977 -5.57 -18.453 1 97.94 364 ALA A CA 1
ATOM 2716 C C . ALA A 1 364 ? 8.039 -5.055 -19.422 1 97.94 364 ALA A C 1
ATOM 2718 O O . ALA A 1 364 ? 8.656 -5.832 -20.156 1 97.94 364 ALA A O 1
ATOM 2719 N N . ALA A 1 365 ? 8.289 -3.766 -19.422 1 98.06 365 ALA A N 1
ATOM 2720 C CA . ALA A 1 365 ? 9.25 -3.117 -20.312 1 98.06 365 ALA A CA 1
ATOM 2721 C C . ALA A 1 365 ? 10.68 -3.549 -19.984 1 98.06 365 ALA A C 1
ATOM 2723 O O . ALA A 1 365 ? 11.578 -3.422 -20.812 1 98.06 365 ALA A O 1
ATOM 2724 N N . GLY A 1 366 ? 10.898 -4.051 -18.797 1 98.12 366 GLY A N 1
ATOM 2725 C CA . GLY A 1 366 ? 12.203 -4.5 -18.344 1 98.12 366 GLY A CA 1
ATOM 2726 C C . GLY A 1 366 ? 12.18 -5.113 -16.953 1 98.12 366 GLY A C 1
ATOM 2727 O O . GLY A 1 366 ? 11.133 -5.16 -16.312 1 98.12 366 GLY A O 1
ATOM 2728 N N . ALA A 1 367 ? 13.352 -5.617 -16.547 1 98.19 367 ALA A N 1
ATOM 2729 C CA . ALA A 1 367 ? 13.5 -6.168 -15.203 1 98.19 367 ALA A CA 1
ATOM 2730 C C . ALA A 1 367 ? 13.359 -5.078 -14.148 1 98.19 367 ALA A C 1
ATOM 2732 O O . ALA A 1 367 ? 13.781 -3.939 -14.359 1 98.19 367 ALA A O 1
ATOM 2733 N N . ARG A 1 368 ? 12.695 -5.398 -13.031 1 98.69 368 ARG A N 1
ATOM 2734 C CA . ARG A 1 368 ? 12.484 -4.441 -11.953 1 98.69 368 ARG A CA 1
ATOM 2735 C C . ARG A 1 368 ? 12.766 -5.082 -10.594 1 98.69 368 ARG A C 1
ATOM 2737 O O . ARG A 1 368 ? 12.484 -6.262 -10.383 1 98.69 368 ARG A O 1
ATOM 2744 N N . VAL A 1 369 ? 13.391 -4.301 -9.656 1 98.75 369 VAL A N 1
ATOM 2745 C CA . VAL A 1 369 ? 13.414 -4.652 -8.242 1 98.75 369 VAL A CA 1
ATOM 2746 C C . VAL A 1 369 ? 12.023 -4.453 -7.637 1 98.75 369 VAL A C 1
ATOM 2748 O O . VAL A 1 369 ? 11.523 -3.328 -7.566 1 98.75 369 VAL A O 1
ATOM 2751 N N . LEU A 1 370 ? 11.422 -5.551 -7.199 1 98.75 370 LEU A N 1
ATOM 2752 C CA . LEU A 1 370 ? 10.016 -5.512 -6.801 1 98.75 370 LEU A CA 1
ATOM 2753 C C . LEU A 1 370 ? 9.883 -5.238 -5.309 1 98.75 370 LEU A C 1
ATOM 2755 O O . LEU A 1 370 ? 10.805 -5.516 -4.535 1 98.75 370 LEU A O 1
ATOM 2759 N N . GLY A 1 371 ? 8.719 -4.582 -4.902 1 98.62 371 GLY A N 1
ATOM 2760 C CA . GLY A 1 371 ? 8.25 -4.594 -3.527 1 98.62 371 GLY A CA 1
ATOM 2761 C C . GLY A 1 371 ? 8.719 -3.396 -2.725 1 98.62 371 GLY A C 1
ATOM 2762 O O . GLY A 1 371 ? 9.688 -2.732 -3.098 1 98.62 371 GLY A O 1
ATOM 2763 N N . GLY A 1 372 ? 7.98 -3.066 -1.739 1 98.81 372 GLY A N 1
ATOM 2764 C CA . GLY A 1 372 ? 8.367 -2.139 -0.69 1 98.81 372 GLY A CA 1
ATOM 2765 C C . GLY A 1 372 ? 8.977 -2.826 0.52 1 98.81 372 GLY A C 1
ATOM 2766 O O . GLY A 1 372 ? 8.492 -3.875 0.951 1 98.81 372 GLY A O 1
ATOM 2767 N N . LEU A 1 373 ? 10.102 -2.291 1.021 1 98.88 373 LEU A N 1
ATOM 2768 C CA . LEU A 1 373 ? 10.789 -2.82 2.195 1 98.88 373 LEU A CA 1
ATOM 2769 C C . LEU A 1 373 ? 10.375 -2.059 3.453 1 98.88 373 LEU A C 1
ATOM 2771 O O . LEU A 1 373 ? 10.5 -0.833 3.508 1 98.88 373 LEU A O 1
ATOM 2775 N N . TYR A 1 374 ? 9.891 -2.754 4.461 1 98.88 374 TYR A N 1
ATOM 2776 C CA . TYR A 1 374 ? 9.438 -2.186 5.727 1 98.88 374 TYR A CA 1
ATOM 2777 C C . TYR A 1 374 ? 10.32 -2.646 6.879 1 98.88 374 TYR A C 1
ATOM 2779 O O . TYR A 1 374 ? 10.664 -3.826 6.973 1 98.88 374 TYR A O 1
ATOM 2787 N N . ALA A 1 375 ? 10.68 -1.746 7.719 1 98.5 375 ALA A N 1
ATOM 2788 C CA . ALA A 1 375 ? 11.57 -2.033 8.836 1 98.5 375 ALA A CA 1
ATOM 2789 C C . ALA A 1 375 ? 10.844 -2.766 9.953 1 98.5 375 ALA A C 1
ATOM 2791 O O . ALA A 1 375 ? 9.617 -2.65 10.086 1 98.5 375 ALA A O 1
ATOM 2792 N N . PRO A 1 376 ? 11.602 -3.547 10.766 1 97.12 376 PRO A N 1
ATOM 2793 C CA . PRO A 1 376 ? 10.984 -4.258 11.891 1 97.12 376 PRO A CA 1
ATOM 2794 C C . PRO A 1 376 ? 10.391 -3.312 12.938 1 97.12 376 PRO A C 1
ATOM 2796 O O . PRO A 1 376 ? 10.844 -2.17 13.062 1 97.12 376 PRO A O 1
ATOM 2799 N N . MET B 1 1 ? 26.172 16.234 0.688 1 72.94 1 MET B N 1
ATOM 2800 C CA . MET B 1 1 ? 24.812 16.656 0.36 1 72.94 1 MET B CA 1
ATOM 2801 C C . MET B 1 1 ? 23.969 15.453 -0.047 1 72.94 1 MET B C 1
ATOM 2803 O O . MET B 1 1 ? 24.406 14.609 -0.828 1 72.94 1 MET B O 1
ATOM 2807 N N . SER B 1 2 ? 22.844 15.391 0.757 1 91.88 2 SER B N 1
ATOM 2808 C CA . SER B 1 2 ? 21.844 14.375 0.415 1 91.88 2 SER B CA 1
ATOM 2809 C C . SER B 1 2 ? 20.484 15 0.145 1 91.88 2 SER B C 1
ATOM 2811 O O . SER B 1 2 ? 19.891 15.609 1.035 1 91.88 2 SER B O 1
ATOM 2813 N N . LEU B 1 3 ? 20.047 15.016 -1.166 1 98.06 3 LEU B N 1
ATOM 2814 C CA . LEU B 1 3 ? 18.844 15.695 -1.602 1 98.06 3 LEU B CA 1
ATOM 2815 C C . LEU B 1 3 ? 17.641 14.758 -1.562 1 98.06 3 LEU B C 1
ATOM 2817 O O . LEU B 1 3 ? 17.734 13.602 -1.991 1 98.06 3 LEU B O 1
ATOM 2821 N N . PHE B 1 4 ? 16.594 15.312 -1.017 1 98.69 4 PHE B N 1
ATOM 2822 C CA . PHE B 1 4 ? 15.328 14.594 -0.935 1 98.69 4 PHE B CA 1
ATOM 2823 C C . PHE B 1 4 ? 14.188 15.461 -1.468 1 98.69 4 PHE B C 1
ATOM 2825 O O . PHE B 1 4 ? 14.242 16.688 -1.38 1 98.69 4 PHE B O 1
ATOM 2832 N N . ILE B 1 5 ? 13.219 14.852 -2.053 1 98.88 5 ILE B N 1
ATOM 2833 C CA . ILE B 1 5 ? 11.992 15.539 -2.459 1 98.88 5 ILE B CA 1
ATOM 2834 C C . ILE B 1 5 ? 10.844 15.102 -1.561 1 98.88 5 ILE B C 1
ATOM 2836 O O . ILE B 1 5 ? 10.672 13.906 -1.29 1 98.88 5 ILE B O 1
ATOM 2840 N N . GLY B 1 6 ? 10.109 16.047 -1.004 1 98.88 6 GLY B N 1
ATOM 2841 C CA . GLY B 1 6 ? 8.867 15.773 -0.291 1 98.88 6 GLY B CA 1
ATOM 2842 C C . GLY B 1 6 ? 7.629 16.156 -1.077 1 98.88 6 GLY B C 1
ATOM 2843 O O . GLY B 1 6 ? 7.582 17.219 -1.703 1 98.88 6 GLY B O 1
ATOM 2844 N N . LEU B 1 7 ? 6.645 15.234 -1.109 1 98.88 7 LEU B N 1
ATOM 2845 C CA . LEU B 1 7 ? 5.371 15.469 -1.783 1 98.88 7 LEU B CA 1
ATOM 2846 C C . LEU B 1 7 ? 4.215 15.438 -0.787 1 98.88 7 LEU B C 1
ATOM 2848 O O . LEU B 1 7 ? 4.051 14.461 -0.048 1 98.88 7 LEU B O 1
ATOM 2852 N N . MET B 1 8 ? 3.393 16.531 -0.837 1 97.5 8 MET B N 1
ATOM 2853 C CA . MET B 1 8 ? 2.281 16.641 0.103 1 97.5 8 MET B CA 1
ATOM 2854 C C . MET B 1 8 ? 1.017 17.109 -0.604 1 97.5 8 MET B C 1
ATOM 2856 O O . MET B 1 8 ? 1.066 18.031 -1.43 1 97.5 8 MET B O 1
ATOM 2860 N N . SER B 1 9 ? -0.024 16.391 -0.405 1 95.12 9 SER B N 1
ATOM 2861 C CA . SER B 1 9 ? -1.367 16.812 -0.788 1 95.12 9 SER B CA 1
ATOM 2862 C C . SER B 1 9 ? -2.318 16.766 0.403 1 95.12 9 SER B C 1
ATOM 2864 O O . SER B 1 9 ? -2.518 15.719 1.015 1 95.12 9 SER B O 1
ATOM 2866 N N . GLY B 1 10 ? -2.908 17.875 0.733 1 87.31 10 GLY B N 1
ATOM 2867 C CA . GLY B 1 10 ? -3.721 17.984 1.934 1 87.31 10 GLY B CA 1
ATOM 2868 C C . GLY B 1 10 ? -5.207 17.828 1.667 1 87.31 10 GLY B C 1
ATOM 2869 O O . GLY B 1 10 ? -5.605 17.391 0.587 1 87.31 10 GLY B O 1
ATOM 2870 N N . THR B 1 11 ? -6.008 18.172 2.678 1 80.31 11 THR B N 1
ATOM 2871 C CA . THR B 1 11 ? -7.449 17.969 2.678 1 80.31 11 THR B CA 1
ATOM 2872 C C . THR B 1 11 ? -8.148 18.984 1.789 1 80.31 11 THR B C 1
ATOM 2874 O O . THR B 1 11 ? -9.312 18.797 1.415 1 80.31 11 THR B O 1
ATOM 2877 N N . SER B 1 12 ? -7.469 20.062 1.467 1 80.56 12 SER B N 1
ATOM 2878 C CA . SER B 1 12 ? -8.062 21.094 0.615 1 80.56 12 SER B CA 1
ATOM 2879 C C . SER B 1 12 ? -8.156 20.625 -0.833 1 80.56 12 SER B C 1
ATOM 2881 O O . SER B 1 12 ? -8.906 21.188 -1.627 1 80.56 12 SER B O 1
ATOM 2883 N N . LEU B 1 13 ? -7.355 19.625 -1.202 1 88.06 13 LEU B N 1
ATOM 2884 C CA . LEU B 1 13 ? -7.34 19.031 -2.533 1 88.06 13 LEU B CA 1
ATOM 2885 C C . LEU B 1 13 ? -7.02 20.078 -3.596 1 88.06 13 LEU B C 1
ATOM 2887 O O . LEU B 1 13 ? -7.602 20.062 -4.684 1 88.06 13 LEU B O 1
ATOM 2891 N N . ASP B 1 14 ? -6.113 21.016 -3.223 1 87.62 14 ASP B N 1
ATOM 2892 C CA . ASP B 1 14 ? -5.766 22.094 -4.148 1 87.62 14 ASP B CA 1
ATOM 2893 C C . ASP B 1 14 ? -4.66 21.656 -5.109 1 87.62 14 ASP B C 1
ATOM 2895 O O . ASP B 1 14 ? -4.551 22.172 -6.219 1 87.62 14 ASP B O 1
ATOM 2899 N N . GLY B 1 15 ? -3.859 20.844 -4.707 1 94.56 15 GLY B N 1
ATOM 2900 C CA . GLY B 1 15 ? -2.75 20.406 -5.535 1 94.56 15 GLY B CA 1
ATOM 2901 C C . GLY B 1 15 ? -1.726 19.578 -4.766 1 94.56 15 GLY B C 1
ATOM 2902 O O . GLY B 1 15 ? -2.02 19.062 -3.689 1 94.56 15 GLY B O 1
ATOM 2903 N N . VAL B 1 16 ? -0.574 19.344 -5.43 1 98 16 VAL B N 1
ATOM 2904 C CA . VAL B 1 16 ? 0.569 18.672 -4.836 1 98 16 VAL B CA 1
ATOM 2905 C C . VAL B 1 16 ? 1.706 19.656 -4.605 1 98 16 VAL B C 1
ATOM 2907 O O . VAL B 1 16 ? 2.168 20.312 -5.547 1 98 16 VAL B O 1
ATOM 2910 N N . ASP B 1 17 ? 2.088 19.828 -3.363 1 97.75 17 ASP B N 1
ATOM 2911 C CA . ASP B 1 17 ? 3.268 20.609 -3.016 1 97.75 17 ASP B CA 1
ATOM 2912 C C . ASP B 1 17 ? 4.531 19.75 -3.059 1 97.75 17 ASP B C 1
ATOM 2914 O O . ASP B 1 17 ? 4.586 18.688 -2.438 1 97.75 17 ASP B O 1
ATOM 2918 N N . ALA B 1 18 ? 5.488 20.188 -3.783 1 98.69 18 ALA B N 1
ATOM 2919 C CA . ALA B 1 18 ? 6.781 19.516 -3.883 1 98.69 18 ALA B CA 1
ATOM 2920 C C . ALA B 1 18 ? 7.906 20.406 -3.355 1 98.69 18 ALA B C 1
ATOM 2922 O O . ALA B 1 18 ? 8.008 21.578 -3.725 1 98.69 18 ALA B O 1
ATOM 2923 N N . ALA B 1 19 ? 8.711 19.844 -2.467 1 98.62 19 ALA B N 1
ATOM 2924 C CA . ALA B 1 19 ? 9.852 20.562 -1.907 1 98.62 19 ALA B CA 1
ATOM 2925 C C . ALA B 1 19 ? 11.148 19.781 -2.09 1 98.62 19 ALA B C 1
ATOM 2927 O O . ALA B 1 19 ? 11.188 18.578 -1.808 1 98.62 19 ALA B O 1
ATOM 2928 N N . LEU B 1 20 ? 12.133 20.391 -2.658 1 98.62 20 LEU B N 1
ATOM 2929 C CA . LEU B 1 20 ? 13.484 19.859 -2.689 1 98.62 20 LEU B CA 1
ATOM 2930 C C . LEU B 1 20 ? 14.273 20.297 -1.459 1 98.62 20 LEU B C 1
ATOM 2932 O O . LEU B 1 20 ? 14.438 21.484 -1.215 1 98.62 20 LEU B O 1
ATOM 2936 N N . VAL B 1 21 ? 14.758 19.328 -0.718 1 98.38 21 VAL B N 1
ATOM 2937 C CA . VAL B 1 21 ? 15.352 19.641 0.58 1 98.38 21 VAL B CA 1
ATOM 2938 C C . VAL B 1 21 ? 16.734 18.984 0.68 1 98.38 21 VAL B C 1
ATOM 2940 O O . VAL B 1 21 ? 16.922 17.844 0.28 1 98.38 21 VAL B O 1
ATOM 2943 N N . ASP B 1 22 ? 17.688 19.75 1.165 1 97.81 22 ASP B N 1
ATOM 2944 C CA . ASP B 1 22 ? 18.984 19.203 1.536 1 97.81 22 ASP B CA 1
ATOM 2945 C C . ASP B 1 22 ? 18.984 18.734 2.988 1 97.81 22 ASP B C 1
ATOM 2947 O O . ASP B 1 22 ? 18.797 19.531 3.906 1 97.81 22 ASP B O 1
ATOM 2951 N N . ILE B 1 23 ? 19.125 17.453 3.174 1 97.06 23 ILE B N 1
ATOM 2952 C CA . ILE B 1 23 ? 19.172 16.859 4.512 1 97.06 23 ILE B CA 1
ATOM 2953 C C . ILE B 1 23 ? 20.531 16.203 4.742 1 97.06 23 ILE B C 1
ATOM 2955 O O . ILE B 1 23 ? 20.734 15.031 4.414 1 97.06 23 ILE B O 1
ATOM 2959 N N . THR B 1 24 ? 21.406 16.875 5.305 1 91.5 24 THR B N 1
ATOM 2960 C CA . THR B 1 24 ? 22.766 16.422 5.617 1 91.5 24 THR B CA 1
ATOM 2961 C C . THR B 1 24 ? 22.938 16.281 7.125 1 91.5 24 THR B C 1
ATOM 2963 O O . THR B 1 24 ? 22.625 17.188 7.883 1 91.5 24 THR B O 1
ATOM 2966 N N . PRO B 1 25 ? 23.391 15.117 7.543 1 86.69 25 PRO B N 1
ATOM 2967 C CA . PRO B 1 25 ? 23.594 14.93 8.984 1 86.69 25 PRO B CA 1
ATOM 2968 C C . PRO B 1 25 ? 24.422 16.047 9.617 1 86.69 25 PRO B C 1
ATOM 2970 O O . PRO B 1 25 ? 25.406 16.5 9.031 1 86.69 25 PRO B O 1
ATOM 2973 N N . GLY B 1 26 ? 24.047 16.5 10.719 1 85.06 26 GLY B N 1
ATOM 2974 C CA . GLY B 1 26 ? 24.781 17.5 11.477 1 85.06 26 GLY B CA 1
ATOM 2975 C C . GLY B 1 26 ? 24.375 18.922 11.141 1 85.06 26 GLY B C 1
ATOM 2976 O O . GLY B 1 26 ? 24.859 19.875 11.758 1 85.06 26 GLY B O 1
ATOM 2977 N N . ARG B 1 27 ? 23.531 19.078 10.148 1 88.56 27 ARG B N 1
ATOM 2978 C CA . ARG B 1 27 ? 23.016 20.391 9.773 1 88.56 27 ARG B CA 1
ATOM 2979 C C . ARG B 1 27 ? 21.5 20.375 9.727 1 88.56 27 ARG B C 1
ATOM 2981 O O . ARG B 1 27 ? 20.875 19.344 9.484 1 88.56 27 ARG B O 1
ATOM 2988 N N . ALA B 1 28 ? 20.953 21.578 9.961 1 91.81 28 ALA B N 1
ATOM 2989 C CA . ALA B 1 28 ? 19.5 21.703 9.812 1 91.81 28 ALA B CA 1
ATOM 2990 C C . ALA B 1 28 ? 19.078 21.531 8.359 1 91.81 28 ALA B C 1
ATOM 2992 O O . ALA B 1 28 ? 19.766 22 7.449 1 91.81 28 ALA B O 1
ATOM 2993 N N . PRO B 1 29 ? 17.984 20.891 8.125 1 96.81 29 PRO B N 1
ATOM 2994 C CA . PRO B 1 29 ? 17.469 20.781 6.754 1 96.81 29 PRO B CA 1
ATOM 2995 C C . PRO B 1 29 ? 17.266 22.141 6.09 1 96.81 29 PRO B C 1
ATOM 2997 O O . PRO B 1 29 ? 16.859 23.094 6.746 1 96.81 29 PRO B O 1
ATOM 3000 N N . SER B 1 30 ? 17.578 22.188 4.797 1 96.81 30 SER B N 1
ATOM 3001 C CA . SER B 1 30 ? 17.438 23.438 4.07 1 96.81 30 SER B CA 1
ATOM 3002 C C . SER B 1 30 ? 16.578 23.266 2.826 1 96.81 30 SER B C 1
ATOM 3004 O O . SER B 1 30 ? 16.703 22.266 2.113 1 96.81 30 SER B O 1
ATOM 3006 N N . LEU B 1 31 ? 15.727 24.203 2.611 1 97.44 31 LEU B N 1
ATOM 3007 C CA . LEU B 1 31 ? 14.859 24.203 1.44 1 97.44 31 LEU B CA 1
ATOM 3008 C C . LEU B 1 31 ? 15.609 24.719 0.214 1 97.44 31 LEU B C 1
ATOM 3010 O O . LEU B 1 31 ? 16.156 25.828 0.228 1 97.44 31 LEU B O 1
ATOM 3014 N N . ILE B 1 32 ? 15.625 23.938 -0.853 1 97.12 32 ILE B N 1
ATOM 3015 C CA . ILE B 1 32 ? 16.422 24.266 -2.029 1 97.12 32 ILE B CA 1
ATOM 3016 C C . ILE B 1 32 ? 15.516 24.797 -3.137 1 97.12 32 ILE B C 1
ATOM 3018 O O . ILE B 1 32 ? 15.867 25.766 -3.822 1 97.12 32 ILE B O 1
ATOM 3022 N N . ALA B 1 33 ? 14.398 24.188 -3.34 1 97.88 33 ALA B N 1
ATOM 3023 C CA . ALA B 1 33 ? 13.453 24.562 -4.383 1 97.88 33 ALA B CA 1
ATOM 3024 C C . ALA B 1 33 ? 12.039 24.109 -4.031 1 97.88 33 ALA B C 1
ATOM 3026 O O . ALA B 1 33 ? 11.859 23.219 -3.193 1 97.88 33 ALA B O 1
ATOM 3027 N N . THR B 1 34 ? 11.07 24.766 -4.617 1 97.94 34 THR B N 1
ATOM 3028 C CA . THR B 1 34 ? 9.672 24.453 -4.367 1 97.94 34 THR B CA 1
ATOM 3029 C C . THR B 1 34 ? 8.867 24.5 -5.66 1 97.94 34 THR B C 1
ATOM 3031 O O . THR B 1 34 ? 9.266 25.141 -6.625 1 97.94 34 THR B O 1
ATOM 3034 N N . HIS B 1 35 ? 7.812 23.688 -5.699 1 98.06 35 HIS B N 1
ATOM 3035 C CA . HIS B 1 35 ? 6.859 23.719 -6.797 1 98.06 35 HIS B CA 1
ATOM 3036 C C . HIS B 1 35 ? 5.469 23.297 -6.336 1 98.06 35 HIS B C 1
ATOM 3038 O O . HIS B 1 35 ? 5.328 22.312 -5.602 1 98.06 35 HIS B O 1
ATOM 3044 N N . ALA B 1 36 ? 4.453 24.078 -6.66 1 97.19 36 ALA B N 1
ATOM 3045 C CA . ALA B 1 36 ? 3.057 23.703 -6.438 1 97.19 36 ALA B CA 1
ATOM 3046 C C . ALA B 1 36 ? 2.389 23.281 -7.742 1 97.19 36 ALA B C 1
ATOM 3048 O O . ALA B 1 36 ? 2.328 24.062 -8.695 1 97.19 36 ALA B O 1
ATOM 3049 N N . GLU B 1 37 ? 1.952 22.047 -7.797 1 98.06 37 GLU B N 1
ATOM 3050 C CA . GLU B 1 37 ? 1.249 21.531 -8.969 1 98.06 37 GLU B CA 1
ATOM 3051 C C . GLU B 1 37 ? -0.261 21.531 -8.75 1 98.06 37 GLU B C 1
ATOM 3053 O O . GLU B 1 37 ? -0.769 20.828 -7.879 1 98.06 37 GLU B O 1
ATOM 3058 N N . THR B 1 38 ? -0.991 22.297 -9.57 1 97.38 38 THR B N 1
ATOM 3059 C CA . THR B 1 38 ? -2.43 22.453 -9.383 1 97.38 38 THR B CA 1
ATOM 3060 C C . THR B 1 38 ? -3.164 21.156 -9.688 1 97.38 38 THR B C 1
ATOM 3062 O O . THR B 1 38 ? -2.846 20.469 -10.656 1 97.38 38 THR B O 1
ATOM 3065 N N . MET B 1 39 ? -4.098 20.844 -8.859 1 96.94 39 MET B N 1
ATOM 3066 C CA . MET B 1 39 ? -4.934 19.656 -9.055 1 96.94 39 MET B CA 1
ATOM 3067 C C . MET B 1 39 ? -5.934 19.891 -10.188 1 96.94 39 MET B C 1
ATOM 3069 O O . MET B 1 39 ? -6.742 20.812 -10.125 1 96.94 39 MET B O 1
ATOM 3073 N N . PRO B 1 40 ? -5.902 19.078 -11.234 1 97.62 40 PRO B N 1
ATOM 3074 C CA . PRO B 1 40 ? -6.945 19.203 -12.258 1 97.62 40 PRO B CA 1
ATOM 3075 C C . PRO B 1 40 ? -8.352 18.969 -11.703 1 97.62 40 PRO B C 1
ATOM 3077 O O . PRO B 1 40 ? -8.539 18.109 -10.836 1 97.62 40 PRO B O 1
ATOM 3080 N N . GLU B 1 41 ? -9.328 19.672 -12.203 1 95.94 41 GLU B N 1
ATOM 3081 C CA . GLU B 1 41 ? -10.68 19.688 -11.656 1 95.94 41 GLU B CA 1
ATOM 3082 C C . GLU B 1 41 ? -11.289 18.281 -11.641 1 95.94 41 GLU B C 1
ATOM 3084 O O . GLU B 1 41 ? -11.898 17.875 -10.656 1 95.94 41 GLU B O 1
ATOM 3089 N N . PRO B 1 42 ? -11.117 17.469 -12.719 1 97.19 42 PRO B N 1
ATOM 3090 C CA . PRO B 1 42 ? -11.695 16.125 -12.688 1 97.19 42 PRO B CA 1
ATOM 3091 C C . PRO B 1 42 ? -11.125 15.258 -11.57 1 97.19 42 PRO B C 1
ATOM 3093 O O . PRO B 1 42 ? -11.859 14.516 -10.914 1 97.19 42 PRO B O 1
ATOM 3096 N N . LEU B 1 43 ? -9.867 15.336 -11.352 1 97.88 43 LEU B N 1
ATOM 3097 C CA . LEU B 1 43 ? -9.234 14.594 -10.266 1 97.88 43 LEU B CA 1
ATOM 3098 C C . LEU B 1 43 ? -9.688 15.117 -8.906 1 97.88 43 LEU B C 1
ATOM 3100 O O . LEU B 1 43 ? -9.953 14.344 -7.992 1 97.88 43 LEU B O 1
ATOM 3104 N N . ARG B 1 44 ? -9.758 16.422 -8.773 1 95.94 44 ARG B N 1
ATOM 3105 C CA . ARG B 1 44 ? -10.219 17.031 -7.535 1 95.94 44 ARG B CA 1
ATOM 3106 C C . ARG B 1 44 ? -11.609 16.516 -7.156 1 95.94 44 ARG B C 1
ATOM 3108 O O . ARG B 1 44 ? -11.852 16.156 -6.008 1 95.94 44 ARG B O 1
ATOM 3115 N N . ASP B 1 45 ? -12.508 16.484 -8.133 1 95.25 45 ASP B N 1
ATOM 3116 C CA . ASP B 1 45 ? -13.875 16.047 -7.902 1 95.25 45 ASP B CA 1
ATOM 3117 C C . ASP B 1 45 ? -13.906 14.578 -7.457 1 95.25 45 ASP B C 1
ATOM 3119 O O . ASP B 1 45 ? -14.648 14.219 -6.543 1 95.25 45 ASP B O 1
ATOM 3123 N N . LEU B 1 46 ? -13.117 13.828 -8.125 1 96.56 46 LEU B N 1
ATOM 3124 C CA . LEU B 1 46 ? -13.047 12.414 -7.793 1 96.56 46 LEU B CA 1
ATOM 3125 C C . LEU B 1 46 ? -12.516 12.211 -6.379 1 96.56 46 LEU B C 1
ATOM 3127 O O . LEU B 1 46 ? -13.094 11.453 -5.598 1 96.56 46 LEU B O 1
ATOM 3131 N N . LEU B 1 47 ? -11.422 12.852 -6.043 1 96.5 47 LEU B N 1
ATOM 3132 C CA . LEU B 1 47 ? -10.836 12.742 -4.711 1 96.5 47 LEU B CA 1
ATOM 3133 C C . LEU B 1 47 ? -11.805 13.25 -3.648 1 96.5 47 LEU B C 1
ATOM 3135 O O . LEU B 1 47 ? -11.906 12.664 -2.566 1 96.5 47 LEU B O 1
ATOM 3139 N N . TRP B 1 48 ? -12.484 14.328 -3.947 1 91.62 48 TRP B N 1
ATOM 3140 C CA . TRP B 1 48 ? -13.477 14.867 -3.025 1 91.62 48 TRP B CA 1
ATOM 3141 C C . TRP B 1 48 ? -14.539 13.828 -2.705 1 91.62 48 TRP B C 1
ATOM 3143 O O . TRP B 1 48 ? -14.906 13.641 -1.541 1 91.62 48 TRP B O 1
ATOM 3153 N N . ARG B 1 49 ? -15.047 13.164 -3.701 1 93.19 49 ARG B N 1
ATOM 3154 C CA . ARG B 1 49 ? -16.047 12.125 -3.51 1 93.19 49 ARG B CA 1
ATOM 3155 C C . ARG B 1 49 ? -15.508 10.984 -2.666 1 93.19 49 ARG B C 1
ATOM 3157 O O . ARG B 1 49 ? -16.188 10.484 -1.772 1 93.19 49 ARG B O 1
ATOM 3164 N N . LEU B 1 50 ? -14.297 10.617 -2.947 1 93.94 50 LEU B N 1
ATOM 3165 C CA . LEU B 1 50 ? -13.672 9.516 -2.219 1 93.94 50 LEU B CA 1
ATOM 3166 C C . LEU B 1 50 ? -13.5 9.867 -0.744 1 93.94 50 LEU B C 1
ATOM 3168 O O . LEU B 1 50 ? -13.727 9.023 0.128 1 93.94 50 LEU B O 1
ATOM 3172 N N . CYS B 1 51 ? -13.148 11.109 -0.442 1 90.25 51 CYS B N 1
ATOM 3173 C CA . CYS B 1 51 ? -12.914 11.555 0.925 1 90.25 51 CYS B CA 1
ATOM 3174 C C . CYS B 1 51 ? -14.211 11.586 1.721 1 90.25 51 CYS B C 1
ATOM 3176 O O . CYS B 1 51 ? -14.195 11.617 2.953 1 90.25 51 CYS B O 1
ATOM 3178 N N . HIS B 1 52 ? -15.328 11.578 1.036 1 87.38 52 HIS B N 1
ATOM 3179 C CA . HIS B 1 52 ? -16.609 11.703 1.717 1 87.38 52 HIS B CA 1
ATOM 3180 C C . HIS B 1 52 ? -17.422 10.422 1.587 1 87.38 52 HIS B C 1
ATOM 3182 O O . HIS B 1 52 ? -18.562 10.359 2.051 1 87.38 52 HIS B O 1
ATOM 3188 N N . ALA B 1 53 ? -16.844 9.414 0.978 1 90.19 53 ALA B N 1
ATOM 3189 C CA . ALA B 1 53 ? -17.547 8.148 0.764 1 90.19 53 ALA B CA 1
ATOM 3190 C C . ALA B 1 53 ? -17.25 7.156 1.883 1 90.19 53 ALA B C 1
ATOM 3192 O O . ALA B 1 53 ? -16.188 7.23 2.52 1 90.19 53 ALA B O 1
ATOM 3193 N N . ASP B 1 54 ? -18.266 6.273 2.084 1 90.44 54 ASP B N 1
ATOM 3194 C CA . ASP B 1 54 ? -18.016 5.137 2.969 1 90.44 54 ASP B CA 1
ATOM 3195 C C . ASP B 1 54 ? -17.688 3.881 2.168 1 90.44 54 ASP B C 1
ATOM 3197 O O . ASP B 1 54 ? -17.109 2.934 2.705 1 90.44 54 ASP B O 1
ATOM 3201 N N . ARG B 1 55 ? -18.141 3.891 0.925 1 94.38 55 ARG B N 1
ATOM 3202 C CA . ARG B 1 55 ? -17.906 2.789 -0.001 1 94.38 55 ARG B CA 1
ATOM 3203 C C . ARG B 1 55 ? -17.297 3.295 -1.307 1 94.38 55 ARG B C 1
ATOM 3205 O O . ARG B 1 55 ? -17.547 4.438 -1.706 1 94.38 55 ARG B O 1
ATOM 3212 N N . VAL B 1 56 ? -16.562 2.461 -1.917 1 94.19 56 VAL B N 1
ATOM 3213 C CA . VAL B 1 56 ? -15.922 2.879 -3.158 1 94.19 56 VAL B CA 1
ATOM 3214 C C . VAL B 1 56 ? -15.805 1.686 -4.105 1 94.19 56 VAL B C 1
ATOM 3216 O O . VAL B 1 56 ? -15.773 0.535 -3.664 1 94.19 56 VAL B O 1
ATOM 3219 N N . ALA B 1 57 ? -15.828 2.027 -5.398 1 95.62 57 ALA B N 1
ATOM 3220 C CA . ALA B 1 57 ? -15.516 1.015 -6.402 1 95.62 57 ALA B CA 1
ATOM 3221 C C . ALA B 1 57 ? -14.008 0.866 -6.59 1 95.62 57 ALA B C 1
ATOM 3223 O O . ALA B 1 57 ? -13.273 1.858 -6.586 1 95.62 57 ALA B O 1
ATOM 3224 N N . PHE B 1 58 ? -13.547 -0.372 -6.809 1 95.25 58 PHE B N 1
ATOM 3225 C CA . PHE B 1 58 ? -12.125 -0.624 -7.004 1 95.25 58 PHE B CA 1
ATOM 3226 C C . PHE B 1 58 ? -11.602 0.126 -8.219 1 95.25 58 PHE B C 1
ATOM 3228 O O . PHE B 1 58 ? -10.516 0.708 -8.18 1 95.25 58 PHE B O 1
ATOM 3235 N N . ALA B 1 59 ? -12.383 0.139 -9.273 1 95.5 59 ALA B N 1
ATOM 3236 C CA . ALA B 1 59 ? -11.977 0.808 -10.508 1 95.5 59 ALA B CA 1
ATOM 3237 C C . ALA B 1 59 ? -11.82 2.311 -10.289 1 95.5 59 ALA B C 1
ATOM 3239 O O . ALA B 1 59 ? -10.938 2.939 -10.883 1 95.5 59 ALA B O 1
ATOM 3240 N N . GLU B 1 60 ? -12.68 2.867 -9.453 1 95.81 60 GLU B N 1
ATOM 3241 C CA . GLU B 1 60 ? -12.609 4.289 -9.141 1 95.81 60 GLU B CA 1
ATOM 3242 C C . GLU B 1 60 ? -11.367 4.613 -8.32 1 95.81 60 GLU B C 1
ATOM 3244 O O . GLU B 1 60 ? -10.711 5.633 -8.547 1 95.81 60 GLU B O 1
ATOM 3249 N N . LEU B 1 61 ? -11.117 3.756 -7.41 1 96.38 61 LEU B N 1
ATOM 3250 C CA . LEU B 1 61 ? -9.922 3.91 -6.598 1 96.38 61 LEU B CA 1
ATOM 3251 C C . LEU B 1 61 ? -8.664 3.855 -7.465 1 96.38 61 LEU B C 1
ATOM 3253 O O . LEU B 1 61 ? -7.754 4.668 -7.301 1 96.38 61 LEU B O 1
ATOM 3257 N N . ALA B 1 62 ? -8.664 2.936 -8.375 1 97 62 ALA B N 1
ATOM 3258 C CA . ALA B 1 62 ? -7.523 2.766 -9.266 1 97 62 ALA B CA 1
ATOM 3259 C C . ALA B 1 62 ? -7.34 3.99 -10.156 1 97 62 ALA B C 1
ATOM 3261 O O . ALA B 1 62 ? -6.215 4.445 -10.375 1 97 62 ALA B O 1
ATOM 3262 N N . ALA B 1 63 ? -8.438 4.492 -10.68 1 97.56 63 ALA B N 1
ATOM 3263 C CA . ALA B 1 63 ? -8.391 5.668 -11.539 1 97.56 63 ALA B CA 1
ATOM 3264 C C . ALA B 1 63 ? -7.852 6.879 -10.781 1 97.56 63 ALA B C 1
ATOM 3266 O O . ALA B 1 63 ? -7.016 7.625 -11.305 1 97.56 63 ALA B O 1
ATOM 3267 N N . ALA B 1 64 ? -8.32 7.062 -9.578 1 98 64 ALA B N 1
ATOM 3268 C CA . ALA B 1 64 ? -7.871 8.18 -8.75 1 98 64 ALA B CA 1
ATOM 3269 C C . ALA B 1 64 ? -6.391 8.047 -8.414 1 98 64 ALA B C 1
ATOM 3271 O O . ALA B 1 64 ? -5.637 9.023 -8.492 1 98 64 ALA B O 1
ATOM 3272 N N . GLU B 1 65 ? -6.02 6.859 -8.055 1 98.06 65 GLU B N 1
ATOM 3273 C CA . GLU B 1 65 ? -4.633 6.609 -7.68 1 98.06 65 GLU B CA 1
ATOM 3274 C C . GLU B 1 65 ? -3.688 6.867 -8.852 1 98.06 65 GLU B C 1
ATOM 3276 O O . GLU B 1 65 ? -2.643 7.5 -8.688 1 98.06 65 GLU B O 1
ATOM 3281 N N . ASP B 1 66 ? -4.047 6.367 -9.961 1 98.31 66 ASP B N 1
ATOM 3282 C CA . ASP B 1 66 ? -3.229 6.539 -11.156 1 98.31 66 ASP B CA 1
ATOM 3283 C C . ASP B 1 66 ? -3.076 8.016 -11.516 1 98.31 66 ASP B C 1
ATOM 3285 O O . ASP B 1 66 ? -1.961 8.492 -11.734 1 98.31 66 ASP B O 1
ATOM 3289 N N . ALA B 1 67 ? -4.18 8.695 -11.594 1 98.44 67 ALA B N 1
ATOM 3290 C CA . ALA B 1 67 ? -4.164 10.117 -11.938 1 98.44 67 ALA B CA 1
ATOM 3291 C C . ALA B 1 67 ? -3.363 10.922 -10.922 1 98.44 67 ALA B C 1
ATOM 3293 O O . ALA B 1 67 ? -2.592 11.812 -11.289 1 98.44 67 ALA B O 1
ATOM 3294 N N . PHE B 1 68 ? -3.549 10.625 -9.688 1 98.56 68 PHE B N 1
ATOM 3295 C CA . PHE B 1 68 ? -2.854 11.328 -8.617 1 98.56 68 PHE B CA 1
ATOM 3296 C C . PHE B 1 68 ? -1.349 11.102 -8.711 1 98.56 68 PHE B C 1
ATOM 3298 O O . PHE B 1 68 ? -0.567 12.047 -8.578 1 98.56 68 PHE B O 1
ATOM 3305 N N . CYS B 1 69 ? -0.946 9.867 -8.93 1 98.62 69 CYS B N 1
ATOM 3306 C CA . CYS B 1 69 ? 0.472 9.539 -9.031 1 98.62 69 CYS B CA 1
ATOM 3307 C C . CYS B 1 69 ? 1.112 10.242 -10.227 1 98.62 69 CYS B C 1
ATOM 3309 O O . CYS B 1 69 ? 2.248 10.711 -10.133 1 98.62 69 CYS B O 1
ATOM 3311 N N . ARG B 1 70 ? 0.454 10.297 -11.297 1 98.69 70 ARG B N 1
ATOM 3312 C CA . ARG B 1 70 ? 0.969 10.992 -12.477 1 98.69 70 ARG B CA 1
ATOM 3313 C C . ARG B 1 70 ? 1.102 12.484 -12.211 1 98.69 70 ARG B C 1
ATOM 3315 O O . ARG B 1 70 ? 2.033 13.125 -12.703 1 98.69 70 ARG B O 1
ATOM 3322 N N . LEU B 1 71 ? 0.14 13.023 -11.445 1 98.81 71 LEU B N 1
ATOM 3323 C CA . LEU B 1 71 ? 0.249 14.414 -11.031 1 98.81 71 LEU B CA 1
ATOM 3324 C C . LEU B 1 71 ? 1.48 14.625 -10.156 1 98.81 71 LEU B C 1
ATOM 3326 O O . LEU B 1 71 ? 2.186 15.625 -10.305 1 98.81 71 LEU B O 1
ATOM 3330 N N . GLN B 1 72 ? 1.744 13.719 -9.242 1 98.88 72 GLN B N 1
ATOM 3331 C CA . GLN B 1 72 ? 2.939 13.781 -8.414 1 98.88 72 GLN B CA 1
ATOM 3332 C C . GLN B 1 72 ? 4.207 13.781 -9.266 1 98.88 72 GLN B C 1
ATOM 3334 O O . GLN B 1 72 ? 5.129 14.555 -9.016 1 98.88 72 GLN B O 1
ATOM 3339 N N . ALA B 1 73 ? 4.23 12.898 -10.242 1 98.88 73 ALA B N 1
ATOM 3340 C CA . ALA B 1 73 ? 5.395 12.812 -11.125 1 98.88 73 ALA B CA 1
ATOM 3341 C C . ALA B 1 73 ? 5.605 14.117 -11.883 1 98.88 73 ALA B C 1
ATOM 3343 O O . ALA B 1 73 ? 6.742 14.57 -12.055 1 98.88 73 ALA B O 1
ATOM 3344 N N . THR B 1 74 ? 4.512 14.695 -12.344 1 98.81 74 THR B N 1
ATOM 3345 C CA . THR B 1 74 ? 4.582 15.992 -13.008 1 98.81 74 THR B CA 1
ATOM 3346 C C . THR B 1 74 ? 5.176 17.047 -12.07 1 98.81 74 THR B C 1
ATOM 3348 O O . THR B 1 74 ? 6.012 17.844 -12.492 1 98.81 74 THR B O 1
ATOM 3351 N N . ALA B 1 75 ? 4.754 17.016 -10.828 1 98.75 75 ALA B N 1
ATOM 3352 C CA . ALA B 1 75 ? 5.27 17.969 -9.836 1 98.75 75 ALA B CA 1
ATOM 3353 C C . ALA B 1 75 ? 6.773 17.781 -9.641 1 98.75 75 ALA B C 1
ATOM 3355 O O . ALA B 1 75 ? 7.516 18.766 -9.555 1 98.75 75 ALA B O 1
ATOM 3356 N N . VAL B 1 76 ? 7.23 16.547 -9.57 1 98.75 76 VAL B N 1
ATOM 3357 C CA . VAL B 1 76 ? 8.648 16.25 -9.383 1 98.75 76 VAL B CA 1
ATOM 3358 C C . VAL B 1 76 ? 9.445 16.75 -10.586 1 98.75 76 VAL B C 1
ATOM 3360 O O . VAL B 1 76 ? 10.484 17.391 -10.422 1 98.75 76 VAL B O 1
ATOM 3363 N N . GLU B 1 77 ? 8.961 16.5 -11.766 1 98.12 77 GLU B N 1
ATOM 3364 C CA . GLU B 1 77 ? 9.641 16.938 -12.984 1 98.12 77 GLU B CA 1
ATOM 3365 C C . GLU B 1 77 ? 9.758 18.469 -13.023 1 98.12 77 GLU B C 1
ATOM 3367 O O . GLU B 1 77 ? 10.812 19 -13.359 1 98.12 77 GLU B O 1
ATOM 3372 N N . ALA B 1 78 ? 8.648 19.125 -12.711 1 98.25 78 ALA B N 1
ATOM 3373 C CA . ALA B 1 78 ? 8.648 20.578 -12.695 1 98.25 78 ALA B CA 1
ATOM 3374 C C . ALA B 1 78 ? 9.625 21.125 -11.648 1 98.25 78 ALA B C 1
ATOM 3376 O O . ALA B 1 78 ? 10.367 22.062 -11.914 1 98.25 78 ALA B O 1
ATOM 3377 N N . LEU B 1 79 ? 9.625 20.484 -10.477 1 98.38 79 LEU B N 1
ATOM 3378 C CA . LEU B 1 79 ? 10.523 20.891 -9.406 1 98.38 79 LEU B CA 1
ATOM 3379 C C . LEU B 1 79 ? 11.977 20.781 -9.844 1 98.38 79 LEU B C 1
ATOM 3381 O O . LEU B 1 79 ? 12.773 21.703 -9.633 1 98.38 79 LEU B O 1
ATOM 3385 N N . LEU B 1 80 ? 12.312 19.672 -10.398 1 97.19 80 LEU B N 1
ATOM 3386 C CA . LEU B 1 80 ? 13.688 19.422 -10.836 1 97.19 80 LEU B CA 1
ATOM 3387 C C . LEU B 1 80 ? 14.062 20.359 -11.977 1 97.19 80 LEU B C 1
ATOM 3389 O O . LEU B 1 80 ? 15.219 20.766 -12.094 1 97.19 80 LEU B O 1
ATOM 3393 N N . GLY B 1 81 ? 13.094 20.703 -12.805 1 95.38 81 GLY B N 1
ATOM 3394 C CA . GLY B 1 81 ? 13.32 21.656 -13.883 1 95.38 81 GLY B CA 1
ATOM 3395 C C . GLY B 1 81 ? 13.688 23.047 -13.383 1 95.38 81 GLY B C 1
ATOM 3396 O O . GLY B 1 81 ? 14.383 23.797 -14.07 1 95.38 81 GLY B O 1
ATOM 3397 N N . THR B 1 82 ? 13.266 23.375 -12.227 1 92.94 82 THR B N 1
ATOM 3398 C CA . THR B 1 82 ? 13.508 24.703 -11.688 1 92.94 82 THR B CA 1
ATOM 3399 C C . THR B 1 82 ? 14.727 24.703 -10.766 1 92.94 82 THR B C 1
ATOM 3401 O O . THR B 1 82 ? 15.07 25.734 -10.18 1 92.94 82 THR B O 1
ATOM 3404 N N . SER B 1 83 ? 15.297 23.5 -10.656 1 91.81 83 SER B N 1
ATOM 3405 C CA . SER B 1 83 ? 16.469 23.375 -9.789 1 91.81 83 SER B CA 1
ATOM 3406 C C . SER B 1 83 ? 17.703 22.953 -10.586 1 91.81 83 SER B C 1
ATOM 3408 O O . SER B 1 83 ? 17.609 22.688 -11.789 1 91.81 83 SER B O 1
ATOM 3410 N N . ASP B 1 84 ? 18.812 23.031 -10.023 1 89.25 84 ASP B N 1
ATOM 3411 C CA . ASP B 1 84 ? 20.047 22.594 -10.664 1 89.25 84 ASP B CA 1
ATOM 3412 C C . ASP B 1 84 ? 20.359 21.141 -10.305 1 89.25 84 ASP B C 1
ATOM 3414 O O . ASP B 1 84 ? 21.453 20.641 -10.609 1 89.25 84 ASP B O 1
ATOM 3418 N N . ALA B 1 85 ? 19.359 20.516 -9.766 1 91.19 85 ALA B N 1
ATOM 3419 C CA . ALA B 1 85 ? 19.594 19.141 -9.328 1 91.19 85 ALA B CA 1
ATOM 3420 C C . ALA B 1 85 ? 19.125 18.141 -10.383 1 91.19 85 ALA B C 1
ATOM 3422 O O . ALA B 1 85 ? 18.031 18.281 -10.938 1 91.19 85 ALA B O 1
ATOM 3423 N N . GLY B 1 86 ? 19.984 17.172 -10.727 1 91.12 86 GLY B N 1
ATOM 3424 C CA . GLY B 1 86 ? 19.578 16.062 -11.586 1 91.12 86 GLY B CA 1
ATOM 3425 C C . GLY B 1 86 ? 18.891 14.938 -10.828 1 91.12 86 GLY B C 1
ATOM 3426 O O . GLY B 1 86 ? 19.062 14.805 -9.617 1 91.12 86 GLY B O 1
ATOM 3427 N N . ARG B 1 87 ? 18.078 14.203 -11.508 1 92.19 87 ARG B N 1
ATOM 3428 C CA . ARG B 1 87 ? 17.344 13.094 -10.906 1 92.19 87 ARG B CA 1
ATOM 3429 C C . ARG B 1 87 ? 18.297 12.141 -10.188 1 92.19 87 ARG B C 1
ATOM 3431 O O . ARG B 1 87 ? 17.938 11.555 -9.164 1 92.19 87 ARG B O 1
ATOM 3438 N N . GLU B 1 88 ? 19.453 11.984 -10.664 1 93.25 88 GLU B N 1
ATOM 3439 C CA . GLU B 1 88 ? 20.422 11.031 -10.133 1 93.25 88 GLU B CA 1
ATOM 3440 C C . GLU B 1 88 ? 20.953 11.492 -8.773 1 93.25 88 GLU B C 1
ATOM 3442 O O . GLU B 1 88 ? 21.547 10.695 -8.039 1 93.25 88 GLU B O 1
ATOM 3447 N N . THR B 1 89 ? 20.766 12.719 -8.492 1 95.12 89 THR B N 1
ATOM 3448 C CA . THR B 1 89 ? 21.281 13.258 -7.238 1 95.12 89 THR B CA 1
ATOM 3449 C C . THR B 1 89 ? 20.234 13.141 -6.129 1 95.12 89 THR B C 1
ATOM 3451 O O . THR B 1 89 ? 20.531 13.398 -4.961 1 95.12 89 THR B O 1
ATOM 3454 N N . ILE B 1 90 ? 19.031 12.789 -6.473 1 98.12 90 ILE B N 1
ATOM 3455 C CA . ILE B 1 90 ? 17.953 12.672 -5.5 1 98.12 90 ILE B CA 1
ATOM 3456 C C . ILE B 1 90 ? 18.062 11.328 -4.77 1 98.12 90 ILE B C 1
ATOM 3458 O O . ILE B 1 90 ? 17.984 10.273 -5.391 1 98.12 90 ILE B O 1
ATOM 3462 N N . ALA B 1 91 ? 18.219 11.383 -3.475 1 98.25 91 ALA B N 1
ATOM 3463 C CA . ALA B 1 91 ? 18.344 10.164 -2.682 1 98.25 91 ALA B CA 1
ATOM 3464 C C . ALA B 1 91 ? 17 9.414 -2.621 1 98.25 91 ALA B C 1
ATOM 3466 O O . ALA B 1 91 ? 16.969 8.188 -2.76 1 98.25 91 ALA B O 1
ATOM 3467 N N . ALA B 1 92 ? 15.922 10.148 -2.408 1 98.75 92 ALA B N 1
ATOM 3468 C CA . ALA B 1 92 ? 14.594 9.547 -2.381 1 98.75 92 ALA B CA 1
ATOM 3469 C C . ALA B 1 92 ? 13.5 10.617 -2.391 1 98.75 92 ALA B C 1
ATOM 3471 O O . ALA B 1 92 ? 13.758 11.773 -2.066 1 98.75 92 ALA B O 1
ATOM 3472 N N . ILE B 1 93 ? 12.352 10.227 -2.795 1 98.88 93 ILE B N 1
ATOM 3473 C CA . ILE B 1 93 ? 11.125 11 -2.682 1 98.88 93 ILE B CA 1
ATOM 3474 C C . ILE B 1 93 ? 10.312 10.5 -1.487 1 98.88 93 ILE B C 1
ATOM 3476 O O . ILE B 1 93 ? 10.078 9.297 -1.348 1 98.88 93 ILE B O 1
ATOM 3480 N N . GLY B 1 94 ? 9.977 11.375 -0.552 1 98.94 94 GLY B N 1
ATOM 3481 C CA . GLY B 1 94 ? 8.969 11.078 0.451 1 98.94 94 GLY B CA 1
ATOM 3482 C C . GLY B 1 94 ? 7.566 11.469 0.02 1 98.94 94 GLY B C 1
ATOM 3483 O O . GLY B 1 94 ? 7.27 12.656 -0.138 1 98.94 94 GLY B O 1
ATOM 3484 N N . SER B 1 95 ? 6.695 10.461 -0.146 1 98.88 95 SER B N 1
ATOM 3485 C CA . SER B 1 95 ? 5.344 10.695 -0.644 1 98.88 95 SER B CA 1
ATOM 3486 C C . SER B 1 95 ? 4.305 10.477 0.451 1 98.88 95 SER B C 1
ATOM 3488 O O . SER B 1 95 ? 4.156 9.367 0.96 1 98.88 95 SER B O 1
ATOM 3490 N N . HIS B 1 96 ? 3.604 11.492 0.788 1 98.12 96 HIS B N 1
ATOM 3491 C CA . HIS B 1 96 ? 2.531 11.391 1.771 1 98.12 96 HIS B CA 1
ATOM 3492 C C . HIS B 1 96 ? 1.346 10.609 1.214 1 98.12 96 HIS B C 1
ATOM 3494 O O . HIS B 1 96 ? 0.665 9.898 1.953 1 98.12 96 HIS B O 1
ATOM 3500 N N . GLY B 1 97 ? 1.092 10.781 -0.068 1 97.69 97 GLY B N 1
ATOM 3501 C CA . GLY B 1 97 ? -0.172 10.336 -0.633 1 97.69 97 GLY B CA 1
ATOM 3502 C C . GLY B 1 97 ? -1.334 11.242 -0.292 1 97.69 97 GLY B C 1
ATOM 3503 O O . GLY B 1 97 ? -1.135 12.344 0.232 1 97.69 97 GLY B O 1
ATOM 3504 N N . GLN B 1 98 ? -2.527 10.883 -0.753 1 97 98 GLN B N 1
ATOM 3505 C CA . GLN B 1 98 ? -3.754 11.609 -0.44 1 97 98 GLN B CA 1
ATOM 3506 C C . GLN B 1 98 ? -4.617 10.828 0.545 1 97 98 GLN B C 1
ATOM 3508 O O . GLN B 1 98 ? -5.129 9.758 0.217 1 97 98 GLN B O 1
ATOM 3513 N N . THR B 1 99 ? -4.762 11.406 1.75 1 94.62 99 THR B N 1
ATOM 3514 C CA . THR B 1 99 ? -5.617 10.742 2.73 1 94.62 99 THR B CA 1
ATOM 3515 C C . THR B 1 99 ? -7.07 10.742 2.268 1 94.62 99 THR B C 1
ATOM 3517 O O . THR B 1 99 ? -7.645 11.797 2.004 1 94.62 99 THR B O 1
ATOM 3520 N N . ILE B 1 100 ? -7.625 9.531 2.164 1 93.31 100 ILE B N 1
ATOM 3521 C CA . ILE B 1 100 ? -9.031 9.461 1.792 1 93.31 100 ILE B CA 1
ATOM 3522 C C . ILE B 1 100 ? -9.859 8.977 2.982 1 93.31 100 ILE B C 1
ATOM 3524 O O . ILE B 1 100 ? -11.07 9.188 3.029 1 93.31 100 ILE B O 1
ATOM 3528 N N . GLU B 1 101 ? -9.172 8.305 3.9 1 92.06 101 GLU B N 1
ATOM 3529 C CA . GLU B 1 101 ? -9.789 7.875 5.152 1 92.06 101 GLU B CA 1
ATOM 3530 C C . GLU B 1 101 ? -8.773 7.875 6.293 1 92.06 101 GLU B C 1
ATOM 3532 O O . GLU B 1 101 ? -7.621 7.492 6.105 1 92.06 101 GLU B O 1
ATOM 3537 N N . HIS B 1 102 ? -9.156 8.336 7.434 1 92.69 102 HIS B N 1
ATOM 3538 C CA . HIS B 1 102 ? -8.352 8.297 8.648 1 92.69 102 HIS B CA 1
ATOM 3539 C C . HIS B 1 102 ? -9.211 7.984 9.867 1 92.69 102 HIS B C 1
ATOM 3541 O O . HIS B 1 102 ? -10.023 8.812 10.289 1 92.69 102 HIS B O 1
ATOM 3547 N N . ALA B 1 103 ? -9.016 6.766 10.414 1 93.06 103 ALA B N 1
ATOM 3548 C CA . ALA B 1 103 ? -9.836 6.285 11.531 1 93.06 103 ALA B CA 1
ATOM 3549 C C . ALA B 1 103 ? -8.969 5.609 12.594 1 93.06 103 ALA B C 1
ATOM 3551 O O . ALA B 1 103 ? -9.086 4.402 12.812 1 93.06 103 ALA B O 1
ATOM 3552 N N . PRO B 1 104 ? -8.203 6.398 13.289 1 92.88 104 PRO B N 1
ATOM 3553 C CA . PRO B 1 104 ? -7.285 5.824 14.273 1 92.88 104 PRO B CA 1
ATOM 3554 C C . PRO B 1 104 ? -8.016 5.121 15.422 1 92.88 104 PRO B C 1
ATOM 3556 O O . PRO B 1 104 ? -7.395 4.375 16.188 1 92.88 104 PRO B O 1
ATOM 3559 N N . TRP B 1 105 ? -9.312 5.316 15.578 1 90.19 105 TRP B N 1
ATOM 3560 C CA . TRP B 1 105 ? -10.086 4.645 16.625 1 90.19 105 TRP B CA 1
ATOM 3561 C C . TRP B 1 105 ? -11.016 3.6 16.016 1 90.19 105 TRP B C 1
ATOM 3563 O O . TRP B 1 105 ? -11.844 3.014 16.719 1 90.19 105 TRP B O 1
ATOM 3573 N N . GLY B 1 106 ? -10.906 3.359 14.773 1 91 106 GLY B N 1
ATOM 3574 C CA . GLY B 1 106 ? -11.766 2.422 14.07 1 91 106 GLY B CA 1
ATOM 3575 C C . GLY B 1 106 ? -13.195 2.914 13.93 1 91 106 GLY B C 1
ATOM 3576 O O . GLY B 1 106 ? -13.516 4.039 14.328 1 91 106 GLY B O 1
ATOM 3577 N N . HIS B 1 107 ? -14 2.119 13.18 1 89 107 HIS B N 1
ATOM 3578 C CA . HIS B 1 107 ? -15.438 2.336 13.062 1 89 107 HIS B CA 1
ATOM 3579 C C . HIS B 1 107 ? -16.219 1.196 13.703 1 89 107 HIS B C 1
ATOM 3581 O O . HIS B 1 107 ? -15.938 0.023 13.453 1 89 107 HIS B O 1
ATOM 3587 N N . ASP B 1 108 ? -17.141 1.489 14.586 1 87.88 108 ASP B N 1
ATOM 3588 C CA . ASP B 1 108 ? -18.078 0.533 15.172 1 87.88 108 ASP B CA 1
ATOM 3589 C C . ASP B 1 108 ? -17.344 -0.658 15.773 1 87.88 108 ASP B C 1
ATOM 3591 O O . ASP B 1 108 ? -17.641 -1.811 15.461 1 87.88 108 ASP B O 1
ATOM 3595 N N . GLY B 1 109 ? -16.328 -0.377 16.469 1 91.31 109 GLY B N 1
ATOM 3596 C CA . GLY B 1 109 ? -15.594 -1.421 17.172 1 91.31 109 GLY B CA 1
ATOM 3597 C C . GLY B 1 109 ? -14.586 -2.131 16.281 1 91.31 109 GLY B C 1
ATOM 3598 O O . GLY B 1 109 ? -13.938 -3.084 16.719 1 91.31 109 GLY B O 1
ATOM 3599 N N . GLY B 1 110 ? -14.414 -1.771 15.102 1 95.12 110 GLY B N 1
ATOM 3600 C CA . GLY B 1 110 ? -13.43 -2.34 14.195 1 95.12 110 GLY B CA 1
ATOM 3601 C C . GLY B 1 110 ? -12.023 -1.828 14.445 1 95.12 110 GLY B C 1
ATOM 3602 O O . GLY B 1 110 ? -11.805 -1.012 15.344 1 95.12 110 GLY B O 1
ATOM 3603 N N . PRO B 1 111 ? -11.102 -2.309 13.688 1 97.12 111 PRO B N 1
ATOM 3604 C CA . PRO B 1 111 ? -9.703 -1.923 13.914 1 97.12 111 PRO B CA 1
ATOM 3605 C C . PRO B 1 111 ? -9.414 -0.489 13.477 1 97.12 111 PRO B C 1
ATOM 3607 O O . PRO B 1 111 ? -10.117 0.056 12.625 1 97.12 111 PRO B O 1
ATOM 3610 N N . ALA B 1 112 ? -8.367 0.12 14.086 1 96.19 112 ALA B N 1
ATOM 3611 C CA . ALA B 1 112 ? -7.816 1.383 13.602 1 96.19 112 ALA B CA 1
ATOM 3612 C C . ALA B 1 112 ? -7.254 1.232 12.195 1 96.19 112 ALA B C 1
ATOM 3614 O O . ALA B 1 112 ? -6.676 0.197 11.852 1 96.19 112 ALA B O 1
ATOM 3615 N N . TYR B 1 113 ? -7.48 2.262 11.328 1 96.38 113 TYR B N 1
ATOM 3616 C CA . TYR B 1 113 ? -6.902 2.211 9.992 1 96.38 113 TYR B CA 1
ATOM 3617 C C . TYR B 1 113 ? -6.793 3.607 9.391 1 96.38 113 TYR B C 1
ATOM 3619 O O . TYR B 1 113 ? -7.383 4.562 9.914 1 96.38 113 TYR B O 1
ATOM 3627 N N . THR B 1 114 ? -5.977 3.752 8.477 1 96.25 114 THR B N 1
ATOM 3628 C CA . THR B 1 114 ? -5.816 4.938 7.648 1 96.25 114 THR B CA 1
ATOM 3629 C C . THR B 1 114 ? -5.508 4.551 6.203 1 96.25 114 THR B C 1
ATOM 3631 O O . THR B 1 114 ? -4.879 3.518 5.953 1 96.25 114 THR B O 1
ATOM 3634 N N . LEU B 1 115 ? -6.027 5.332 5.277 1 95.75 115 LEU B N 1
ATOM 3635 C CA . LEU B 1 115 ? -5.844 5.035 3.861 1 95.75 115 LEU B CA 1
ATOM 3636 C C . LEU B 1 115 ? -5.332 6.262 3.113 1 95.75 115 LEU B C 1
ATOM 3638 O O . LEU B 1 115 ? -6.012 7.289 3.053 1 95.75 115 LEU B O 1
ATOM 3642 N N . GLN B 1 116 ? -4.141 6.199 2.674 1 96.94 116 GLN B N 1
ATOM 3643 C CA . GLN B 1 116 ? -3.557 7.168 1.753 1 96.94 116 GLN B CA 1
ATOM 3644 C C . GLN B 1 116 ? -3.521 6.621 0.329 1 96.94 116 GLN B C 1
ATOM 3646 O O . GLN B 1 116 ? -2.932 5.57 0.077 1 96.94 116 GLN B O 1
ATOM 3651 N N . LEU B 1 117 ? -4.141 7.324 -0.53 1 97 117 LEU B N 1
ATOM 3652 C CA . LEU B 1 117 ? -4.031 6.98 -1.943 1 97 117 LEU B CA 1
ATOM 3653 C C . LEU B 1 117 ? -2.643 7.312 -2.477 1 97 117 LEU B C 1
ATOM 3655 O O . LEU B 1 117 ? -2.248 8.477 -2.514 1 97 117 LEU B O 1
ATOM 3659 N N . ASP B 1 118 ? -1.93 6.289 -2.846 1 98.06 118 ASP B N 1
ATOM 3660 C CA . ASP B 1 118 ? -0.553 6.422 -3.312 1 98.06 118 ASP B CA 1
ATOM 3661 C C . ASP B 1 118 ? -0.088 5.152 -4.023 1 98.06 118 ASP B C 1
ATOM 3663 O O . ASP B 1 118 ? -0.66 4.078 -3.824 1 98.06 118 ASP B O 1
ATOM 3667 N N . ASN B 1 119 ? 0.768 5.293 -4.961 1 98.56 119 ASN B N 1
ATOM 3668 C CA . ASN B 1 119 ? 1.419 4.18 -5.648 1 98.56 119 ASN B CA 1
ATOM 3669 C C . ASN B 1 119 ? 2.918 4.414 -5.797 1 98.56 119 ASN B C 1
ATOM 3671 O O . ASN B 1 119 ? 3.387 4.793 -6.875 1 98.56 119 ASN B O 1
ATOM 3675 N N . PRO B 1 120 ? 3.652 4.117 -4.719 1 98.81 120 PRO B N 1
ATOM 3676 C CA . PRO B 1 120 ? 5.09 4.406 -4.742 1 98.81 120 PRO B CA 1
ATOM 3677 C C . PRO B 1 120 ? 5.816 3.676 -5.867 1 98.81 120 PRO B C 1
ATOM 3679 O O . PRO B 1 120 ? 6.809 4.188 -6.398 1 98.81 120 PRO B O 1
ATOM 3682 N N . SER B 1 121 ? 5.359 2.504 -6.262 1 98.75 121 SER B N 1
ATOM 3683 C CA . SER B 1 121 ? 5.957 1.773 -7.375 1 98.75 121 SER B CA 1
ATOM 3684 C C . SER B 1 121 ? 5.805 2.539 -8.688 1 98.75 121 SER B C 1
ATOM 3686 O O . SER B 1 121 ? 6.762 2.666 -9.453 1 98.75 121 SER B O 1
ATOM 3688 N N . LEU B 1 122 ? 4.594 3.006 -8.945 1 98.81 122 LEU B N 1
ATOM 3689 C CA . LEU B 1 122 ? 4.363 3.783 -10.156 1 98.81 122 LEU B CA 1
ATOM 3690 C C . LEU B 1 122 ? 5.16 5.082 -10.133 1 98.81 122 LEU B C 1
ATOM 3692 O O . LEU B 1 122 ? 5.75 5.473 -11.141 1 98.81 122 LEU B O 1
ATOM 3696 N N . LEU B 1 123 ? 5.16 5.75 -8.953 1 98.88 123 LEU B N 1
ATOM 3697 C CA . LEU B 1 123 ? 5.914 6.992 -8.82 1 98.88 123 LEU B CA 1
ATOM 3698 C C . LEU B 1 123 ? 7.398 6.758 -9.094 1 98.88 123 LEU B C 1
ATOM 3700 O O . LEU B 1 123 ? 8.047 7.555 -9.773 1 98.88 123 LEU B O 1
ATOM 3704 N N . ALA B 1 124 ? 7.945 5.68 -8.57 1 98.75 124 ALA B N 1
ATOM 3705 C CA . ALA B 1 124 ? 9.336 5.316 -8.828 1 98.75 124 ALA B CA 1
ATOM 3706 C C . ALA B 1 124 ? 9.578 5.105 -10.32 1 98.75 124 ALA B C 1
ATOM 3708 O O . ALA B 1 124 ? 10.586 5.566 -10.867 1 98.75 124 ALA B O 1
ATOM 3709 N N . GLU B 1 125 ? 8.68 4.398 -10.945 1 98.69 125 GLU B N 1
ATOM 3710 C CA . GLU B 1 125 ? 8.805 4.125 -12.375 1 98.69 125 GLU B CA 1
ATOM 3711 C C . GLU B 1 125 ? 8.805 5.422 -13.188 1 98.69 125 GLU B C 1
ATOM 3713 O O . GLU B 1 125 ? 9.617 5.586 -14.102 1 98.69 125 GLU B O 1
ATOM 3718 N N . LEU B 1 126 ? 7.93 6.34 -12.859 1 98.56 126 LEU B N 1
ATOM 3719 C CA . LEU B 1 126 ? 7.73 7.562 -13.633 1 98.56 126 LEU B CA 1
ATOM 3720 C C . LEU B 1 126 ? 8.875 8.547 -13.391 1 98.56 126 LEU B C 1
ATOM 3722 O O . LEU B 1 126 ? 9.234 9.32 -14.281 1 98.56 126 LEU B O 1
ATOM 3726 N N . THR B 1 127 ? 9.5 8.531 -12.172 1 98.31 127 THR B N 1
ATOM 3727 C CA . THR B 1 127 ? 10.469 9.562 -11.812 1 98.31 127 THR B CA 1
ATOM 3728 C C . THR B 1 127 ? 11.898 9.023 -11.891 1 98.31 127 THR B C 1
ATOM 3730 O O . THR B 1 127 ? 12.859 9.789 -11.945 1 98.31 127 THR B O 1
ATOM 3733 N N . GLY B 1 128 ? 12 7.68 -11.789 1 97.62 128 GLY B N 1
ATOM 3734 C CA . GLY B 1 128 ? 13.328 7.086 -11.734 1 97.62 128 GLY B CA 1
ATOM 3735 C C . GLY B 1 128 ? 14.016 7.266 -10.391 1 97.62 128 GLY B C 1
ATOM 3736 O O . GLY B 1 128 ? 15.234 7.125 -10.289 1 97.62 128 GLY B O 1
ATOM 3737 N N . CYS B 1 129 ? 13.305 7.617 -9.344 1 98.31 129 CYS B N 1
ATOM 3738 C CA . CYS B 1 129 ? 13.836 7.844 -8.008 1 98.31 129 CYS B CA 1
ATOM 3739 C C . CYS B 1 129 ? 13.328 6.789 -7.035 1 98.31 129 CYS B C 1
ATOM 3741 O O . CYS B 1 129 ? 12.273 6.191 -7.25 1 98.31 129 CYS B O 1
ATOM 3743 N N . ALA B 1 130 ? 14.125 6.496 -5.992 1 98.62 130 ALA B N 1
ATOM 3744 C CA . ALA B 1 130 ? 13.578 5.746 -4.863 1 98.62 130 ALA B CA 1
ATOM 3745 C C . ALA B 1 130 ? 12.445 6.512 -4.195 1 98.62 130 ALA B C 1
ATOM 3747 O O . ALA B 1 130 ? 12.453 7.742 -4.156 1 98.62 130 ALA B O 1
ATOM 3748 N N . VAL B 1 131 ? 11.461 5.809 -3.721 1 98.94 131 VAL B N 1
ATOM 3749 C CA . VAL B 1 131 ? 10.305 6.449 -3.109 1 98.94 131 VAL B CA 1
ATOM 3750 C C . VAL B 1 131 ? 10.031 5.832 -1.739 1 98.94 131 VAL B C 1
ATOM 3752 O O . VAL B 1 131 ? 10.102 4.613 -1.576 1 98.94 131 VAL B O 1
ATOM 3755 N N . VAL B 1 132 ? 9.867 6.641 -0.72 1 98.94 132 VAL B N 1
ATOM 3756 C CA . VAL B 1 132 ? 9.352 6.227 0.581 1 98.94 132 VAL B CA 1
ATOM 3757 C C . VAL B 1 132 ? 7.879 6.621 0.699 1 98.94 132 VAL B C 1
ATOM 3759 O O . VAL B 1 132 ? 7.531 7.797 0.587 1 98.94 132 VAL B O 1
ATOM 3762 N N . GLY B 1 133 ? 7 5.645 0.831 1 98.75 133 GLY B N 1
ATOM 3763 C CA . GLY B 1 133 ? 5.574 5.863 1.005 1 98.75 133 GLY B CA 1
ATOM 3764 C C . GLY B 1 133 ? 4.988 5.086 2.17 1 98.75 133 GLY B C 1
ATOM 3765 O O . GLY B 1 133 ? 5.723 4.453 2.932 1 98.75 133 GLY B O 1
ATOM 3766 N N . ASP B 1 134 ? 3.711 5.188 2.344 1 98.38 134 ASP B N 1
ATOM 3767 C CA . ASP B 1 134 ? 3.004 4.469 3.396 1 98.38 134 ASP B CA 1
ATOM 3768 C C . ASP B 1 134 ? 3.576 4.805 4.773 1 98.38 134 ASP B C 1
ATOM 3770 O O . ASP B 1 134 ? 3.904 3.906 5.551 1 98.38 134 ASP B O 1
ATOM 3774 N N . LEU B 1 135 ? 3.688 6.039 5.055 1 98.56 135 LEU B N 1
ATOM 3775 C CA . LEU B 1 135 ? 4.453 6.527 6.195 1 98.56 135 LEU B CA 1
ATOM 3776 C C . LEU B 1 135 ? 3.625 6.461 7.473 1 98.56 135 LEU B C 1
ATOM 3778 O O . LEU B 1 135 ? 4.176 6.379 8.57 1 98.56 135 LEU B O 1
ATOM 3782 N N . ARG B 1 136 ? 2.311 6.422 7.398 1 98.31 136 ARG B N 1
ATOM 3783 C CA . ARG B 1 136 ? 1.45 6.57 8.57 1 98.31 136 ARG B CA 1
ATOM 3784 C C . ARG B 1 136 ? 1.203 5.223 9.234 1 98.31 136 ARG B C 1
ATOM 3786 O O . ARG B 1 136 ? 1.161 5.133 10.469 1 98.31 136 ARG B O 1
ATOM 3793 N N . ARG B 1 137 ? 1.115 4.152 8.492 1 98.44 137 ARG B N 1
ATOM 3794 C CA . ARG B 1 137 ? 0.569 2.891 8.984 1 98.44 137 ARG B CA 1
ATOM 3795 C C . ARG B 1 137 ? 1.501 2.25 10.008 1 98.44 137 ARG B C 1
ATOM 3797 O O . ARG B 1 137 ? 1.054 1.504 10.883 1 98.44 137 ARG B O 1
ATOM 3804 N N . ARG B 1 138 ? 2.793 2.543 9.883 1 98.69 138 ARG B N 1
ATOM 3805 C CA . ARG B 1 138 ? 3.734 1.964 10.836 1 98.69 138 ARG B CA 1
ATOM 3806 C C . ARG B 1 138 ? 3.484 2.494 12.242 1 98.69 138 ARG B C 1
ATOM 3808 O O . ARG B 1 138 ? 3.605 1.755 13.227 1 98.69 138 ARG B O 1
ATOM 3815 N N . ASP B 1 139 ? 3.219 3.807 12.352 1 98.62 139 ASP B N 1
ATOM 3816 C CA . ASP B 1 139 ? 2.848 4.391 13.641 1 98.62 139 ASP B CA 1
ATOM 3817 C C . ASP B 1 139 ? 1.55 3.779 14.164 1 98.62 139 ASP B C 1
ATOM 3819 O O . ASP B 1 139 ? 1.461 3.412 15.344 1 98.62 139 ASP B O 1
ATOM 3823 N N . LEU B 1 140 ? 0.636 3.615 13.336 1 98.19 140 LEU B N 1
ATOM 3824 C CA . LEU B 1 140 ? -0.647 3.027 13.703 1 98.19 140 LEU B CA 1
ATOM 3825 C C . LEU B 1 140 ? -0.467 1.595 14.195 1 98.19 140 LEU B C 1
ATOM 3827 O O . LEU B 1 140 ? -1.104 1.184 15.172 1 98.19 140 LEU B O 1
ATOM 3831 N N . ALA B 1 141 ? 0.379 0.871 13.523 1 98.5 141 ALA B N 1
ATOM 3832 C CA . ALA B 1 141 ? 0.651 -0.516 13.891 1 98.5 141 ALA B CA 1
ATOM 3833 C C . ALA B 1 141 ? 1.209 -0.61 15.305 1 98.5 141 ALA B C 1
ATOM 3835 O O . ALA B 1 141 ? 1.043 -1.63 15.977 1 98.5 141 ALA B O 1
ATOM 3836 N N . ALA B 1 142 ? 1.844 0.436 15.742 1 98.38 142 ALA B N 1
ATOM 3837 C CA . ALA B 1 142 ? 2.432 0.479 17.078 1 98.38 142 ALA B CA 1
ATOM 3838 C C . ALA B 1 142 ? 1.464 1.097 18.094 1 98.38 142 ALA B C 1
ATOM 3840 O O . ALA B 1 142 ? 1.858 1.455 19.203 1 98.38 142 ALA B O 1
ATOM 3841 N N . GLY B 1 143 ? 0.242 1.287 17.672 1 97.69 143 GLY B N 1
ATOM 3842 C CA . GLY B 1 143 ? -0.794 1.749 18.578 1 97.69 143 GLY B CA 1
ATOM 3843 C C . GLY B 1 143 ? -0.968 3.256 18.562 1 97.69 143 GLY B C 1
ATOM 3844 O O . GLY B 1 143 ? -1.735 3.803 19.359 1 97.69 143 GLY B O 1
ATOM 3845 N N . GLY B 1 144 ? -0.272 3.984 17.703 1 97.75 144 GLY B N 1
ATOM 3846 C CA . GLY B 1 144 ? -0.417 5.426 17.594 1 97.75 144 GLY B CA 1
ATOM 3847 C C . GLY B 1 144 ? -1.607 5.844 16.75 1 97.75 144 GLY B C 1
ATOM 3848 O O . GLY B 1 144 ? -2.295 4.996 16.172 1 97.75 144 GLY B O 1
ATOM 3849 N N . GLN B 1 145 ? -1.769 7.18 16.625 1 96.25 145 GLN B N 1
ATOM 3850 C CA . GLN B 1 145 ? -2.867 7.719 15.828 1 96.25 145 GLN B CA 1
ATOM 3851 C C . GLN B 1 145 ? -2.414 8.031 14.398 1 96.25 145 GLN B C 1
ATOM 3853 O O . GLN B 1 145 ? -3.232 8.383 13.547 1 96.25 145 GLN B O 1
ATOM 3858 N N . ALA B 1 146 ? -1.13 7.918 14.086 1 95.88 146 ALA B N 1
ATOM 3859 C CA . ALA B 1 146 ? -0.54 8.164 12.773 1 95.88 146 ALA B CA 1
ATOM 3860 C C . ALA B 1 146 ? -0.655 9.641 12.391 1 95.88 146 ALA B C 1
ATOM 3862 O O . ALA B 1 146 ? -0.52 9.992 11.219 1 95.88 146 ALA B O 1
ATOM 3863 N N . ALA B 1 147 ? -0.981 10.562 13.352 1 92.81 147 ALA B N 1
ATOM 3864 C CA . ALA B 1 147 ? -1.117 12.008 13.133 1 92.81 147 ALA B CA 1
ATOM 3865 C C . ALA B 1 147 ? -1.033 12.766 14.453 1 92.81 147 ALA B C 1
ATOM 3867 O O . ALA B 1 147 ? -1.434 12.258 15.5 1 92.81 147 ALA B O 1
ATOM 3868 N N . PRO B 1 148 ? -0.504 13.914 14.352 1 94.5 148 PRO B N 1
ATOM 3869 C CA . PRO B 1 148 ? 0.267 14.445 13.227 1 94.5 148 PRO B CA 1
ATOM 3870 C C . PRO B 1 148 ? 1.68 13.875 13.156 1 94.5 148 PRO B C 1
ATOM 3872 O O . PRO B 1 148 ? 2.23 13.453 14.172 1 94.5 148 PRO B O 1
ATOM 3875 N N . LEU B 1 149 ? 2.291 13.875 11.953 1 95.75 149 LEU B N 1
ATOM 3876 C CA . LEU B 1 149 ? 3.652 13.375 11.805 1 95.75 149 LEU B CA 1
ATOM 3877 C C . LEU B 1 149 ? 4.645 14.523 11.68 1 95.75 149 LEU B C 1
ATOM 3879 O O . LEU B 1 149 ? 5.848 14.336 11.867 1 95.75 149 LEU B O 1
ATOM 3883 N N . ALA B 1 150 ? 4.207 15.719 11.453 1 95.88 150 ALA B N 1
ATOM 3884 C CA . ALA B 1 150 ? 5.035 16.875 11.133 1 95.88 150 ALA B CA 1
ATOM 3885 C C . ALA B 1 150 ? 5.855 17.328 12.344 1 95.88 150 ALA B C 1
ATOM 3887 O O . ALA B 1 150 ? 6.949 17.875 12.188 1 95.88 150 ALA B O 1
ATOM 3888 N N . PRO B 1 151 ? 5.414 17.078 13.578 1 97.06 151 PRO B N 1
ATOM 3889 C CA . PRO B 1 151 ? 6.121 17.625 14.742 1 97.06 151 PRO B CA 1
ATOM 3890 C C . PRO B 1 151 ? 7.566 17.141 14.828 1 97.06 151 PRO B C 1
ATOM 3892 O 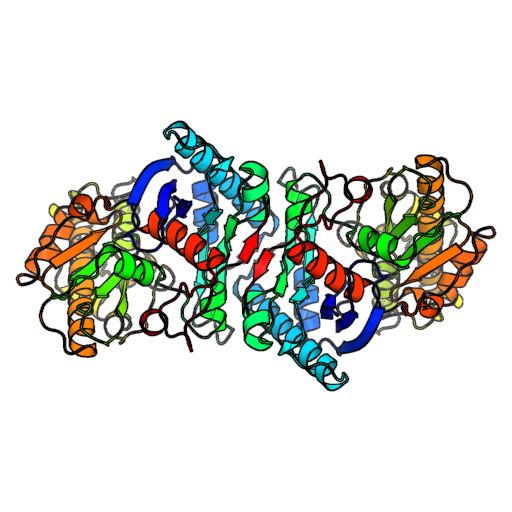O . PRO B 1 151 ? 8.438 17.859 15.32 1 97.06 151 PRO B O 1
ATOM 3895 N N . ALA B 1 152 ? 7.836 15.961 14.367 1 96.31 152 ALA B N 1
ATOM 3896 C CA . ALA B 1 152 ? 9.219 15.477 14.375 1 96.31 152 ALA B CA 1
ATOM 3897 C C . ALA B 1 152 ? 10.109 16.359 13.516 1 96.31 152 ALA B C 1
ATOM 3899 O O . ALA B 1 152 ? 11.258 16.641 13.883 1 96.31 152 ALA B O 1
ATOM 3900 N N . PHE B 1 153 ? 9.594 16.781 12.445 1 97.25 153 PHE B N 1
ATOM 3901 C CA . PHE B 1 153 ? 10.336 17.672 11.57 1 97.25 153 PHE B CA 1
ATOM 3902 C C . PHE B 1 153 ? 10.414 19.078 12.172 1 97.25 153 PHE B C 1
ATOM 3904 O O . PHE B 1 153 ? 11.438 19.75 12.055 1 97.25 153 PHE B O 1
ATOM 3911 N N . HIS B 1 154 ? 9.336 19.531 12.805 1 97.25 154 HIS B N 1
ATOM 3912 C CA . HIS B 1 154 ? 9.367 20.797 13.516 1 97.25 154 HIS B CA 1
ATOM 3913 C C . HIS B 1 154 ? 10.516 20.844 14.516 1 97.25 154 HIS B C 1
ATOM 3915 O O . HIS B 1 154 ? 11.203 21.859 14.641 1 97.25 154 HIS B O 1
ATOM 3921 N N . GLU B 1 155 ? 10.648 19.75 15.188 1 95.75 155 GLU B N 1
ATOM 3922 C CA . GLU B 1 155 ? 11.734 19.656 16.156 1 95.75 155 GLU B CA 1
ATOM 3923 C C . GLU B 1 155 ? 13.094 19.844 15.477 1 95.75 155 GLU B C 1
ATOM 3925 O O . GLU B 1 155 ? 13.938 20.594 15.961 1 95.75 155 GLU B O 1
ATOM 3930 N N . ALA B 1 156 ? 13.234 19.188 14.375 1 94 156 ALA B N 1
ATOM 3931 C CA . ALA B 1 156 ? 14.5 19.234 13.648 1 94 156 ALA B CA 1
ATOM 3932 C C . ALA B 1 156 ? 14.812 20.641 13.156 1 94 156 ALA B C 1
ATOM 3934 O O . ALA B 1 156 ? 15.977 21.031 13.062 1 94 156 ALA B O 1
ATOM 3935 N N . LEU B 1 157 ? 13.828 21.453 12.906 1 95.31 157 LEU B N 1
ATOM 3936 C CA . LEU B 1 157 ? 14.016 22.75 12.273 1 95.31 157 LEU B CA 1
ATOM 3937 C C . LEU B 1 157 ? 14.078 23.859 13.32 1 95.31 157 LEU B C 1
ATOM 3939 O O . LEU B 1 157 ? 14.906 24.766 13.219 1 95.31 157 LEU B O 1
ATOM 3943 N N . PHE B 1 158 ? 13.164 23.781 14.312 1 95.88 158 PHE B N 1
ATOM 3944 C CA . PHE B 1 158 ? 12.852 25.031 15.016 1 95.88 158 PHE B CA 1
ATOM 3945 C C . PHE B 1 158 ? 13.227 24.922 16.484 1 95.88 158 PHE B C 1
ATOM 3947 O O . PHE B 1 158 ? 13.164 25.906 17.219 1 95.88 158 PHE B O 1
ATOM 3954 N N . ARG B 1 159 ? 13.523 23.672 16.922 1 95.38 159 ARG B N 1
ATOM 3955 C CA . ARG B 1 159 ? 13.891 23.578 18.328 1 95.38 159 ARG B CA 1
ATOM 3956 C C . ARG B 1 159 ? 15.117 24.438 18.625 1 95.38 159 ARG B C 1
ATOM 3958 O O . ARG B 1 159 ? 16.109 24.406 17.891 1 95.38 159 ARG B O 1
ATOM 3965 N N . ALA B 1 160 ? 15.016 25.25 19.703 1 95.06 160 ALA B N 1
ATOM 3966 C CA . ALA B 1 160 ? 16.062 26.188 20.094 1 95.06 160 ALA B CA 1
ATOM 3967 C C . ALA B 1 160 ? 16.75 25.734 21.391 1 95.06 160 ALA B C 1
ATOM 3969 O O . ALA B 1 160 ? 16.219 24.906 22.125 1 95.06 160 ALA B O 1
ATOM 3970 N N . ARG B 1 161 ? 17.906 26.328 21.656 1 93.69 161 ARG B N 1
ATOM 3971 C CA . ARG B 1 161 ? 18.703 25.938 22.812 1 93.69 161 ARG B CA 1
ATOM 3972 C C . ARG B 1 161 ? 18.031 26.359 24.109 1 93.69 161 ARG B C 1
ATOM 3974 O O . ARG B 1 161 ? 17.953 25.578 25.047 1 93.69 161 ARG B O 1
ATOM 3981 N N . GLY B 1 162 ? 17.406 27.578 24.109 1 94.19 162 GLY B N 1
ATOM 3982 C CA . GLY B 1 162 ? 17.047 28.078 25.422 1 94.19 162 GLY B CA 1
ATOM 3983 C C . GLY B 1 162 ? 15.617 28.594 25.484 1 94.19 162 GLY B C 1
ATOM 3984 O O . GLY B 1 162 ? 15.234 29.266 26.453 1 94.19 162 GLY B O 1
ATOM 3985 N N . GLU B 1 163 ? 14.82 28.281 24.562 1 95.56 163 GLU B N 1
ATOM 3986 C CA . GLU B 1 163 ? 13.469 28.812 24.625 1 95.56 163 GLU B CA 1
ATOM 3987 C C . GLU B 1 163 ? 12.445 27.812 24.125 1 95.56 163 GLU B C 1
ATOM 3989 O O . GLU B 1 163 ? 12.766 26.953 23.312 1 95.56 163 GLU B O 1
ATOM 3994 N N . TRP B 1 164 ? 11.164 27.953 24.672 1 97.81 164 TRP B N 1
ATOM 3995 C CA . TRP B 1 164 ? 10.008 27.203 24.203 1 97.81 164 TRP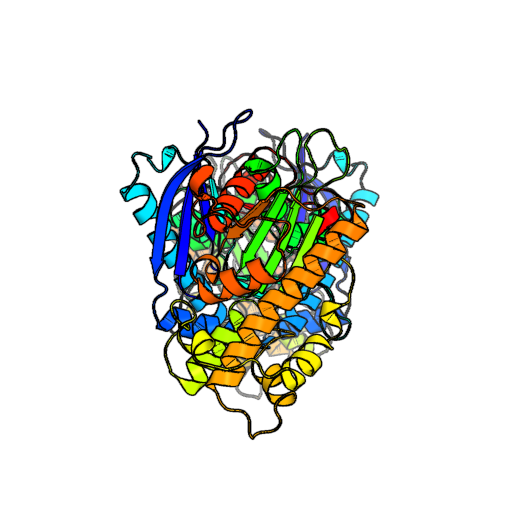 B CA 1
ATOM 3996 C C . TRP B 1 164 ? 9.422 27.828 22.938 1 97.81 164 TRP B C 1
ATOM 3998 O O . TRP B 1 164 ? 9.305 29.047 22.844 1 97.81 164 TRP B O 1
ATOM 4008 N N . ARG B 1 165 ? 9.133 26.984 21.969 1 98.25 165 ARG B N 1
ATOM 4009 C CA . ARG B 1 165 ? 8.562 27.5 20.734 1 98.25 165 ARG B CA 1
ATOM 4010 C C . ARG B 1 165 ? 7.316 26.703 20.344 1 98.25 165 ARG B C 1
ATOM 4012 O O . ARG B 1 165 ? 7.172 25.547 20.703 1 98.25 165 ARG B O 1
ATOM 4019 N N . LEU B 1 166 ? 6.43 27.391 19.641 1 98.5 166 LEU B N 1
ATOM 4020 C CA . LEU B 1 166 ? 5.23 26.766 19.078 1 98.5 166 LEU B CA 1
ATOM 4021 C C . LEU B 1 166 ? 5.262 26.797 17.562 1 98.5 166 LEU B C 1
ATOM 4023 O O . LEU B 1 166 ? 5.699 27.781 16.953 1 98.5 166 LEU B O 1
ATOM 4027 N N . VAL B 1 167 ? 4.93 25.688 17 1 98.38 167 VAL B N 1
ATOM 4028 C CA . VAL B 1 167 ? 4.637 25.625 15.57 1 98.38 167 VAL B CA 1
ATOM 4029 C C . VAL B 1 167 ? 3.17 25.25 15.359 1 98.38 167 VAL B C 1
ATOM 4031 O O . VAL B 1 167 ? 2.652 24.344 16.016 1 98.38 167 VAL B O 1
ATOM 4034 N N . LEU B 1 168 ? 2.479 26 14.516 1 98.38 168 LEU B N 1
ATOM 4035 C CA . LEU B 1 168 ? 1.048 25.797 14.305 1 98.38 168 LEU B CA 1
ATOM 4036 C C . LEU B 1 168 ? 0.732 25.656 12.82 1 98.38 168 LEU B C 1
ATOM 4038 O O . LEU B 1 168 ? 0.858 26.609 12.062 1 98.38 168 LEU B O 1
ATOM 4042 N N . ASN B 1 169 ? 0.328 24.469 12.438 1 96.69 169 ASN B N 1
ATOM 4043 C CA . ASN B 1 169 ? -0.151 24.266 11.07 1 96.69 169 ASN B CA 1
ATOM 4044 C C . ASN B 1 169 ? -1.641 24.578 10.953 1 96.69 169 ASN B C 1
ATOM 4046 O O . ASN B 1 169 ? -2.465 23.953 11.625 1 96.69 169 ASN B O 1
ATOM 4050 N N . LEU B 1 170 ? -1.93 25.531 10.133 1 96.62 170 LEU B N 1
ATOM 4051 C CA . LEU B 1 170 ? -3.311 25.922 9.867 1 96.62 170 LEU B CA 1
ATOM 4052 C C . LEU B 1 170 ? -3.744 25.469 8.477 1 96.62 170 LEU B C 1
ATOM 4054 O O . LEU B 1 170 ? -4.008 26.281 7.598 1 96.62 170 LEU B O 1
ATOM 4058 N N . GLY B 1 171 ? -3.869 24.172 8.32 1 94.12 171 GLY B N 1
ATOM 4059 C CA . GLY B 1 171 ? -4.449 23.609 7.113 1 94.12 171 GLY B CA 1
ATOM 4060 C C . GLY B 1 171 ? -5.961 23.5 7.172 1 94.12 171 GLY B C 1
ATOM 4061 O O . GLY B 1 171 ? -6.641 24.453 7.562 1 94.12 171 GLY B O 1
ATOM 4062 N N . GLY B 1 172 ? -6.469 22.359 6.652 1 93.12 172 GLY B N 1
ATOM 4063 C CA . GLY B 1 172 ? -7.867 22.109 6.953 1 93.12 172 GLY B CA 1
ATOM 4064 C C . GLY B 1 172 ? -8.156 22.016 8.438 1 93.12 172 GLY B C 1
ATOM 4065 O O . GLY B 1 172 ? -9.141 22.578 8.922 1 93.12 172 GLY B O 1
ATOM 4066 N N . PHE B 1 173 ? -7.262 21.359 8.992 1 94.69 173 PHE B N 1
ATOM 4067 C CA . PHE B 1 173 ? -7.297 21.234 10.438 1 94.69 173 PHE B CA 1
ATOM 4068 C C . PHE B 1 173 ? -6.016 21.766 11.062 1 94.69 173 PHE B C 1
ATOM 4070 O O . PHE B 1 173 ? -4.969 21.812 10.406 1 94.69 173 PHE B O 1
ATOM 4077 N N . ALA B 1 174 ? -6.16 22.188 12.289 1 97.19 174 ALA B N 1
ATOM 4078 C CA . ALA B 1 174 ? -5.023 22.812 12.961 1 97.19 174 ALA B CA 1
ATOM 4079 C C . ALA B 1 174 ? -4.262 21.797 13.805 1 97.19 174 ALA B C 1
ATOM 4081 O O . ALA B 1 174 ? -4.871 20.984 14.516 1 97.19 174 ALA B O 1
ATOM 4082 N N . ASN B 1 175 ? -2.979 21.797 13.656 1 96.12 175 ASN B N 1
ATOM 4083 C CA . ASN B 1 175 ? -2.062 21 14.453 1 96.12 175 ASN B CA 1
ATOM 4084 C C . ASN B 1 175 ? -1.028 21.859 15.164 1 96.12 175 ASN B C 1
ATOM 4086 O O . ASN B 1 175 ? -0.419 22.734 14.555 1 96.12 175 ASN B O 1
ATOM 4090 N N . LEU B 1 176 ? -0.874 21.578 16.422 1 98 176 LEU B N 1
ATOM 4091 C CA . LEU B 1 176 ? 0.025 22.344 17.266 1 98 176 LEU B CA 1
ATOM 4092 C C . LEU B 1 176 ? 1.218 21.5 17.719 1 98 176 LEU B C 1
ATOM 4094 O O . LEU B 1 176 ? 1.061 20.328 18.047 1 98 176 LEU B O 1
ATOM 4098 N N . THR B 1 177 ? 2.396 22.062 17.641 1 98.44 177 THR B N 1
ATOM 4099 C CA . THR B 1 177 ? 3.609 21.469 18.188 1 98.44 177 THR B CA 1
ATOM 4100 C C . THR B 1 177 ? 4.219 22.391 19.25 1 98.44 177 THR B C 1
ATOM 4102 O O . THR B 1 177 ? 4.504 23.562 18.984 1 98.44 177 THR B O 1
ATOM 4105 N N . LEU B 1 178 ? 4.391 21.938 20.453 1 98.69 178 LEU B N 1
ATOM 4106 C CA . LEU B 1 178 ? 5.164 22.609 21.484 1 98.69 178 LEU B CA 1
ATOM 4107 C C . LEU B 1 178 ? 6.551 22 21.625 1 98.69 178 LEU B C 1
ATOM 4109 O O . LEU B 1 178 ? 6.684 20.812 21.922 1 98.69 178 LEU B O 1
ATOM 4113 N N . LEU B 1 179 ? 7.551 22.828 21.359 1 98.5 179 LEU B N 1
ATOM 4114 C CA . LEU B 1 179 ? 8.945 22.391 21.391 1 98.5 179 LEU B CA 1
ATOM 4115 C C . LEU B 1 179 ? 9.633 22.844 22.672 1 98.5 179 LEU B C 1
ATOM 4117 O O . LEU B 1 179 ? 9.797 24.047 22.891 1 98.5 179 LEU B O 1
ATOM 4121 N N . PRO B 1 180 ? 10.047 21.922 23.5 1 98.38 180 PRO B N 1
ATOM 4122 C CA . PRO B 1 180 ? 10.891 22.297 24.625 1 98.38 180 PRO B CA 1
ATOM 4123 C C . PRO B 1 180 ? 12.281 22.766 24.203 1 98.38 180 PRO B C 1
ATOM 4125 O O . PRO B 1 180 ? 12.727 22.453 23.094 1 98.38 180 PRO B O 1
ATOM 4128 N N . PRO B 1 181 ? 12.953 23.547 25.125 1 97.81 181 PRO B N 1
ATOM 4129 C CA . PRO B 1 181 ? 14.359 23.844 24.828 1 97.81 181 PRO B CA 1
ATOM 4130 C C . PRO B 1 181 ? 15.219 22.594 24.703 1 97.81 181 PRO B C 1
ATOM 4132 O O . PRO B 1 181 ? 14.922 21.578 25.344 1 97.81 181 PRO B O 1
ATOM 4135 N N . ALA B 1 182 ? 16.25 22.703 23.922 1 94.44 182 ALA B N 1
ATOM 4136 C CA . ALA B 1 182 ? 17.094 21.547 23.641 1 94.44 182 ALA B CA 1
ATOM 4137 C C . ALA B 1 182 ? 17.641 20.938 24.938 1 94.44 182 ALA B C 1
ATOM 4139 O O . ALA B 1 182 ? 17.859 19.734 25.016 1 94.44 182 ALA B O 1
ATOM 4140 N N . LYS B 1 183 ? 17.844 21.797 25.953 1 92.94 183 LYS B N 1
ATOM 4141 C CA . LYS B 1 183 ? 18.422 21.344 27.219 1 92.94 183 LYS B CA 1
ATOM 4142 C C . LYS B 1 183 ? 17.359 20.625 28.062 1 92.94 183 LYS B C 1
ATOM 4144 O O . LYS B 1 183 ? 17.703 19.938 29.031 1 92.94 183 LYS B O 1
ATOM 4149 N N . ASP B 1 184 ? 16.109 20.781 27.719 1 94.69 184 ASP B N 1
ATOM 4150 C CA . ASP B 1 184 ? 15.016 20.094 28.406 1 94.69 184 ASP B CA 1
ATOM 4151 C C . ASP B 1 184 ? 14.875 18.656 27.891 1 94.69 184 ASP B C 1
ATOM 4153 O O . ASP B 1 184 ? 14.797 18.422 26.688 1 94.69 184 ASP B O 1
ATOM 4157 N N . PRO B 1 185 ? 14.836 17.734 28.797 1 92.31 185 PRO B N 1
ATOM 4158 C CA . PRO B 1 185 ? 14.797 16.328 28.391 1 92.31 185 PRO B CA 1
ATOM 4159 C C . PRO B 1 185 ? 13.414 15.898 27.891 1 92.31 185 PRO B C 1
ATOM 4161 O O . PRO B 1 185 ? 13.281 14.836 27.266 1 92.31 185 PRO B O 1
ATOM 4164 N N . ARG B 1 186 ? 12.453 16.656 28.25 1 93.62 186 ARG B N 1
ATOM 4165 C CA . ARG B 1 186 ? 11.109 16.297 27.812 1 93.62 186 ARG B CA 1
ATOM 4166 C C . ARG B 1 186 ? 10.984 16.344 26.297 1 93.62 186 ARG B C 1
ATOM 4168 O O . ARG B 1 186 ? 11.547 17.234 25.656 1 93.62 186 ARG B O 1
ATOM 4175 N N . PRO B 1 187 ? 10.188 15.375 25.641 1 96.12 187 PRO B N 1
ATOM 4176 C CA . PRO B 1 187 ? 9.961 15.398 24.188 1 96.12 187 PRO B CA 1
ATOM 4177 C C . PRO B 1 187 ? 8.953 16.469 23.766 1 96.12 187 PRO B C 1
ATOM 4179 O O . PRO B 1 187 ? 8.172 16.953 24.594 1 96.12 187 PRO B O 1
ATOM 4182 N N . PRO B 1 188 ? 8.984 16.812 22.469 1 97.69 188 PRO B N 1
ATOM 4183 C CA . PRO B 1 188 ? 7.93 17.688 21.953 1 97.69 188 PRO B CA 1
ATOM 4184 C C . PRO B 1 188 ? 6.535 17.094 22.125 1 97.69 188 PRO B C 1
ATOM 4186 O O . PRO B 1 188 ? 6.383 15.875 22.219 1 97.69 188 PRO B O 1
ATOM 4189 N N . LEU B 1 189 ? 5.633 17.969 22.25 1 97.94 189 LEU B N 1
ATOM 4190 C CA . LEU B 1 189 ? 4.223 17.594 22.266 1 97.94 189 LEU B CA 1
ATOM 4191 C C . LEU B 1 189 ? 3.492 18.172 21.062 1 97.94 189 LEU B C 1
ATOM 4193 O O . LEU B 1 189 ? 3.756 19.297 20.641 1 97.94 189 LEU B O 1
ATOM 4197 N N . GLY B 1 190 ? 2.633 17.375 20.469 1 97.69 190 GLY B N 1
ATOM 4198 C CA . GLY B 1 190 ? 1.828 17.828 19.344 1 97.69 190 GLY B CA 1
ATOM 4199 C C . GLY B 1 190 ? 0.471 17.156 19.266 1 97.69 190 GLY B C 1
ATOM 4200 O O . GLY B 1 190 ? 0.304 16.031 19.75 1 97.69 190 GLY B O 1
ATOM 4201 N N . PHE B 1 191 ? -0.51 17.812 18.75 1 97.44 191 PHE B N 1
ATOM 4202 C CA . PHE B 1 191 ? -1.854 17.266 18.578 1 97.44 191 PHE B CA 1
ATOM 4203 C C . PHE B 1 191 ? -2.725 18.219 17.766 1 97.44 191 PHE B C 1
ATOM 4205 O O . PHE B 1 191 ? -2.334 19.359 17.5 1 97.44 191 PHE B O 1
ATOM 4212 N N . ASP B 1 192 ? -3.867 17.75 17.328 1 97.12 192 ASP B N 1
ATOM 4213 C CA . ASP B 1 192 ? -4.832 18.578 16.625 1 97.12 192 ASP B CA 1
ATOM 4214 C C . ASP B 1 192 ? -5.621 19.453 17.609 1 97.12 192 ASP B C 1
ATOM 4216 O O . ASP B 1 192 ? -5.996 19 18.688 1 97.12 192 ASP B O 1
ATOM 4220 N N . THR B 1 193 ? -5.855 20.688 17.219 1 97.94 193 THR B N 1
ATOM 4221 C CA . THR B 1 193 ? -6.609 21.578 18.094 1 97.94 193 THR B CA 1
ATOM 4222 C C . THR B 1 193 ? -8.047 21.734 17.609 1 97.94 193 THR B C 1
ATOM 4224 O O . THR B 1 193 ? -8.906 22.219 18.344 1 97.94 193 THR B O 1
ATOM 4227 N N . GLY B 1 194 ? -8.32 21.359 16.344 1 97.06 194 GLY B N 1
ATOM 4228 C CA . GLY B 1 194 ? -9.648 21.5 15.773 1 97.06 194 GLY B CA 1
ATOM 4229 C C . GLY B 1 194 ? -9.625 21.938 14.32 1 97.06 194 GLY B C 1
ATOM 4230 O O . GLY B 1 194 ? -8.594 21.844 13.656 1 97.06 194 GLY B O 1
ATOM 4231 N N . PRO B 1 195 ? -10.859 22.344 13.844 1 97.06 195 PRO B N 1
ATOM 4232 C CA . PRO B 1 195 ? -10.898 22.844 12.469 1 97.06 195 PRO B CA 1
ATOM 4233 C C . PRO B 1 195 ? -10.125 24.141 12.289 1 97.06 195 PRO B C 1
ATOM 4235 O O . PRO B 1 195 ? -10.094 24.969 13.195 1 97.06 195 PRO B O 1
ATOM 4238 N N . ALA B 1 196 ? -9.406 24.219 11.211 1 96.88 196 ALA B N 1
ATOM 4239 C CA . ALA B 1 196 ? -8.82 25.469 10.758 1 96.88 196 ALA B CA 1
ATOM 4240 C C . ALA B 1 196 ? -9.586 26.047 9.57 1 96.88 196 ALA B C 1
ATOM 4242 O O . ALA B 1 196 ? -10.617 26.703 9.742 1 96.88 196 ALA B O 1
ATOM 4243 N N . ASN B 1 197 ? -9.094 25.672 8.375 1 95.94 197 ASN B N 1
ATOM 4244 C CA . ASN B 1 197 ? -9.758 26.234 7.203 1 95.94 197 ASN B CA 1
ATOM 4245 C C . ASN B 1 197 ? -10.945 25.375 6.766 1 95.94 197 ASN B C 1
ATOM 4247 O O . ASN B 1 197 ? -11.789 25.828 5.992 1 95.94 197 ASN B O 1
ATOM 4251 N N . ALA B 1 198 ? -11.086 24.172 7.223 1 93.94 198 ALA B N 1
ATOM 4252 C CA . ALA B 1 198 ? -12.031 23.203 6.684 1 93.94 198 ALA B CA 1
ATOM 4253 C C . ALA B 1 198 ? -13.461 23.734 6.746 1 93.94 198 ALA B C 1
ATOM 4255 O O . ALA B 1 198 ? -14.164 23.766 5.73 1 93.94 198 ALA B O 1
ATOM 4256 N N . LEU B 1 199 ? -13.914 24.203 7.895 1 96.69 199 LEU B N 1
ATOM 4257 C CA . LEU B 1 199 ? -15.281 24.688 8.047 1 96.69 199 LEU B CA 1
ATOM 4258 C C . LEU B 1 199 ? -15.453 26.047 7.363 1 96.69 199 LEU B C 1
ATOM 4260 O O . LEU B 1 199 ? -16.484 26.297 6.734 1 96.69 199 LEU B O 1
ATOM 4264 N N . MET B 1 200 ? -14.445 26.891 7.5 1 97.69 200 MET B N 1
ATOM 4265 C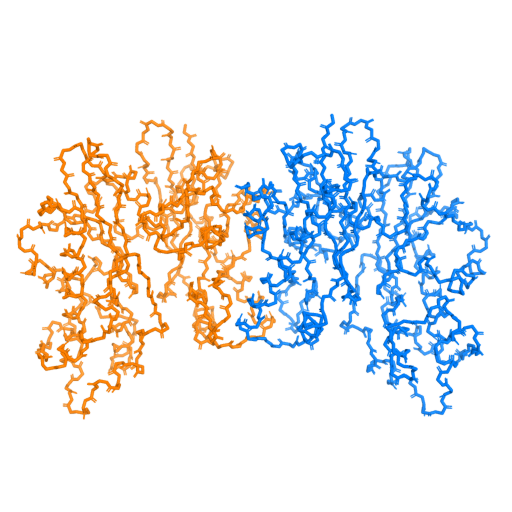 CA . MET B 1 200 ? -14.508 28.219 6.875 1 97.69 200 MET B CA 1
ATOM 4266 C C . MET B 1 200 ? -14.625 28.094 5.359 1 97.69 200 MET B C 1
ATOM 4268 O O . MET B 1 200 ? -15.422 28.781 4.734 1 97.69 200 MET B O 1
ATOM 4272 N N . ASP B 1 201 ? -13.797 27.203 4.793 1 95.31 201 ASP B N 1
ATOM 4273 C CA . ASP B 1 201 ? -13.82 27 3.346 1 95.31 201 ASP B CA 1
ATOM 4274 C C . ASP B 1 201 ? -15.164 26.438 2.893 1 95.31 201 ASP B C 1
ATOM 4276 O O . ASP B 1 201 ? -15.727 26.875 1.89 1 95.31 201 ASP B O 1
ATOM 4280 N N . ALA B 1 202 ? -15.695 25.469 3.629 1 94.06 202 ALA B N 1
ATOM 4281 C CA . ALA B 1 202 ? -16.969 24.859 3.281 1 94.06 202 ALA B CA 1
ATOM 4282 C C . ALA B 1 202 ? -18.109 25.875 3.338 1 94.06 202 ALA B C 1
ATOM 4284 O O . ALA B 1 202 ? -18.953 25.906 2.449 1 94.06 202 ALA B O 1
ATOM 4285 N N . TRP B 1 203 ? -18.109 26.656 4.383 1 97.56 203 TRP B N 1
ATOM 4286 C CA . TRP B 1 203 ? -19.141 27.672 4.562 1 97.56 203 TRP B CA 1
ATOM 4287 C C . TRP B 1 203 ? -19.047 28.75 3.486 1 97.56 203 TRP B C 1
ATOM 4289 O O . TRP B 1 203 ? -20.062 29.203 2.951 1 97.56 203 TRP B O 1
ATOM 4299 N N . HIS B 1 204 ? -17.859 29.141 3.201 1 97.5 204 HIS B N 1
ATOM 4300 C CA . HIS B 1 204 ? -17.625 30.125 2.137 1 97.5 204 HIS B CA 1
ATOM 4301 C C . HIS B 1 204 ? -18.125 29.594 0.794 1 97.5 204 HIS B C 1
ATOM 4303 O O . HIS B 1 204 ? -18.812 30.312 0.06 1 97.5 204 HIS B O 1
ATOM 4309 N N . ALA B 1 205 ? -17.719 28.391 0.463 1 94.06 205 ALA B N 1
ATOM 4310 C CA . ALA B 1 205 ? -18.141 27.797 -0.795 1 94.06 205 ALA B CA 1
ATOM 4311 C C . ALA B 1 205 ? -19.672 27.766 -0.902 1 94.06 205 ALA B C 1
ATOM 4313 O O . ALA B 1 205 ? -20.234 28.031 -1.968 1 94.06 205 ALA B O 1
ATOM 4314 N N . ARG B 1 206 ? -20.344 27.469 0.127 1 95.31 206 ARG B N 1
ATOM 4315 C CA . ARG B 1 206 ? -21.797 27.344 0.161 1 95.31 206 ARG B CA 1
ATOM 4316 C C . ARG B 1 206 ? -22.469 28.688 -0.078 1 95.31 206 ARG B C 1
ATOM 4318 O O . ARG B 1 206 ? -23.5 28.766 -0.741 1 95.31 206 ARG B O 1
ATOM 4325 N N . HIS B 1 207 ? -21.891 29.734 0.379 1 96.94 207 HIS B N 1
ATOM 4326 C CA . HIS B 1 207 ? -22.641 30.984 0.421 1 96.94 207 HIS B CA 1
ATOM 4327 C C . HIS B 1 207 ? -2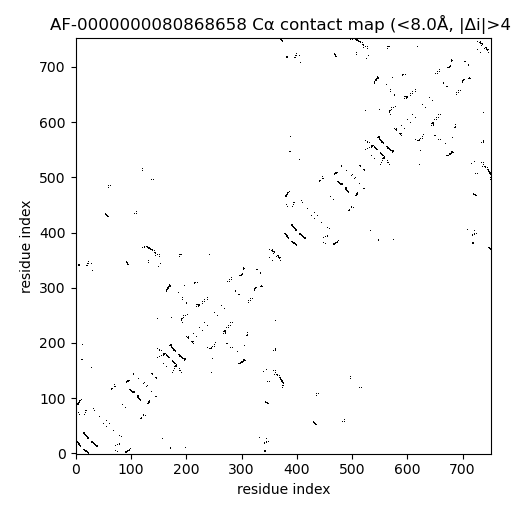2.062 32 -0.572 1 96.94 207 HIS B C 1
ATOM 4329 O O . HIS B 1 207 ? -22.766 32.906 -1.026 1 96.94 207 HIS B O 1
ATOM 4335 N N . ARG B 1 208 ? -20.781 31.891 -0.833 1 95.62 208 ARG B N 1
ATOM 4336 C CA . ARG B 1 208 ? -20.141 32.906 -1.675 1 95.62 208 ARG B CA 1
ATOM 4337 C C . ARG B 1 208 ? -19.562 32.281 -2.934 1 95.62 208 ARG B C 1
ATOM 4339 O O . ARG B 1 208 ? -19.156 32.969 -3.861 1 95.62 208 ARG B O 1
ATOM 4346 N N . GLY B 1 209 ? -19.531 30.984 -2.955 1 90.81 209 GLY B N 1
ATOM 4347 C CA . GLY B 1 209 ? -18.828 30.344 -4.043 1 90.81 209 GLY B CA 1
ATOM 4348 C C . GLY B 1 209 ? -17.312 30.453 -3.926 1 90.81 209 GLY B C 1
ATOM 4349 O O . GLY B 1 209 ? -16.812 31.125 -3.035 1 90.81 209 GLY B O 1
ATOM 4350 N N . GLY B 1 210 ? -16.594 29.766 -4.699 1 88.19 210 GLY B N 1
ATOM 4351 C CA . GLY B 1 210 ? -15.148 29.766 -4.641 1 88.19 210 GLY B CA 1
ATOM 4352 C C . GLY B 1 210 ? -14.586 28.766 -3.66 1 88.19 210 GLY B C 1
ATOM 4353 O O . GLY B 1 210 ? -15.336 28.031 -3.01 1 88.19 210 GLY B O 1
ATOM 4354 N N . ARG B 1 211 ? -13.234 28.844 -3.434 1 87.25 211 ARG B N 1
ATOM 4355 C CA . ARG B 1 211 ? -12.57 27.766 -2.703 1 87.25 211 ARG B CA 1
ATOM 4356 C C . ARG B 1 211 ? -12.336 28.156 -1.249 1 87.25 211 ARG B C 1
ATOM 4358 O O . ARG B 1 211 ? -12.273 27.297 -0.37 1 87.25 211 ARG B O 1
ATOM 4365 N N . PHE B 1 212 ? -12.055 29.516 -1.005 1 93.44 212 PHE B N 1
ATOM 4366 C CA . PHE B 1 212 ? -11.773 29.938 0.363 1 93.44 212 PHE B CA 1
ATOM 4367 C C . PHE B 1 212 ? -11.945 31.453 0.512 1 93.44 212 PHE B C 1
ATOM 4369 O O . PHE B 1 212 ? -12.102 32.156 -0.481 1 93.44 212 PHE B O 1
ATOM 4376 N N . ASP B 1 213 ? -12.047 31.938 1.657 1 96.69 213 ASP B N 1
ATOM 4377 C CA . ASP B 1 213 ? -12.172 33.344 2.021 1 96.69 213 ASP B CA 1
ATOM 4378 C C . ASP B 1 213 ? -10.812 34.031 1.996 1 96.69 213 ASP B C 1
ATOM 4380 O O . ASP B 1 213 ? -10.156 34.156 3.029 1 96.69 213 ASP B O 1
ATOM 4384 N N . ALA B 1 214 ? -10.516 34.594 0.89 1 95.31 214 ALA B N 1
ATOM 4385 C CA . ALA B 1 214 ? -9.188 35.156 0.684 1 95.31 214 ALA B CA 1
ATOM 4386 C C . ALA B 1 214 ? -8.906 36.25 1.714 1 95.31 214 ALA B C 1
ATOM 4388 O O . ALA B 1 214 ? -9.656 37.219 1.826 1 95.31 214 ALA B O 1
ATOM 4389 N N . GLY B 1 215 ? -7.836 35.969 2.43 1 95.75 215 GLY B N 1
ATOM 4390 C CA . GLY B 1 215 ? -7.41 36.938 3.432 1 95.75 215 GLY B CA 1
ATOM 4391 C C . GLY B 1 215 ? -8.359 37 4.613 1 95.75 215 GLY B C 1
ATOM 4392 O O . GLY B 1 215 ? -8.203 37.875 5.477 1 95.75 215 GLY B O 1
ATOM 4393 N N . GLY B 1 216 ? -9.344 36.219 4.609 1 97.88 216 GLY B N 1
ATOM 4394 C CA . GLY B 1 216 ? -10.344 36.281 5.66 1 97.88 216 GLY B CA 1
ATOM 4395 C C . GLY B 1 216 ? -11.227 37.5 5.57 1 97.88 216 GLY B C 1
ATOM 4396 O O . GLY B 1 216 ? -11.766 37.969 6.578 1 97.88 216 GLY B O 1
ATOM 4397 N N . ALA B 1 217 ? -11.32 38.062 4.402 1 97.94 217 ALA B N 1
ATOM 4398 C CA . ALA B 1 217 ? -12.023 39.312 4.207 1 97.94 217 ALA B CA 1
ATOM 4399 C C . ALA B 1 217 ? -13.5 39.188 4.562 1 97.94 217 ALA B C 1
ATOM 4401 O O . ALA B 1 217 ? -14.086 40.094 5.164 1 97.94 217 ALA B O 1
ATOM 4402 N N . TRP B 1 218 ? -14.125 38.094 4.117 1 98.25 218 TRP B N 1
ATOM 4403 C CA . TRP B 1 218 ? -15.547 37.875 4.402 1 98.25 218 TRP B CA 1
ATOM 4404 C C . TRP B 1 218 ? -15.773 37.688 5.898 1 98.25 218 TRP B C 1
ATOM 4406 O O . TRP B 1 218 ? -16.688 38.25 6.473 1 98.25 218 TRP B O 1
ATOM 4416 N N . ALA B 1 219 ? -14.961 36.969 6.539 1 98.5 219 ALA B N 1
ATOM 4417 C CA . ALA B 1 219 ? -15.031 36.781 7.988 1 98.5 219 ALA B CA 1
ATOM 4418 C C . ALA B 1 219 ? -14.875 38.125 8.703 1 98.5 219 ALA B C 1
ATOM 4420 O O . ALA B 1 219 ? -15.602 38.406 9.656 1 98.5 219 ALA B O 1
ATOM 4421 N N . ALA B 1 220 ? -13.938 38.906 8.25 1 98.38 220 ALA B N 1
ATOM 4422 C CA . ALA B 1 220 ? -13.648 40.219 8.859 1 98.38 220 ALA B CA 1
ATOM 4423 C C . ALA B 1 220 ? -14.852 41.156 8.758 1 98.38 220 ALA B C 1
ATOM 4425 O O . ALA B 1 220 ? -15 42.062 9.562 1 98.38 220 ALA B O 1
ATOM 4426 N N . SER B 1 221 ? -15.633 40.938 7.781 1 98.19 221 SER B N 1
ATOM 4427 C CA . SER B 1 221 ? -16.781 41.781 7.559 1 98.19 221 SER B CA 1
ATOM 4428 C C . SER B 1 221 ? -17.938 41.438 8.5 1 98.19 221 SER B C 1
ATOM 4430 O O . SER B 1 221 ? -18.875 42.219 8.664 1 98.19 221 SER B O 1
ATOM 4432 N N . GLY B 1 222 ? -17.875 40.25 9.133 1 98.38 222 GLY B N 1
ATOM 4433 C CA . GLY B 1 222 ? -18.938 39.781 10.023 1 98.38 222 GLY B CA 1
ATOM 4434 C C . GLY B 1 222 ? -18.641 40.094 11.484 1 98.38 222 GLY B C 1
ATOM 4435 O O . GLY B 1 222 ? -17.625 40.688 11.805 1 98.38 222 GLY B O 1
ATOM 4436 N N . ARG B 1 223 ? -19.672 39.75 12.297 1 98.31 223 ARG B N 1
ATOM 4437 C CA . ARG B 1 223 ? -19.531 39.844 13.75 1 98.31 223 ARG B CA 1
ATOM 4438 C C . ARG B 1 223 ? -19.609 38.469 14.406 1 98.31 223 ARG B C 1
ATOM 4440 O O . ARG B 1 223 ? -20.438 37.625 14.039 1 98.31 223 ARG B O 1
ATOM 4447 N N . VAL B 1 224 ? -18.703 38.25 15.344 1 98.69 224 VAL B N 1
ATOM 4448 C CA . VAL B 1 224 ? -18.672 36.969 16.047 1 98.69 224 VAL B CA 1
ATOM 4449 C C . VAL B 1 224 ? -19.969 36.781 16.828 1 98.69 224 VAL B C 1
ATOM 4451 O O . VAL B 1 224 ? -20.344 37.656 17.625 1 98.69 224 VAL B O 1
ATOM 4454 N N . ASP B 1 225 ? -20.641 35.75 16.547 1 98.5 225 ASP B N 1
ATOM 4455 C CA . ASP B 1 225 ? -21.781 35.312 17.359 1 98.5 225 ASP B CA 1
ATOM 4456 C C . ASP B 1 225 ? -21.312 34.531 18.578 1 98.5 225 ASP B C 1
ATOM 4458 O O . ASP B 1 225 ? -21.094 33.312 18.5 1 98.5 225 ASP B O 1
ATOM 4462 N N . GLU B 1 226 ? -21.375 35.188 19.766 1 98.19 226 GLU B N 1
ATOM 4463 C CA . GLU B 1 226 ? -20.812 34.594 20.969 1 98.19 226 GLU B CA 1
ATOM 4464 C C . GLU B 1 226 ? -21.594 33.375 21.406 1 98.19 226 GLU B C 1
ATOM 4466 O O . GLU B 1 226 ? -21.031 32.438 21.969 1 98.19 226 GLU B O 1
ATOM 4471 N N . ALA B 1 227 ? -22.844 33.375 21.203 1 97.88 227 ALA B N 1
ATOM 4472 C CA . ALA B 1 227 ? -23.672 32.25 21.562 1 97.88 227 ALA B CA 1
ATOM 4473 C C . ALA B 1 227 ? -23.328 31.031 20.703 1 97.88 227 ALA B C 1
ATOM 4475 O O . ALA B 1 227 ? -23.219 29.906 21.203 1 97.88 227 ALA B O 1
ATOM 4476 N N . LEU B 1 228 ? -23.219 31.281 19.422 1 98.44 228 LEU B N 1
ATOM 4477 C CA . LEU B 1 228 ? -22.828 30.219 18.5 1 98.44 228 LEU B CA 1
ATOM 4478 C C . LEU B 1 228 ? -21.453 29.688 18.844 1 98.44 228 LEU B C 1
ATOM 4480 O O . LEU B 1 228 ? -21.234 28.484 18.875 1 98.44 228 LEU B O 1
ATOM 4484 N N . LEU B 1 229 ? -20.516 30.578 19.094 1 98.69 229 LEU B N 1
ATOM 4485 C CA . LEU B 1 229 ? -19.156 30.188 19.453 1 98.69 229 LEU B CA 1
ATOM 4486 C C . LEU B 1 229 ? -19.156 29.266 20.656 1 98.69 229 LEU B C 1
ATOM 4488 O O . LEU B 1 229 ? -18.453 28.234 20.672 1 98.69 229 LEU B O 1
ATOM 4492 N N . ARG B 1 230 ? -19.922 29.609 21.672 1 98.25 230 ARG B N 1
ATOM 4493 C CA . ARG B 1 230 ? -20.016 28.797 22.875 1 98.25 230 ARG B CA 1
ATOM 4494 C C . ARG B 1 230 ? -20.562 27.406 22.562 1 98.25 230 ARG B C 1
ATOM 4496 O O . ARG B 1 230 ? -20.062 26.406 23.078 1 98.25 230 ARG B O 1
ATOM 4503 N N . ARG B 1 231 ? -21.547 27.312 21.688 1 98.12 231 ARG B N 1
ATOM 4504 C CA . ARG B 1 231 ? -22.125 26.047 21.297 1 98.12 231 ARG B CA 1
ATOM 4505 C C . ARG B 1 231 ? -21.109 25.172 20.562 1 98.12 231 ARG B C 1
ATOM 4507 O O . ARG B 1 231 ? -21.016 23.969 20.812 1 98.12 231 ARG B O 1
ATOM 4514 N N . LEU B 1 232 ? -20.406 25.812 19.703 1 98.56 232 LEU B N 1
ATOM 4515 C CA . LEU B 1 232 ? -19.422 25.078 18.922 1 98.56 232 LEU B CA 1
ATOM 4516 C C . LEU B 1 232 ? -18.297 24.578 19.812 1 98.56 232 LEU B C 1
ATOM 4518 O O . LEU B 1 232 ? -17.875 23.422 19.688 1 98.56 232 LEU B O 1
ATOM 4522 N N . LEU B 1 233 ? -17.844 25.375 20.734 1 98.5 233 LEU B N 1
ATOM 4523 C CA . LEU B 1 233 ? -16.703 25.047 21.594 1 98.5 233 LEU B CA 1
ATOM 4524 C C . LEU B 1 233 ? -17.078 24 22.625 1 98.5 233 LEU B C 1
ATOM 4526 O O . LEU B 1 233 ? -16.219 23.422 23.281 1 98.5 233 LEU B O 1
ATOM 4530 N N . ALA B 1 234 ? -18.344 23.688 22.75 1 98 234 ALA B N 1
ATOM 4531 C CA . ALA B 1 234 ? -18.812 22.688 23.688 1 98 234 ALA B CA 1
ATOM 4532 C C . ALA B 1 234 ? -18.547 21.281 23.172 1 98 234 ALA B C 1
ATOM 4534 O O . ALA B 1 234 ? -18.641 20.297 23.922 1 98 234 ALA B O 1
ATOM 4535 N N . GLN B 1 235 ? -18.156 21.219 21.891 1 97.12 235 GLN B N 1
ATOM 4536 C CA . GLN B 1 235 ? -17.797 19.922 21.328 1 97.12 235 GLN B CA 1
ATOM 4537 C C . GLN B 1 235 ? -16.734 19.234 22.188 1 97.12 235 GLN B C 1
ATOM 4539 O O . GLN B 1 235 ? -15.688 19.812 22.469 1 97.12 235 GLN B O 1
ATOM 4544 N N . PRO B 1 236 ? -16.938 17.984 22.562 1 96.5 236 PRO B N 1
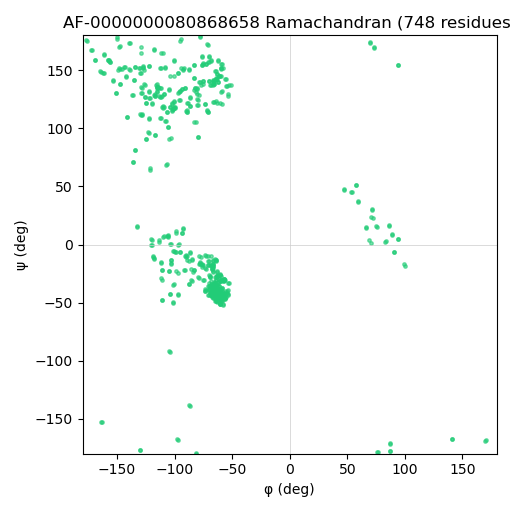ATOM 4545 C CA . PRO B 1 236 ? -16.062 17.281 23.5 1 96.5 236 PRO B CA 1
ATOM 4546 C C . PRO B 1 236 ? -14.609 17.234 23.016 1 96.5 236 PRO B C 1
ATOM 4548 O O . PRO B 1 236 ? -13.68 17.25 23.828 1 96.5 236 PRO B O 1
ATOM 4551 N N . PHE B 1 237 ? -14.445 17.203 21.797 1 95.38 237 PHE B N 1
ATOM 4552 C CA . PHE B 1 237 ? -13.109 17.094 21.234 1 95.38 237 PHE B CA 1
ATOM 4553 C C . PHE B 1 237 ? -12.195 18.188 21.781 1 95.38 237 PHE B C 1
ATOM 4555 O O . PHE B 1 237 ? -11.031 17.938 22.094 1 95.38 237 PHE B O 1
ATOM 4562 N N . PHE B 1 238 ? -12.688 19.375 21.953 1 97.69 238 PHE B N 1
ATOM 4563 C CA . PHE B 1 238 ? -11.875 20.531 22.297 1 97.69 238 PHE B CA 1
ATOM 4564 C C . PHE B 1 238 ? -11.367 20.422 23.734 1 97.69 238 PHE B C 1
ATOM 4566 O O . PHE B 1 238 ? -10.445 21.141 24.125 1 97.69 238 PHE B O 1
ATOM 4573 N N . HIS B 1 239 ? -11.883 19.469 24.438 1 96.44 239 HIS B N 1
ATOM 4574 C CA . HIS B 1 239 ? -11.562 19.406 25.859 1 96.44 239 HIS B CA 1
ATOM 4575 C C . HIS B 1 239 ? -10.883 18.078 26.219 1 96.44 239 HIS B C 1
ATOM 4577 O O . HIS B 1 239 ? -10.594 17.828 27.375 1 96.44 239 HIS B O 1
ATOM 4583 N N . ARG B 1 240 ? -10.617 17.297 25.25 1 94.44 240 ARG B N 1
ATOM 4584 C CA . ARG B 1 240 ? -9.891 16.047 25.438 1 94.44 240 ARG B CA 1
ATOM 4585 C C . ARG B 1 240 ? -8.383 16.297 25.484 1 94.44 240 ARG B C 1
ATOM 4587 O O . ARG B 1 240 ? -7.852 17.062 24.672 1 94.44 240 ARG B O 1
ATOM 4594 N N . PRO B 1 241 ? -7.738 15.68 26.438 1 93.81 241 PRO B N 1
ATOM 4595 C CA . PRO B 1 241 ? -6.281 15.836 26.469 1 93.81 241 PRO B CA 1
ATOM 4596 C C . PRO B 1 241 ? -5.586 15.102 25.312 1 93.81 241 PRO B C 1
ATOM 4598 O O . PRO B 1 241 ? -6.168 14.195 24.719 1 93.81 241 PRO B O 1
ATOM 4601 N N . PRO B 1 242 ? -4.297 15.492 25.047 1 92.5 242 PRO B N 1
ATOM 4602 C CA . PRO B 1 242 ? -3.504 14.742 24.078 1 92.5 242 PRO B CA 1
ATOM 4603 C C . PRO B 1 242 ? -3.086 13.367 24.578 1 92.5 242 PRO B C 1
ATOM 4605 O O . PRO B 1 242 ? -2.998 13.156 25.797 1 92.5 242 PRO B O 1
ATOM 4608 N N . PRO B 1 243 ? -2.801 12.5 23.641 1 92.75 243 PRO B N 1
ATOM 4609 C CA . PRO B 1 243 ? -2.828 12.609 22.188 1 92.75 243 PRO B CA 1
ATOM 4610 C C . PRO B 1 243 ? -4.246 12.703 21.625 1 92.75 243 PRO B C 1
ATOM 4612 O O . PRO B 1 243 ? -5.16 12.047 22.141 1 92.75 243 PRO B O 1
ATOM 4615 N N . ARG B 1 244 ? -4.441 13.547 20.609 1 92.62 244 ARG B N 1
ATOM 4616 C CA . ARG B 1 244 ? -5.727 13.633 19.938 1 92.62 244 ARG B CA 1
ATOM 4617 C C . ARG B 1 244 ? -5.551 14.109 18.5 1 92.62 244 ARG B C 1
ATOM 4619 O O . ARG B 1 244 ? -4.684 14.938 18.219 1 92.62 244 ARG B O 1
ATOM 4626 N N . SER B 1 245 ? -6.305 13.555 17.656 1 91.88 245 SER B N 1
ATOM 4627 C CA . SER B 1 245 ? -6.391 13.906 16.25 1 91.88 245 SER B CA 1
ATOM 4628 C C . SER B 1 245 ? -7.84 14 15.789 1 91.88 245 SER B C 1
ATOM 4630 O O . SER B 1 245 ? -8.742 13.477 16.453 1 91.88 245 SER B O 1
ATOM 4632 N N . THR B 1 246 ? -8.078 14.805 14.781 1 91.25 246 THR B N 1
ATOM 4633 C CA . THR B 1 246 ? -9.438 14.961 14.266 1 91.25 246 THR B CA 1
ATOM 4634 C C . THR B 1 246 ? -9.414 15.234 12.766 1 91.25 246 THR B C 1
ATOM 4636 O O . THR B 1 246 ? -8.336 15.344 12.164 1 91.25 246 THR B O 1
ATOM 4639 N N . GLY B 1 247 ? -10.562 15.188 12.148 1 88.12 247 GLY B N 1
ATOM 4640 C CA . GLY B 1 247 ? -10.742 15.453 10.727 1 88.12 247 GLY B CA 1
ATOM 4641 C C . GLY B 1 247 ? -12.188 15.727 10.352 1 88.12 247 GLY B C 1
ATOM 4642 O O . GLY B 1 247 ? -12.969 16.219 11.18 1 88.12 247 GLY B O 1
ATOM 4643 N N . ARG B 1 248 ? -12.445 15.406 9.125 1 85.56 248 ARG B N 1
ATOM 4644 C CA . ARG B 1 248 ? -13.766 15.656 8.555 1 85.56 248 ARG B CA 1
ATOM 4645 C C . ARG B 1 248 ? -14.805 14.727 9.164 1 85.56 248 ARG B C 1
ATOM 4647 O O . ARG B 1 248 ? -16.016 14.953 9.023 1 85.56 248 ARG B O 1
ATOM 4654 N N . GLU B 1 249 ? -14.289 13.703 9.836 1 82.31 249 GLU B N 1
ATOM 4655 C CA . GLU B 1 249 ? -15.211 12.758 10.461 1 82.31 249 GLU B CA 1
ATOM 4656 C C . GLU B 1 249 ? -16 13.422 11.594 1 82.31 249 GLU B C 1
ATOM 4658 O O . GLU B 1 249 ? -17.109 12.992 11.914 1 82.31 249 GLU B O 1
ATOM 4663 N N . VAL B 1 250 ? -15.445 14.484 12.133 1 88.31 250 VAL B N 1
ATOM 4664 C CA . VAL B 1 250 ? -16.094 15.18 13.242 1 88.31 250 VAL B CA 1
ATOM 4665 C C . VAL B 1 250 ? -16.594 16.547 12.781 1 88.31 250 VAL B C 1
ATOM 4667 O O . VAL B 1 250 ? -17.75 16.906 13.023 1 88.31 250 VAL B O 1
ATOM 4670 N N . PHE B 1 251 ? -15.75 17.234 12.125 1 94.12 251 PHE B N 1
ATOM 4671 C CA . PHE B 1 251 ? -16.062 18.625 11.789 1 94.12 251 PHE B CA 1
ATOM 4672 C C . PHE B 1 251 ? -16.359 18.766 10.297 1 94.12 251 PHE B C 1
ATOM 4674 O O . PHE B 1 251 ? -15.453 18.672 9.469 1 94.12 251 PHE B O 1
ATOM 4681 N N . HIS B 1 252 ? -17.516 18.938 10 1 91.38 252 HIS B N 1
ATOM 4682 C CA . HIS B 1 252 ? -18.016 19.125 8.641 1 91.38 252 HIS B CA 1
ATOM 4683 C C . HIS B 1 252 ? -19.266 20 8.625 1 91.38 252 HIS B C 1
ATOM 4685 O O . HIS B 1 252 ? -19.75 20.422 9.68 1 91.38 252 HIS B O 1
ATOM 4691 N N . LEU B 1 253 ? -19.766 20.281 7.477 1 93.94 253 LEU B N 1
ATOM 4692 C CA . LEU B 1 253 ? -20.828 21.266 7.328 1 93.94 253 LEU B CA 1
ATOM 4693 C C . LEU B 1 253 ? -22.094 20.797 8.055 1 93.94 253 LEU B C 1
ATOM 4695 O O . LEU B 1 253 ? -22.781 21.609 8.688 1 93.94 253 LEU B O 1
ATOM 4699 N N . ASP B 1 254 ? -22.375 19.5 7.969 1 93.94 254 ASP B N 1
ATOM 4700 C CA . ASP B 1 254 ? -23.562 18.984 8.664 1 93.94 254 ASP B CA 1
ATOM 4701 C C . ASP B 1 254 ? -23.438 19.203 10.172 1 93.94 254 ASP B C 1
ATOM 4703 O O . ASP B 1 254 ? -24.438 19.5 10.836 1 93.94 254 ASP B O 1
ATOM 4707 N N . TRP B 1 255 ? -22.281 18.984 10.688 1 96.06 255 TRP B N 1
ATOM 4708 C CA . TRP B 1 255 ? -22.031 19.25 12.102 1 96.06 255 TRP B CA 1
ATOM 4709 C C . TRP B 1 255 ? -22.297 20.719 12.445 1 96.06 255 TRP B C 1
ATOM 4711 O O . TRP B 1 255 ? -22.969 21.016 13.43 1 96.06 255 TRP B O 1
ATOM 4721 N N . LEU B 1 256 ? -21.828 21.656 11.625 1 97.81 256 LEU B N 1
ATOM 4722 C CA . LEU B 1 256 ? -22.047 23.094 11.828 1 97.81 256 LEU B CA 1
ATOM 4723 C C . LEU B 1 256 ? -23.531 23.438 11.781 1 97.81 256 LEU B C 1
ATOM 4725 O O . LEU B 1 256 ? -24.031 24.156 12.641 1 97.81 256 LEU B O 1
ATOM 4729 N N . GLU B 1 257 ? -24.219 22.844 10.859 1 96.88 257 GLU B N 1
ATOM 4730 C CA . GLU B 1 257 ? -25.625 23.156 10.648 1 96.88 257 GLU B CA 1
ATOM 4731 C C . GLU B 1 257 ? -26.469 22.75 11.852 1 96.88 257 GLU B C 1
ATOM 4733 O O . GLU B 1 257 ? -27.453 23.406 12.18 1 96.88 257 GLU B O 1
ATOM 4738 N N . ARG B 1 258 ? -26.062 21.719 12.453 1 97 258 ARG B N 1
ATOM 4739 C CA . ARG B 1 258 ? -26.781 21.234 13.625 1 97 258 ARG B CA 1
ATOM 4740 C C . ARG B 1 258 ? -26.672 22.219 14.789 1 97 258 ARG B C 1
ATOM 4742 O O . ARG B 1 258 ? -27.453 22.172 15.742 1 97 258 ARG B O 1
ATOM 4749 N N . HIS B 1 259 ? -25.719 23.094 14.734 1 97.94 259 HIS B N 1
ATOM 4750 C CA . HIS B 1 259 ? -25.516 24.047 15.812 1 97.94 259 HIS B CA 1
ATOM 4751 C C . HIS B 1 259 ? -26.125 25.406 15.461 1 97.94 259 HIS B C 1
ATOM 4753 O O . HIS B 1 259 ? -26.125 26.328 16.281 1 97.94 259 HIS B O 1
ATOM 4759 N N . LEU B 1 260 ? -26.594 25.516 14.227 1 97.56 260 LEU B N 1
ATOM 4760 C CA . LEU B 1 260 ? -27.188 26.766 13.789 1 97.56 260 LEU B CA 1
ATOM 4761 C C . LEU B 1 260 ? -28.672 26.812 14.133 1 97.56 260 LEU B C 1
ATOM 4763 O O . LEU B 1 260 ? -29.328 25.766 14.219 1 97.56 260 LEU B O 1
ATOM 4767 N N . GLU B 1 261 ? -29.203 28 14.359 1 95.25 261 GLU B N 1
ATOM 4768 C CA . GLU B 1 261 ? -30.609 28.203 14.672 1 95.25 261 GLU B CA 1
ATOM 4769 C C . GLU B 1 261 ? -31.391 28.672 13.453 1 95.25 261 GLU B C 1
ATOM 4771 O O . GLU B 1 261 ? -32.625 28.75 13.477 1 95.25 261 GLU B O 1
ATOM 4776 N N . GLY B 1 262 ? -30.766 28.938 12.391 1 91.75 262 GLY B N 1
ATOM 4777 C CA . GLY B 1 262 ? -31.438 29.266 11.133 1 91.75 262 GLY B CA 1
ATOM 4778 C C . GLY B 1 262 ? -31.484 30.75 10.852 1 91.75 262 GLY B C 1
ATOM 4779 O O . GLY B 1 262 ? -31.625 31.172 9.703 1 91.75 262 GLY B O 1
ATOM 4780 N N . GLY B 1 263 ? -31.297 31.641 11.781 1 92.19 263 GLY B N 1
ATOM 4781 C CA . GLY B 1 263 ? -31.438 33.062 11.578 1 92.19 263 GLY B CA 1
ATOM 4782 C C . GLY B 1 263 ? -30.094 33.781 11.531 1 92.19 263 GLY B C 1
ATOM 4783 O O . GLY B 1 263 ? -30.047 35 11.383 1 92.19 263 GLY B O 1
ATOM 4784 N N . GLU B 1 264 ? -29.016 33 11.523 1 96.25 264 GLU B N 1
ATOM 4785 C CA . GLU B 1 264 ? -27.703 33.625 11.555 1 96.25 264 GLU B CA 1
ATOM 4786 C C . GLU B 1 264 ? -27.328 34.219 10.203 1 96.25 264 GLU B C 1
ATOM 4788 O O . GLU B 1 264 ? -27.625 33.625 9.156 1 96.25 264 GLU B O 1
ATOM 4793 N N . SER B 1 265 ? -26.75 35.375 10.203 1 97.38 265 SER B N 1
ATOM 4794 C CA . SER B 1 265 ? -26.156 35.906 8.977 1 97.38 265 SER B CA 1
ATOM 4795 C C . SER B 1 265 ? -24.953 35.062 8.555 1 97.38 265 SER B C 1
ATOM 4797 O O . SER B 1 265 ? -24.094 34.719 9.375 1 97.38 265 SER B O 1
ATOM 4799 N N . PRO B 1 266 ? -24.891 34.812 7.227 1 98.06 266 PRO B N 1
ATOM 4800 C CA . PRO B 1 266 ? -23.781 33.969 6.77 1 98.06 266 PRO B CA 1
ATOM 4801 C C . PRO B 1 266 ? -22.406 34.562 7.086 1 98.06 266 PRO B C 1
ATOM 4803 O O . PRO B 1 266 ? -21.469 33.844 7.418 1 98.06 266 PRO B O 1
ATOM 4806 N N . GLU B 1 267 ? -22.234 35.875 6.957 1 98.19 267 GLU B N 1
ATOM 4807 C CA . GLU B 1 267 ? -20.953 36.5 7.246 1 98.19 267 GLU B CA 1
ATOM 4808 C C . GLU B 1 267 ? -20.625 36.438 8.727 1 98.19 267 GLU B C 1
ATOM 4810 O O . GLU B 1 267 ? -19.453 36.344 9.102 1 98.19 267 GLU B O 1
ATOM 4815 N N . ASP B 1 268 ? -21.625 36.469 9.609 1 98.75 268 ASP B N 1
ATOM 4816 C CA . ASP B 1 268 ? -21.406 36.312 11.039 1 98.75 268 ASP B CA 1
ATOM 4817 C C . ASP B 1 268 ? -20.969 34.875 11.383 1 98.75 268 ASP B C 1
ATOM 4819 O O . ASP B 1 268 ? -20.156 34.688 12.281 1 98.75 268 ASP B O 1
ATOM 4823 N N . VAL B 1 269 ? -21.562 33.938 10.664 1 98.75 269 VAL B N 1
ATOM 4824 C CA . VAL B 1 269 ? -21.156 32.562 10.867 1 98.75 269 VAL B CA 1
ATOM 4825 C C . VAL B 1 269 ? -19.688 32.375 10.461 1 98.75 269 VAL B C 1
ATOM 4827 O O . VAL B 1 269 ? -18.906 31.75 11.18 1 98.75 269 VAL B O 1
ATOM 4830 N N . GLN B 1 270 ? -19.328 32.969 9.359 1 98.75 270 GLN B N 1
ATOM 4831 C CA . GLN B 1 270 ? -17.938 32.906 8.898 1 98.75 270 GLN B CA 1
ATOM 4832 C C . GLN B 1 270 ? -17 33.5 9.93 1 98.75 270 GLN B C 1
ATOM 4834 O O . GLN B 1 270 ? -15.938 32.938 10.219 1 98.75 270 GLN B O 1
ATOM 4839 N N . ALA B 1 271 ? -17.359 34.688 10.453 1 98.81 271 ALA B N 1
ATOM 4840 C CA . ALA B 1 271 ? -16.578 35.344 11.492 1 98.81 271 ALA B CA 1
ATOM 4841 C C . ALA B 1 271 ? -16.453 34.469 12.734 1 98.81 271 ALA B C 1
ATOM 4843 O O . ALA B 1 271 ? -15.391 34.406 13.359 1 98.81 271 ALA B O 1
ATOM 4844 N N . THR B 1 272 ? -17.547 33.812 13.062 1 98.88 272 THR B N 1
ATOM 4845 C CA . THR B 1 272 ? -17.562 32.938 14.242 1 98.88 272 THR B CA 1
ATOM 4846 C C . THR B 1 272 ? -16.672 31.734 14.039 1 98.88 272 THR B C 1
ATOM 4848 O O . THR B 1 272 ? -16.016 31.281 14.969 1 98.88 272 THR B O 1
ATOM 4851 N N . LEU B 1 273 ? -16.641 31.203 12.812 1 98.81 273 LEU B N 1
ATOM 4852 C CA . LEU B 1 273 ? -15.797 30.062 12.492 1 98.81 273 LEU B CA 1
ATOM 4853 C C . LEU B 1 273 ? -14.32 30.438 12.586 1 98.81 273 LEU B C 1
ATOM 4855 O O . LEU B 1 273 ? -13.5 29.641 13.062 1 98.81 273 LEU B O 1
ATOM 4859 N N . ALA B 1 274 ? -13.984 31.625 12.133 1 98.81 274 ALA B N 1
ATOM 4860 C CA . ALA B 1 274 ? -12.609 32.094 12.289 1 98.81 274 ALA B CA 1
ATOM 4861 C C . ALA B 1 274 ? -12.234 32.219 13.766 1 98.81 274 ALA B C 1
ATOM 4863 O O . ALA B 1 274 ? -11.141 31.812 14.164 1 98.81 274 ALA B O 1
ATOM 4864 N N . GLU B 1 275 ? -13.141 32.719 14.508 1 98.88 275 GLU B N 1
ATOM 4865 C CA . GLU B 1 275 ? -12.914 32.844 15.945 1 98.88 275 GLU B CA 1
ATOM 4866 C C . GLU B 1 275 ? -12.844 31.484 16.609 1 98.88 275 GLU B C 1
ATOM 4868 O O . GLU B 1 275 ? -12.102 31.297 17.578 1 98.88 275 GLU B O 1
ATOM 4873 N N . LEU B 1 276 ? -13.641 30.531 16.125 1 98.88 276 LEU B N 1
ATOM 4874 C CA . LEU B 1 276 ? -13.578 29.156 16.625 1 98.88 276 LEU B CA 1
ATOM 4875 C C . LEU B 1 276 ? -12.172 28.594 16.469 1 98.88 276 LEU B C 1
ATOM 4877 O O . LEU B 1 276 ? -11.648 27.953 17.391 1 98.88 276 LEU B O 1
ATOM 4881 N N . THR B 1 277 ? -11.555 28.812 15.328 1 98.75 277 THR B N 1
ATOM 4882 C CA . THR B 1 277 ? -10.203 28.344 15.07 1 98.75 277 THR B CA 1
ATOM 4883 C C . THR B 1 277 ? -9.211 28.969 16.047 1 98.75 277 THR B C 1
ATOM 4885 O O . THR B 1 277 ? -8.43 28.25 16.688 1 98.75 277 THR B O 1
ATOM 4888 N N . ALA B 1 278 ? -9.297 30.266 16.219 1 98.75 278 ALA B N 1
ATOM 4889 C CA . ALA B 1 278 ? -8.391 30.969 17.125 1 98.75 278 ALA B CA 1
ATOM 4890 C C . ALA B 1 278 ? -8.586 30.5 18.562 1 98.75 278 ALA B C 1
ATOM 4892 O O . ALA B 1 278 ? -7.609 30.266 19.281 1 98.75 278 ALA B O 1
ATOM 4893 N N . ALA B 1 279 ? -9.82 30.344 18.938 1 98.75 279 ALA B N 1
ATOM 4894 C CA . ALA B 1 279 ? -10.141 29.953 20.297 1 98.75 279 ALA B CA 1
ATOM 4895 C C . ALA B 1 279 ? -9.68 28.531 20.578 1 98.75 279 ALA B C 1
ATOM 4897 O O . ALA B 1 279 ? -9.148 28.234 21.656 1 98.75 279 ALA B O 1
ATOM 4898 N N . SER B 1 280 ? -9.938 27.641 19.656 1 98.62 280 SER B N 1
ATOM 4899 C CA . SER B 1 280 ? -9.562 26.25 19.859 1 98.62 280 SER B CA 1
ATOM 4900 C C . SER B 1 280 ? -8.047 26.078 19.891 1 98.62 280 SER B C 1
ATOM 4902 O O . SER B 1 280 ? -7.523 25.266 20.641 1 98.62 280 SER B O 1
ATOM 4904 N N . VAL B 1 281 ? -7.344 26.828 19.078 1 98.62 281 VAL B N 1
ATOM 4905 C CA . VAL B 1 281 ? -5.887 26.812 19.109 1 98.62 281 VAL B CA 1
ATOM 4906 C C . VAL B 1 281 ? -5.398 27.297 20.484 1 98.62 281 VAL B C 1
ATOM 4908 O O . VAL B 1 281 ? -4.492 26.688 21.062 1 98.62 281 VAL B O 1
ATOM 4911 N N . THR B 1 282 ? -5.984 28.375 20.984 1 98.5 282 THR B N 1
ATOM 4912 C CA . THR B 1 282 ? -5.598 28.938 22.266 1 98.5 282 THR B CA 1
ATOM 4913 C C . THR B 1 282 ? -5.828 27.922 23.391 1 98.5 282 THR B C 1
ATOM 4915 O O . THR B 1 282 ? -4.984 27.75 24.266 1 98.5 282 THR B O 1
ATOM 4918 N N . LEU B 1 283 ? -6.965 27.234 23.328 1 98.19 283 LEU B N 1
ATOM 4919 C CA . LEU B 1 283 ? -7.227 26.172 24.297 1 98.19 283 LEU B CA 1
ATOM 4920 C C . LEU B 1 283 ? -6.148 25.094 24.203 1 98.19 283 LEU B C 1
ATOM 4922 O O . LEU B 1 283 ? -5.688 24.578 25.234 1 98.19 283 LEU B O 1
ATOM 4926 N N . GLY B 1 284 ? -5.793 24.766 23 1 98.12 284 GLY B N 1
ATOM 4927 C CA . GLY B 1 284 ? -4.742 23.781 22.781 1 98.12 284 GLY B CA 1
ATOM 4928 C C . GLY B 1 284 ? -3.398 24.203 23.344 1 98.12 284 GLY B C 1
ATOM 4929 O O . GLY B 1 284 ? -2.686 23.406 23.953 1 98.12 284 GLY B O 1
ATOM 4930 N N . VAL B 1 285 ? -3.051 25.453 23.125 1 98.31 285 VAL B N 1
ATOM 4931 C CA . VAL B 1 285 ? -1.797 26 23.641 1 98.31 285 VAL B CA 1
ATOM 4932 C C . VAL B 1 285 ? -1.774 25.891 25.156 1 98.31 285 VAL B C 1
ATOM 4934 O O . VAL B 1 285 ? -0.773 25.469 25.75 1 98.31 285 VAL B O 1
ATOM 4937 N N . GLU B 1 286 ? -2.822 26.234 25.75 1 97.5 286 GLU B N 1
ATOM 4938 C CA . GLU B 1 286 ? -2.92 26.156 27.203 1 97.5 286 GLU B CA 1
ATOM 4939 C C . GLU B 1 286 ? -2.785 24.719 27.688 1 97.5 286 GLU B C 1
ATOM 4941 O O . GLU B 1 286 ? -2.076 24.438 28.672 1 97.5 286 GLU B O 1
ATOM 4946 N N . MET B 1 287 ? -3.408 23.859 27.047 1 97.12 287 MET B N 1
ATOM 4947 C CA . MET B 1 287 ? -3.342 22.438 27.406 1 97.12 287 MET B CA 1
ATOM 4948 C C . MET B 1 287 ? -1.914 21.922 27.297 1 97.12 287 MET B C 1
ATOM 4950 O O . MET B 1 287 ? -1.449 21.172 28.156 1 97.12 287 MET B O 1
ATOM 4954 N N . ALA B 1 288 ? -1.286 22.266 26.219 1 97.69 288 ALA B N 1
ATOM 4955 C CA . ALA B 1 288 ? 0.092 21.844 26 1 97.69 288 ALA B CA 1
ATOM 4956 C C . ALA B 1 288 ? 1.008 22.359 27.109 1 97.69 288 ALA B C 1
ATOM 4958 O O . ALA B 1 288 ? 1.849 21.625 27.625 1 97.69 288 ALA B O 1
ATOM 4959 N N . ARG B 1 289 ? 0.852 23.609 27.453 1 97.25 289 ARG B N 1
ATOM 4960 C CA . ARG B 1 289 ? 1.655 24.234 28.5 1 97.25 289 ARG B CA 1
ATOM 4961 C C . ARG B 1 289 ? 1.429 23.547 29.844 1 97.25 289 ARG B C 1
ATOM 4963 O O . ARG B 1 289 ? 2.381 23.281 30.578 1 97.25 289 ARG B O 1
ATOM 4970 N N . GLU B 1 290 ? 0.216 23.281 30.094 1 96.94 290 GLU B N 1
ATOM 4971 C CA . GLU B 1 290 ? -0.119 22.609 31.344 1 96.94 290 GLU B CA 1
ATOM 4972 C C . GLU B 1 290 ? 0.47 21.203 31.375 1 96.94 290 GLU B C 1
ATOM 4974 O O . GLU B 1 290 ? 1.027 20.781 32.406 1 96.94 290 GLU B O 1
ATOM 4979 N N . THR B 1 291 ? 0.358 20.516 30.297 1 96.31 291 THR B N 1
ATOM 4980 C CA . THR B 1 291 ? 0.828 19.141 30.219 1 96.31 291 THR B CA 1
ATOM 4981 C C . THR B 1 291 ? 2.332 19.062 30.453 1 96.31 291 THR B C 1
ATOM 4983 O O . THR B 1 291 ? 2.814 18.156 31.141 1 96.31 291 THR B O 1
ATOM 4986 N N . LEU B 1 292 ? 3.051 20.094 29.953 1 96.94 292 LEU B N 1
ATOM 4987 C CA . LEU B 1 292 ? 4.504 20.047 30.047 1 96.94 292 LEU B CA 1
ATOM 4988 C C . LEU B 1 292 ? 5.008 21 31.125 1 96.94 292 LEU B C 1
ATOM 4990 O O . LEU B 1 292 ? 6.215 21.219 31.266 1 96.94 292 LEU B O 1
ATOM 4994 N N . SER B 1 293 ? 4.066 21.594 31.875 1 97.06 293 SER B N 1
ATOM 4995 C CA . SER B 1 293 ? 4.43 22.625 32.844 1 97.06 293 SER B CA 1
ATOM 4996 C C . SER B 1 293 ? 5.379 23.656 32.25 1 97.06 293 SER B C 1
ATOM 4998 O O . SER B 1 293 ? 6.426 23.953 32.812 1 97.06 293 SER B O 1
ATOM 5000 N N . ALA B 1 294 ? 5.008 24.094 31.094 1 97.12 294 ALA B N 1
ATOM 5001 C CA . ALA B 1 294 ? 5.867 25 30.328 1 97.12 294 ALA B CA 1
ATOM 5002 C C . ALA B 1 294 ? 5.453 26.453 30.531 1 97.12 294 ALA B C 1
ATOM 5004 O O . ALA B 1 294 ? 4.27 26.75 30.688 1 97.12 294 ALA B O 1
ATOM 5005 N N . PRO B 1 295 ? 6.418 27.391 30.5 1 96.88 295 PRO B N 1
ATOM 5006 C CA . PRO B 1 295 ? 6.074 28.812 30.422 1 96.88 295 PRO B CA 1
ATOM 5007 C C . PRO B 1 295 ? 5.523 29.203 29.062 1 96.88 295 PRO B C 1
ATOM 5009 O O . PRO B 1 295 ? 5.488 28.375 28.141 1 96.88 295 PRO B O 1
ATOM 5012 N N . PRO B 1 296 ? 5.027 30.438 28.938 1 97.19 296 PRO B N 1
ATOM 5013 C CA . PRO B 1 296 ? 4.637 30.891 27.594 1 97.19 296 PRO B CA 1
ATOM 5014 C C . PRO B 1 296 ? 5.766 30.75 26.578 1 97.19 296 PRO B C 1
ATOM 5016 O O . PRO B 1 296 ? 6.926 31.047 26.891 1 97.19 296 PRO B O 1
ATOM 5019 N N . ALA B 1 297 ? 5.375 30.266 25.469 1 97.81 297 ALA B N 1
ATOM 5020 C CA . ALA B 1 297 ? 6.379 30.109 24.406 1 97.81 297 ALA B CA 1
ATOM 5021 C C . ALA B 1 297 ? 6.926 31.469 23.969 1 97.81 297 ALA B C 1
ATOM 5023 O O . ALA B 1 297 ? 6.203 32.469 23.969 1 97.81 297 ALA B O 1
ATOM 5024 N N . ALA B 1 298 ? 8.141 31.453 23.562 1 97.69 298 ALA B N 1
ATOM 5025 C CA . ALA B 1 298 ? 8.797 32.688 23.141 1 97.69 298 ALA B CA 1
ATOM 5026 C C . ALA B 1 298 ? 8.211 33.188 21.828 1 97.69 298 ALA B C 1
ATOM 5028 O O . ALA B 1 298 ? 8.188 34.406 21.562 1 97.69 298 ALA B O 1
ATOM 5029 N N . LEU B 1 299 ? 7.809 32.25 20.984 1 97.44 299 LEU B N 1
ATOM 5030 C CA . LEU B 1 299 ? 7.211 32.594 19.703 1 97.44 299 LEU B CA 1
ATOM 5031 C C . LEU B 1 299 ? 6.34 31.469 19.172 1 97.44 299 LEU B C 1
ATOM 5033 O O . LEU B 1 299 ? 6.441 30.328 19.641 1 97.44 299 LEU B O 1
ATOM 5037 N N . LEU B 1 300 ? 5.422 31.844 18.281 1 98.19 300 LEU B N 1
ATOM 5038 C CA . LEU B 1 300 ? 4.562 30.922 17.531 1 98.19 300 LEU B CA 1
ATOM 5039 C C . LEU B 1 300 ? 4.754 31.094 16.031 1 98.19 300 LEU B C 1
ATOM 5041 O O . LEU B 1 300 ? 4.707 32.219 15.516 1 98.19 300 LEU B O 1
ATOM 5045 N N . ILE B 1 301 ? 5.055 29.969 15.359 1 98 301 ILE B N 1
ATOM 5046 C CA . ILE B 1 301 ? 5.273 29.969 13.914 1 98 301 ILE B CA 1
ATOM 5047 C C . ILE B 1 301 ? 4.07 29.344 13.211 1 98 301 ILE B C 1
ATOM 5049 O O . ILE B 1 301 ? 3.951 28.125 13.133 1 98 301 ILE B O 1
ATOM 5053 N N . PRO B 1 302 ? 3.205 30.156 12.664 1 97.56 302 PRO B N 1
ATOM 5054 C CA . PRO B 1 302 ? 2.102 29.609 11.867 1 97.56 302 PRO B CA 1
ATOM 5055 C C . PRO B 1 302 ? 2.549 29.125 10.492 1 97.56 302 PRO B C 1
ATOM 5057 O O . PRO B 1 302 ? 3.41 29.75 9.867 1 97.56 302 PRO B O 1
ATOM 5060 N N . CYS B 1 303 ? 1.995 28.031 10.094 1 95.75 303 CYS B N 1
ATOM 5061 C CA . CYS B 1 303 ? 2.223 27.516 8.742 1 95.75 303 CYS B CA 1
ATOM 5062 C C . CYS B 1 303 ? 0.935 26.969 8.148 1 95.75 303 CYS B C 1
ATOM 5064 O O . CYS B 1 303 ? -0.127 27.031 8.766 1 95.75 303 CYS B O 1
ATOM 5066 N N . GLY B 1 304 ? 0.997 26.578 6.828 1 93.38 304 GLY B N 1
ATOM 5067 C CA . GLY B 1 304 ? -0.197 26.156 6.113 1 93.38 304 GLY B CA 1
ATOM 5068 C C . GLY B 1 304 ? -0.958 27.297 5.484 1 93.38 304 GLY B C 1
ATOM 5069 O O . GLY B 1 304 ? -0.573 28.469 5.637 1 93.38 304 GLY B O 1
ATOM 5070 N N . GLY B 1 305 ? -2.045 26.953 4.879 1 92.5 305 GLY B N 1
ATOM 5071 C CA . GLY B 1 305 ? -2.822 27.953 4.172 1 92.5 305 GLY B CA 1
ATOM 5072 C C . GLY B 1 305 ? -3.34 29.047 5.082 1 92.5 305 GLY B C 1
ATOM 5073 O O . GLY B 1 305 ? -3.457 30.203 4.66 1 92.5 305 GLY B O 1
ATOM 5074 N N . GLY B 1 306 ? -3.623 28.719 6.293 1 95.38 306 GLY B N 1
ATOM 5075 C CA . GLY B 1 306 ? -4.156 29.672 7.242 1 95.38 306 GLY B CA 1
ATOM 5076 C C . GLY B 1 306 ? -3.156 30.75 7.621 1 95.38 306 GLY B C 1
ATOM 5077 O O . GLY B 1 306 ? -3.531 31.781 8.172 1 95.38 306 GLY B O 1
ATOM 5078 N N . ALA B 1 307 ? -1.925 30.469 7.371 1 96.19 307 ALA B N 1
ATOM 5079 C CA . ALA B 1 307 ? -0.898 31.484 7.641 1 96.19 307 ALA B CA 1
ATOM 5080 C C . ALA B 1 307 ? -1.047 32.688 6.711 1 96.19 307 ALA B C 1
ATOM 5082 O O . ALA B 1 307 ? -0.477 33.75 6.965 1 96.19 307 ALA B O 1
ATOM 5083 N N . HIS B 1 308 ? -1.854 32.5 5.664 1 95.44 308 HIS B N 1
ATOM 5084 C CA . HIS B 1 308 ? -2.084 33.594 4.707 1 95.44 308 HIS B CA 1
ATOM 5085 C C . HIS B 1 308 ? -3.389 34.312 5.004 1 95.44 308 HIS B C 1
ATOM 5087 O O . HIS B 1 308 ? -3.873 35.094 4.18 1 95.44 308 HIS B O 1
ATOM 5093 N N . ASN B 1 309 ? -4.02 34.062 6.09 1 97.31 309 ASN B N 1
ATOM 5094 C CA . ASN B 1 309 ? -5.25 34.719 6.527 1 97.31 309 ASN B CA 1
ATOM 5095 C C . ASN B 1 309 ? -4.98 35.75 7.629 1 97.31 309 ASN B C 1
ATOM 5097 O O . ASN B 1 309 ? -5.082 35.406 8.812 1 97.31 309 ASN B O 1
ATOM 5101 N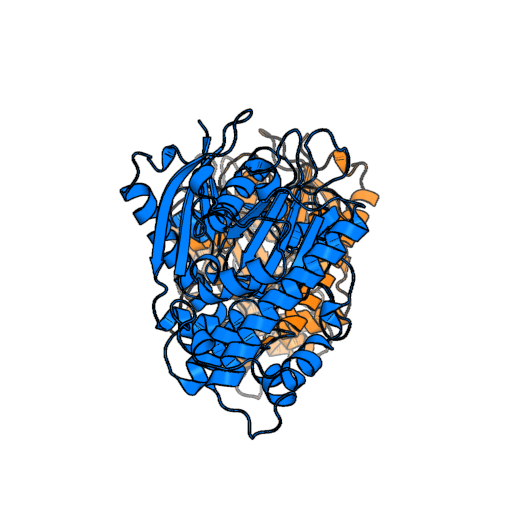 N . PRO B 1 310 ? -4.754 37 7.215 1 97.69 310 PRO B N 1
ATOM 5102 C CA . PRO B 1 310 ? -4.383 38 8.211 1 97.69 310 PRO B CA 1
ATOM 5103 C C . PRO B 1 310 ? -5.461 38.188 9.281 1 97.69 310 PRO B C 1
ATOM 5105 O O . PRO B 1 310 ? -5.145 38.5 10.43 1 97.69 310 PRO B O 1
ATOM 5108 N N . ASP B 1 311 ? -6.699 38 8.93 1 98.44 311 ASP B N 1
ATOM 5109 C CA . ASP B 1 311 ? -7.773 38.125 9.914 1 98.44 311 ASP B CA 1
ATOM 5110 C C . ASP B 1 311 ? -7.645 37.062 10.992 1 98.44 311 ASP B C 1
ATOM 5112 O O . ASP B 1 311 ? -7.742 37.344 12.188 1 98.44 311 ASP B O 1
ATOM 5116 N N . LEU B 1 312 ? -7.461 35.844 10.555 1 98.38 312 LEU B N 1
ATOM 5117 C CA . LEU B 1 312 ? -7.301 34.719 11.477 1 98.38 312 LEU B CA 1
ATOM 5118 C C . LEU B 1 312 ? -6.086 34.938 12.375 1 98.38 312 LEU B C 1
ATOM 5120 O O . LEU B 1 312 ? -6.152 34.688 13.586 1 98.38 312 LEU B O 1
ATOM 5124 N N . LEU B 1 313 ? -4.984 35.406 11.812 1 98.44 313 LEU B N 1
ATOM 5125 C CA . LEU B 1 313 ? -3.758 35.625 12.57 1 98.44 313 LEU B CA 1
ATOM 5126 C C . LEU B 1 313 ? -3.941 36.719 13.602 1 98.44 313 LEU B C 1
ATOM 5128 O O . LEU B 1 313 ? -3.398 36.656 14.703 1 98.44 313 LEU B O 1
ATOM 5132 N N . ALA B 1 314 ? -4.668 37.75 13.211 1 98.38 314 ALA B N 1
ATOM 5133 C CA . ALA B 1 314 ? -4.953 38.812 14.148 1 98.38 314 ALA B CA 1
ATOM 5134 C C . ALA B 1 314 ? -5.773 38.312 15.336 1 98.38 314 ALA B C 1
ATOM 5136 O O . ALA B 1 314 ? -5.539 38.719 16.484 1 98.38 314 ALA B O 1
ATOM 5137 N N . ARG B 1 315 ? -6.746 37.5 15.078 1 98.44 315 ARG B N 1
ATOM 5138 C CA . ARG B 1 315 ? -7.555 36.906 16.141 1 98.44 315 ARG B CA 1
ATOM 5139 C C . ARG B 1 315 ? -6.691 36.062 17.062 1 98.44 315 ARG B C 1
ATOM 5141 O O . ARG B 1 315 ? -6.859 36.094 18.297 1 98.44 315 ARG B O 1
ATOM 5148 N N . LEU B 1 316 ? -5.805 35.281 16.5 1 98.38 316 LEU B N 1
ATOM 5149 C CA . LEU B 1 316 ? -4.898 34.438 17.281 1 98.38 316 LEU B CA 1
ATOM 5150 C C . LEU B 1 316 ? -3.99 35.281 18.156 1 98.38 316 LEU B C 1
ATOM 5152 O O . LEU B 1 316 ? -3.789 34.969 19.344 1 98.38 316 LEU B O 1
ATOM 5156 N N . ALA B 1 317 ? -3.451 36.344 17.578 1 98.19 317 ALA B N 1
ATOM 5157 C CA . ALA B 1 317 ? -2.559 37.25 18.312 1 98.19 317 ALA B CA 1
ATOM 5158 C C . ALA B 1 317 ? -3.27 37.875 19.5 1 98.19 317 ALA B C 1
ATOM 5160 O O . ALA B 1 317 ? -2.664 38.094 20.562 1 98.19 317 ALA B O 1
ATOM 5161 N N . ARG B 1 318 ? -4.48 38.25 19.344 1 98.19 318 ARG B N 1
ATOM 5162 C CA . ARG B 1 318 ? -5.262 38.844 20.422 1 98.19 318 ARG B CA 1
ATOM 5163 C C . ARG B 1 318 ? -5.445 37.844 21.562 1 98.19 318 ARG B C 1
ATOM 5165 O O . ARG B 1 318 ? -5.457 38.25 22.734 1 98.19 318 ARG B O 1
ATOM 5172 N N . ARG B 1 319 ? -5.562 36.625 21.25 1 97.94 319 ARG B N 1
ATOM 5173 C CA . ARG B 1 319 ? -5.832 35.594 22.25 1 97.94 319 ARG B CA 1
ATOM 5174 C C . ARG B 1 319 ? -4.539 35.125 22.922 1 97.94 319 ARG B C 1
ATOM 5176 O O . ARG B 1 319 ? -4.562 34.562 24.016 1 97.94 319 ARG B O 1
ATOM 5183 N N . LEU B 1 320 ? -3.451 35.312 22.219 1 97.88 320 LEU B N 1
ATOM 5184 C CA . LEU B 1 320 ? -2.154 34.875 22.734 1 97.88 320 LEU B CA 1
ATOM 5185 C C . LEU B 1 320 ? -1.196 36.062 22.844 1 97.88 320 LEU B C 1
ATOM 5187 O O . LEU B 1 320 ? -0.12 36.062 22.234 1 97.88 320 LEU B O 1
ATOM 5191 N N . PRO B 1 321 ? -1.485 37.031 23.672 1 96.69 321 PRO B N 1
ATOM 5192 C CA . PRO B 1 321 ? -0.694 38.25 23.703 1 96.69 321 PRO B CA 1
ATOM 5193 C C . PRO B 1 321 ? 0.736 38.031 24.188 1 96.69 321 PRO B C 1
ATOM 5195 O O . PRO B 1 321 ? 1.632 38.812 23.875 1 96.69 321 PRO B O 1
ATOM 5198 N N . GLU B 1 322 ? 1.045 37 24.875 1 96.62 322 GLU B N 1
ATOM 5199 C CA . GLU B 1 322 ? 2.363 36.75 25.453 1 96.62 322 GLU B CA 1
ATOM 5200 C C . GLU B 1 322 ? 3.25 35.969 24.469 1 96.62 322 GLU B C 1
ATOM 5202 O O . GLU B 1 322 ? 4.43 35.719 24.75 1 96.62 322 GLU B O 1
ATOM 5207 N N . THR B 1 323 ? 2.709 35.5 23.422 1 97.69 323 THR B N 1
ATOM 5208 C CA . THR B 1 323 ? 3.432 34.688 22.438 1 97.69 323 THR B CA 1
ATOM 5209 C C . THR B 1 323 ? 3.361 35.312 21.062 1 97.69 323 THR B C 1
ATOM 5211 O O . THR B 1 323 ? 2.408 35.094 20.312 1 97.69 323 THR B O 1
ATOM 5214 N N . PRO B 1 324 ? 4.359 36.062 20.703 1 97.38 324 PRO B N 1
ATOM 5215 C CA . PRO B 1 324 ? 4.328 36.75 19.406 1 97.38 324 PRO B CA 1
ATOM 5216 C C . PRO B 1 324 ? 4.316 35.75 18.234 1 97.38 324 PRO B C 1
ATOM 5218 O O . PRO B 1 324 ? 4.977 34.719 18.281 1 97.38 324 PRO B O 1
ATOM 5221 N N . LEU B 1 325 ? 3.557 36.094 17.188 1 97.38 325 LEU B N 1
ATOM 5222 C CA . LEU B 1 325 ? 3.555 35.344 15.938 1 97.38 325 LEU B CA 1
ATOM 5223 C C . LEU B 1 325 ? 4.742 35.75 15.062 1 97.38 325 LEU B C 1
ATOM 5225 O O . LEU B 1 325 ? 5.082 36.906 14.961 1 97.38 325 LEU B O 1
ATOM 5229 N N . THR B 1 326 ? 5.426 34.75 14.578 1 95.69 326 THR B N 1
ATOM 5230 C CA . THR B 1 326 ? 6.539 34.969 13.664 1 95.69 326 THR B CA 1
ATOM 5231 C C . THR B 1 326 ? 6.402 34.094 12.414 1 95.69 326 THR B C 1
ATOM 5233 O O . THR B 1 326 ? 5.504 33.281 12.328 1 95.69 326 THR B O 1
ATOM 5236 N N . THR B 1 327 ? 7.199 34.438 11.359 1 92.75 327 THR B N 1
ATOM 5237 C CA . THR B 1 327 ? 7.129 33.688 10.102 1 92.75 327 THR B CA 1
ATOM 5238 C C . THR B 1 327 ? 8.273 32.688 10 1 92.75 327 THR B C 1
ATOM 5240 O O . THR B 1 327 ? 9.375 32.938 10.492 1 92.75 327 THR B O 1
ATOM 5243 N N . GLY B 1 328 ? 7.949 31.562 9.391 1 91.88 328 GLY B N 1
ATOM 5244 C CA . GLY B 1 328 ? 8.992 30.594 9.133 1 91.88 328 GLY B CA 1
ATOM 5245 C C . GLY B 1 328 ? 10.047 31.078 8.156 1 91.88 328 GLY B C 1
ATOM 5246 O O . GLY B 1 328 ? 11.125 30.5 8.055 1 91.88 328 GLY B O 1
ATOM 5247 N N . ASP B 1 329 ? 9.789 32.125 7.5 1 92.06 329 ASP B N 1
ATOM 5248 C CA . ASP B 1 329 ? 10.719 32.719 6.527 1 92.06 329 ASP B CA 1
ATOM 5249 C C . ASP B 1 329 ? 12.062 33.031 7.18 1 92.06 329 ASP B C 1
ATOM 5251 O O . ASP B 1 329 ? 13.102 32.969 6.527 1 92.06 329 ASP B O 1
ATOM 5255 N N . ASP B 1 330 ? 12.047 33.344 8.383 1 90.25 330 ASP B N 1
ATOM 5256 C CA . ASP B 1 330 ? 13.258 33.688 9.125 1 90.25 330 ASP B CA 1
ATOM 5257 C C . ASP B 1 330 ? 14.219 32.5 9.188 1 90.25 330 ASP B C 1
ATOM 5259 O O . ASP B 1 330 ? 15.422 32.688 9.375 1 90.25 330 ASP B O 1
ATOM 5263 N N . TRP B 1 331 ? 13.656 31.297 9.039 1 92.88 331 TRP B N 1
ATOM 5264 C CA . TRP B 1 331 ? 14.453 30.078 9.047 1 92.88 331 TRP B CA 1
ATOM 5265 C C . TRP B 1 331 ? 14.641 29.531 7.633 1 92.88 331 TRP B C 1
ATOM 5267 O O . TRP B 1 331 ? 15.172 28.438 7.449 1 92.88 331 TRP B O 1
ATOM 5277 N N . GLY B 1 332 ? 14.062 30.266 6.641 1 95 332 GLY B N 1
ATOM 5278 C CA . GLY B 1 332 ? 14.148 29.812 5.266 1 95 332 GLY B CA 1
ATOM 5279 C C . GLY B 1 332 ? 13.047 28.844 4.891 1 95 332 GLY B C 1
ATOM 5280 O O . GLY B 1 332 ? 13.164 28.109 3.896 1 95 332 GLY B O 1
ATOM 5281 N N . TRP B 1 333 ? 12.023 28.828 5.719 1 96.44 333 TRP B N 1
ATOM 5282 C CA . TRP B 1 333 ? 10.93 27.891 5.484 1 96.44 333 TRP B CA 1
ATOM 5283 C C . TRP B 1 333 ? 9.594 28.625 5.398 1 96.44 333 TRP B C 1
ATOM 5285 O O . TRP B 1 333 ? 8.891 28.766 6.402 1 96.44 333 TRP B O 1
ATOM 5295 N N . PRO B 1 334 ? 9.25 29.016 4.148 1 95.62 334 PRO B N 1
ATOM 5296 C CA . PRO B 1 334 ? 7.93 29.609 3.979 1 95.62 334 PRO B CA 1
ATOM 5297 C C . PRO B 1 334 ? 6.797 28.688 4.402 1 95.62 334 PRO B C 1
ATOM 5299 O O . PRO B 1 334 ? 6.93 27.469 4.309 1 95.62 334 PRO B O 1
ATOM 5302 N N . ALA B 1 335 ? 5.672 29.266 4.754 1 93.44 335 ALA B N 1
ATOM 5303 C CA . ALA B 1 335 ? 4.543 28.609 5.41 1 93.44 335 ALA B CA 1
ATOM 5304 C C . ALA B 1 335 ? 3.988 27.484 4.547 1 93.44 335 ALA B C 1
ATOM 5306 O O . ALA B 1 335 ? 3.504 26.469 5.062 1 93.44 335 ALA B O 1
ATOM 5307 N N . ASP B 1 336 ? 4.16 27.562 3.264 1 93.38 336 ASP B N 1
ATOM 5308 C CA . ASP B 1 336 ? 3.475 26.672 2.338 1 93.38 336 ASP B CA 1
ATOM 5309 C C . ASP B 1 336 ? 4.238 25.359 2.178 1 93.38 336 ASP B C 1
ATOM 5311 O O . ASP B 1 336 ? 3.689 24.375 1.674 1 93.38 336 ASP B O 1
ATOM 5315 N N . TRP B 1 337 ? 5.465 25.312 2.645 1 96.25 337 TRP B N 1
ATOM 5316 C CA . TRP B 1 337 ? 6.309 24.219 2.168 1 96.25 337 TRP B CA 1
ATOM 5317 C C . TRP B 1 337 ? 6.77 23.344 3.324 1 96.25 337 TRP B C 1
ATOM 5319 O O . TRP B 1 337 ? 7.449 22.328 3.115 1 96.25 337 TRP B O 1
ATOM 5329 N N . LEU B 1 338 ? 6.363 23.703 4.516 1 95.44 338 LEU B N 1
ATOM 5330 C CA . LEU B 1 338 ? 6.816 22.969 5.695 1 95.44 338 LEU B CA 1
ATOM 5331 C C . LEU B 1 338 ? 6.336 21.531 5.656 1 95.44 338 LEU B C 1
ATOM 5333 O O . LEU B 1 338 ? 7.094 20.609 5.98 1 95.44 338 LEU B O 1
ATOM 5337 N N . GLU B 1 339 ? 5.117 21.297 5.258 1 95.19 339 GLU B N 1
ATOM 5338 C CA . GLU B 1 339 ? 4.59 19.938 5.25 1 95.19 339 GLU B CA 1
ATOM 5339 C C . GLU B 1 339 ? 5.289 19.078 4.199 1 95.19 339 GLU B C 1
ATOM 5341 O O . GLU B 1 339 ? 5.637 17.938 4.465 1 95.19 339 GLU B O 1
ATOM 5346 N N . ALA B 1 340 ? 5.473 19.656 3.021 1 97.94 340 ALA B N 1
ATOM 5347 C CA . ALA B 1 340 ? 6.23 18.922 2.01 1 97.94 340 ALA B CA 1
ATOM 5348 C C . ALA B 1 340 ? 7.648 18.625 2.492 1 97.94 340 ALA B C 1
ATOM 5350 O O . ALA B 1 340 ? 8.172 17.531 2.279 1 97.94 340 ALA B O 1
ATOM 5351 N N . GLY B 1 341 ? 8.25 19.625 3.133 1 98.25 341 GLY B N 1
ATOM 5352 C CA . GLY B 1 341 ? 9.57 19.422 3.707 1 98.25 341 GLY B CA 1
ATOM 5353 C C . GLY B 1 341 ? 9.609 18.312 4.734 1 98.25 341 GLY B C 1
ATOM 5354 O O . GLY B 1 341 ? 10.586 17.562 4.805 1 98.25 341 GLY B O 1
ATOM 5355 N N . ALA B 1 342 ? 8.555 18.219 5.5 1 98.12 342 ALA B N 1
ATOM 5356 C CA . ALA B 1 342 ? 8.477 17.156 6.512 1 98.12 342 ALA B CA 1
ATOM 5357 C C . ALA B 1 342 ? 8.555 15.781 5.875 1 98.12 342 ALA B C 1
ATOM 5359 O O . ALA B 1 342 ? 9.211 14.883 6.402 1 98.12 342 ALA B O 1
ATOM 5360 N N . PHE B 1 343 ? 7.957 15.594 4.754 1 98.69 343 PHE B N 1
ATOM 5361 C CA . PHE B 1 343 ? 7.93 14.273 4.137 1 98.69 343 PHE B CA 1
ATOM 5362 C C . PHE B 1 343 ? 9.25 13.977 3.436 1 98.69 343 PHE B C 1
ATOM 5364 O O . PHE B 1 343 ? 9.656 12.812 3.338 1 98.69 343 PHE B O 1
ATOM 5371 N N . ALA B 1 344 ? 9.953 15.031 2.955 1 98.81 344 ALA B N 1
ATOM 5372 C CA . ALA B 1 344 ? 11.336 14.828 2.529 1 98.81 344 ALA B CA 1
ATOM 5373 C C . ALA B 1 344 ? 12.203 14.352 3.689 1 98.81 344 ALA B C 1
ATOM 5375 O O . ALA B 1 344 ? 12.992 13.422 3.539 1 98.81 344 ALA B O 1
ATOM 5376 N N . TRP B 1 345 ? 12 14.977 4.789 1 98.56 345 TRP B N 1
ATOM 5377 C CA . TRP B 1 345 ? 12.773 14.633 5.98 1 98.56 345 TRP B CA 1
ATOM 5378 C C . TRP B 1 345 ? 12.461 13.219 6.445 1 98.56 345 TRP B C 1
ATOM 5380 O O . TRP B 1 345 ? 13.359 12.469 6.828 1 98.56 345 TRP B O 1
ATOM 5390 N N . LEU B 1 346 ? 11.211 12.82 6.422 1 98.62 346 LEU B N 1
ATOM 5391 C CA . LEU B 1 346 ? 10.82 11.469 6.816 1 98.62 346 LEU B CA 1
ATOM 5392 C C . LEU B 1 346 ? 11.445 10.43 5.895 1 98.62 346 LEU B C 1
ATOM 5394 O O . LEU B 1 346 ? 11.805 9.336 6.34 1 98.62 346 LEU B O 1
ATOM 5398 N N . ALA B 1 347 ? 11.523 10.75 4.609 1 98.75 347 ALA B N 1
ATOM 5399 C CA . ALA B 1 347 ? 12.227 9.859 3.691 1 98.75 347 ALA B CA 1
ATOM 5400 C C . ALA B 1 347 ? 13.688 9.695 4.098 1 98.75 347 ALA B C 1
ATOM 5402 O O . ALA B 1 347 ? 14.227 8.586 4.055 1 98.75 347 ALA B O 1
ATOM 5403 N N . ALA B 1 348 ? 14.336 10.75 4.488 1 98.44 348 ALA B N 1
ATOM 5404 C CA . ALA B 1 348 ? 15.727 10.695 4.93 1 98.44 348 ALA B CA 1
ATOM 5405 C C . ALA B 1 348 ? 15.875 9.828 6.184 1 98.44 348 ALA B C 1
ATOM 5407 O O . ALA B 1 348 ? 16.812 9.039 6.293 1 98.44 348 ALA B O 1
ATOM 5408 N N . GLN B 1 349 ? 14.922 10.039 7.145 1 98 349 GLN B N 1
ATOM 5409 C CA . GLN B 1 349 ? 14.922 9.211 8.344 1 98 349 GLN B CA 1
ATOM 5410 C C . GLN B 1 349 ? 14.82 7.727 7.98 1 98 349 GLN B C 1
ATOM 5412 O O . GLN B 1 349 ? 15.531 6.895 8.555 1 98 349 GLN B O 1
ATOM 5417 N N . ARG B 1 350 ? 13.984 7.422 7.023 1 98.44 350 ARG B N 1
ATOM 5418 C CA . ARG B 1 350 ? 13.789 6.039 6.602 1 98.44 350 ARG B CA 1
ATOM 5419 C C . ARG B 1 350 ? 15.07 5.457 6.023 1 98.44 350 ARG B C 1
ATOM 5421 O O . ARG B 1 350 ? 15.461 4.336 6.363 1 98.44 350 ARG B O 1
ATOM 5428 N N . LEU B 1 351 ? 15.688 6.176 5.16 1 97.75 351 LEU B N 1
ATOM 5429 C CA . LEU B 1 351 ? 16.906 5.695 4.535 1 97.75 351 LEU B CA 1
ATOM 5430 C C . LEU B 1 351 ? 18.016 5.508 5.574 1 97.75 351 LEU B C 1
ATOM 5432 O O . LEU B 1 351 ? 18.844 4.598 5.453 1 97.75 351 LEU B O 1
ATOM 5436 N N . ALA B 1 352 ? 18 6.297 6.613 1 97.12 352 ALA B N 1
ATOM 5437 C CA . ALA B 1 352 ? 19.031 6.25 7.645 1 97.12 352 ALA B CA 1
ATOM 5438 C C . ALA B 1 352 ? 18.688 5.215 8.711 1 97.12 352 ALA B C 1
ATOM 5440 O O . ALA B 1 352 ? 19.484 4.98 9.633 1 97.12 352 ALA B O 1
ATOM 5441 N N . GLY B 1 353 ? 17.5 4.621 8.648 1 97.44 353 GLY B N 1
ATOM 5442 C CA . GLY B 1 353 ? 17.078 3.68 9.672 1 97.44 353 GLY B CA 1
ATOM 5443 C C . GLY B 1 353 ? 16.75 4.344 11 1 97.44 353 GLY B C 1
ATOM 5444 O O . GLY B 1 353 ? 16.953 3.756 12.062 1 97.44 353 GLY B O 1
ATOM 5445 N N . GLN B 1 354 ? 16.297 5.598 10.922 1 97.69 354 GLN B N 1
ATOM 5446 C CA . GLN B 1 354 ? 15.969 6.371 12.109 1 97.69 354 GLN B CA 1
ATOM 5447 C C . GLN B 1 354 ? 14.453 6.551 12.25 1 97.69 354 GLN B C 1
ATOM 5449 O O . GLN B 1 354 ? 13.727 6.527 11.258 1 97.69 354 GLN B O 1
ATOM 5454 N N . PRO B 1 355 ? 13.953 6.711 13.492 1 98 355 PRO B N 1
ATOM 5455 C CA . PRO B 1 355 ? 12.508 6.898 13.695 1 98 355 PRO B CA 1
ATOM 5456 C C . PRO B 1 355 ? 11.984 8.18 13.039 1 98 355 PRO B C 1
ATOM 5458 O O . PRO B 1 355 ? 12.688 9.188 13.008 1 98 355 PRO B O 1
ATOM 5461 N N . GLY B 1 356 ? 10.75 8.07 12.586 1 98.12 356 GLY B N 1
ATOM 5462 C CA . GLY B 1 356 ? 10.086 9.227 12.008 1 98.12 356 GLY B CA 1
ATOM 5463 C C . GLY B 1 356 ? 8.93 9.734 12.859 1 98.12 356 GLY B C 1
ATOM 5464 O O . GLY B 1 356 ? 8.469 10.859 12.688 1 98.12 356 GLY B O 1
ATOM 5465 N N . ASN B 1 357 ? 8.469 8.922 13.797 1 97.88 357 ASN B N 1
ATOM 5466 C CA . ASN B 1 357 ? 7.348 9.32 14.641 1 97.88 357 ASN B CA 1
ATOM 5467 C C . ASN B 1 357 ? 7.82 9.812 16.016 1 97.88 357 ASN B C 1
ATOM 5469 O O . ASN B 1 357 ? 8.977 9.602 16.375 1 97.88 357 ASN B O 1
ATOM 5473 N N . LEU B 1 358 ? 6.992 10.586 16.656 1 97.88 358 LEU B N 1
ATOM 5474 C CA . LEU B 1 358 ? 7.129 10.961 18.062 1 97.88 358 LEU B CA 1
ATOM 5475 C C . LEU B 1 358 ? 6.023 10.336 18.891 1 97.88 358 LEU B C 1
ATOM 5477 O O . LEU B 1 358 ? 4.875 10.781 18.844 1 97.88 358 LEU B O 1
ATOM 5481 N N . PRO B 1 359 ? 6.371 9.352 19.719 1 97.69 359 PRO B N 1
ATOM 5482 C CA . PRO B 1 359 ? 5.352 8.711 20.547 1 97.69 359 PRO B CA 1
ATOM 5483 C C . PRO B 1 359 ? 4.605 9.703 21.438 1 97.69 359 PRO B C 1
ATOM 5485 O O . PRO B 1 359 ? 3.416 9.523 21.703 1 97.69 359 PRO B O 1
ATOM 5488 N N . SER B 1 360 ? 5.23 10.758 21.844 1 96.94 360 SER B N 1
ATOM 5489 C CA . SER B 1 360 ? 4.617 11.789 22.672 1 96.94 360 SER B CA 1
ATOM 5490 C C . SER B 1 360 ? 3.516 12.531 21.906 1 96.94 360 SER B C 1
ATOM 5492 O O . SER B 1 360 ? 2.68 13.203 22.516 1 96.94 360 SER B O 1
ATOM 5494 N N . VAL B 1 361 ? 3.502 12.422 20.641 1 97.31 361 VAL B N 1
ATOM 5495 C CA . VAL B 1 361 ? 2.545 13.125 19.797 1 97.31 361 VAL B CA 1
ATOM 5496 C C . VAL B 1 361 ? 1.434 12.172 19.359 1 97.31 361 VAL B C 1
ATOM 5498 O O . VAL B 1 361 ? 0.251 12.445 19.578 1 97.31 361 VAL B O 1
ATOM 5501 N N . THR B 1 362 ? 1.817 11.016 18.844 1 97 362 THR B N 1
ATOM 5502 C CA . THR B 1 362 ? 0.843 10.141 18.203 1 97 362 THR B CA 1
ATOM 5503 C C . THR B 1 362 ? 0.244 9.164 19.203 1 97 362 THR B C 1
ATOM 5505 O O . THR B 1 362 ? -0.805 8.57 18.953 1 97 362 THR B O 1
ATOM 5508 N N . GLY B 1 363 ? 0.986 8.922 20.328 1 97.12 363 GLY B N 1
ATOM 5509 C CA . GLY B 1 363 ? 0.536 7.949 21.312 1 97.12 363 GLY B CA 1
ATOM 5510 C C . GLY B 1 363 ? 1.028 6.543 21.016 1 97.12 363 GLY B C 1
ATOM 5511 O O . GLY B 1 363 ? 0.635 5.59 21.688 1 97.12 363 GLY B O 1
ATOM 5512 N N . ALA B 1 364 ? 1.927 6.352 20.062 1 97.94 364 ALA B N 1
ATOM 5513 C CA . ALA B 1 364 ? 2.469 5.031 19.75 1 97.94 364 ALA B CA 1
ATOM 5514 C C . ALA B 1 364 ? 3.227 4.457 20.953 1 97.94 364 ALA B C 1
ATOM 5516 O O . ALA B 1 364 ? 3.684 5.203 21.812 1 97.94 364 ALA B O 1
ATOM 5517 N N . ALA B 1 365 ? 3.391 3.16 20.984 1 98.12 365 ALA B N 1
ATOM 5518 C CA . ALA B 1 365 ? 4.062 2.465 22.078 1 98.12 365 ALA B CA 1
ATOM 5519 C C . ALA B 1 365 ? 5.547 2.809 22.125 1 98.12 365 ALA B C 1
ATOM 5521 O O . ALA B 1 365 ? 6.203 2.637 23.156 1 98.12 365 ALA B O 1
ATOM 5522 N N . GLY B 1 366 ? 6.086 3.281 21.031 1 98.12 366 GLY B N 1
ATOM 5523 C CA . GLY B 1 366 ? 7.488 3.646 20.922 1 98.12 366 GLY B CA 1
ATOM 5524 C C . GLY B 1 366 ? 7.844 4.25 19.578 1 98.12 366 GLY B C 1
ATOM 5525 O O . GLY B 1 366 ? 6.992 4.348 18.688 1 98.12 366 GLY B O 1
ATOM 5526 N N . ALA B 1 367 ? 9.109 4.684 19.484 1 98.25 367 ALA B N 1
ATOM 5527 C CA . ALA B 1 367 ? 9.617 5.215 18.219 1 98.25 367 ALA B CA 1
ATOM 5528 C C . ALA B 1 367 ? 9.672 4.121 17.141 1 98.25 367 ALA B C 1
ATOM 5530 O O . ALA B 1 367 ? 9.961 2.963 17.453 1 98.25 367 ALA B O 1
ATOM 5531 N N . ARG B 1 368 ? 9.336 4.477 15.906 1 98.69 368 ARG B N 1
ATOM 5532 C CA . ARG B 1 368 ? 9.344 3.527 14.805 1 98.69 368 ARG B CA 1
ATOM 5533 C C . ARG B 1 368 ? 9.992 4.137 13.562 1 98.69 368 ARG B C 1
ATOM 5535 O O . ARG B 1 368 ? 9.844 5.332 13.305 1 98.69 368 ARG B O 1
ATOM 5542 N N . VAL B 1 369 ? 10.781 3.318 12.805 1 98.75 369 VAL B N 1
ATOM 5543 C CA . VAL B 1 369 ? 11.18 3.656 11.438 1 98.75 369 VAL B CA 1
ATOM 5544 C C . VAL B 1 369 ? 9.977 3.539 10.508 1 98.75 369 VAL B C 1
ATOM 5546 O O . VAL B 1 369 ? 9.453 2.443 10.289 1 98.75 369 VAL B O 1
ATOM 5549 N N . LEU B 1 370 ? 9.555 4.664 9.945 1 98.81 370 LEU B N 1
ATOM 5550 C CA . LEU B 1 370 ? 8.297 4.707 9.211 1 98.81 370 LEU B CA 1
ATOM 5551 C C . LEU B 1 370 ? 8.523 4.422 7.73 1 98.81 370 LEU B C 1
ATOM 5553 O O . LEU B 1 370 ? 9.625 4.641 7.211 1 98.81 370 LEU B O 1
ATOM 5557 N N . GLY B 1 371 ? 7.465 3.842 7.055 1 98.62 371 GLY B N 1
ATOM 5558 C CA . GLY B 1 371 ? 7.348 3.869 5.605 1 98.62 371 GLY B CA 1
ATOM 5559 C C . GLY B 1 371 ? 7.93 2.641 4.934 1 98.62 371 GLY B C 1
ATOM 5560 O O . GLY B 1 371 ? 8.734 1.922 5.535 1 98.62 371 GLY B O 1
ATOM 5561 N N . GLY B 1 372 ? 7.445 2.344 3.793 1 98.81 372 GLY B N 1
ATOM 5562 C CA . GLY B 1 372 ? 8.031 1.385 2.865 1 98.81 372 GLY B CA 1
ATOM 5563 C C . GLY B 1 372 ? 8.953 2.025 1.848 1 98.81 372 GLY B C 1
ATOM 5564 O O . GLY B 1 372 ? 8.648 3.094 1.313 1 98.81 372 GLY B O 1
ATOM 5565 N N . LEU B 1 373 ? 10.141 1.426 1.641 1 98.88 373 LEU B N 1
ATOM 5566 C CA . LEU B 1 373 ? 11.125 1.905 0.677 1 98.88 373 LEU B CA 1
ATOM 5567 C C . LEU B 1 373 ? 10.992 1.16 -0.648 1 98.88 373 LEU B C 1
ATOM 5569 O O . LEU B 1 373 ? 11.062 -0.071 -0.682 1 98.88 373 LEU B O 1
ATOM 5573 N N . TYR B 1 374 ? 10.805 1.867 -1.74 1 98.88 374 TYR B N 1
ATOM 5574 C CA . TYR B 1 374 ? 10.648 1.317 -3.082 1 98.88 374 TYR B CA 1
ATOM 5575 C C . TYR B 1 374 ? 11.812 1.717 -3.975 1 98.88 374 TYR B C 1
ATOM 5577 O O . TYR B 1 374 ? 12.234 2.875 -3.973 1 98.88 374 TYR B O 1
ATOM 5585 N N . ALA B 1 375 ? 12.32 0.795 -4.703 1 98.5 375 ALA B N 1
ATOM 5586 C CA . ALA B 1 375 ? 13.484 1.02 -5.555 1 98.5 375 ALA B CA 1
ATOM 5587 C C . ALA B 1 375 ? 13.102 1.783 -6.816 1 98.5 375 ALA B C 1
ATOM 5589 O O . ALA B 1 375 ? 11.945 1.732 -7.258 1 98.5 375 ALA B O 1
ATOM 5590 N N . PRO B 1 376 ? 14.086 2.516 -7.41 1 97.06 376 PRO B N 1
ATOM 5591 C CA . PRO B 1 376 ? 13.82 3.25 -8.648 1 97.06 376 PRO B CA 1
ATOM 5592 C C . PRO B 1 376 ? 13.453 2.332 -9.812 1 97.06 376 PRO B C 1
ATOM 5594 O O . PRO B 1 376 ? 13.852 1.164 -9.828 1 97.06 376 PRO B O 1
#

Foldseek 3Di:
DAWEKFWDDDPLLQFIKIWIWDDDPPDFIATFWIFTQGHDPVLSVLLNCLLPDPDDDPVSLVVSLVSRLVRVLVRVVVGVVVGPDDLVRHAEYQYEAQWSDFALPDDPPDHGDTDGRYDQQVNCVSSVGKYWYPFQVQLSVLSFRSPDLLLLSVQSQPAAAQFWEWEWEQAQWIKIWIHDHPVDPDHIAMATLGGHFNALQQLCCVPPNDRHCQLCPLLVVAAADPQLLVLVCPPVQLVDADPYYDDCVQDDPVNSVVSDPPPDDSSNSSNNVLLSRLVSVLSVQVRSCVVVVHDDGQEYEYAYPCVRRVVSVVSNCVSRVNHYYDYCVVSNDGRHCSNSVLSRVLVVCLVVVHFSGDCNHGVGPDTHNGGDIGHD/DAWEKFWDDEPLLQFIKIWIWDDDPPDFIATFWIFTQGHDPVLSVLLNCLLPDPDDDPVSLVVSLVSNLVRVLVRVVVGVVVGPDDLVRHAEYQYEAQWSDFALPDDPPDHGDTDGRYDQQVNCVSSVGKYWYPFQVQLSVLSFRSPDLLLLSVQSQPAAQQFWEWEWEQAQWIKIWIHDHPVDPDHIAMATLGGHFNALQQLCCVPPNDRHCQLCPLLVVAAADPQLLVQVCPPVQLVDADPYYDDCVQDDPVNSVVSDPPPDDSSNSSNNVLLSRLVSVLSVQVRSCVVVVHDQGQEYEYAYPCVRRVVSVVSNCVSRVNHYYDYCVVSNDGRHCSNSVLSRVLVVCLVVVHFSGDCNHGVGPDTDNGGDIGHD

InterPro domains:
  IPR005338 Anhydro-N-acetylmuramic acid kinase [MF_01270] (2-376)
  IPR005338 Anhydro-N-acetylmuramic acid kinase [PF03702] (3-374)
  IPR005338 Anhydro-N-acetylmuramic acid kinase [PTHR30605] (2-374)
  IPR043129 ATPase, nucleotide binding domain [SSF53067] (3-349)

Organism: NCBI:txid3151122

Solvent-accessible surface area (backbone atoms only — not comparable to full-atom values): 37770 Å² total; per-residue (Å²): 135,39,33,20,32,3,34,31,36,62,86,76,52,60,30,38,34,30,21,34,31,40,54,37,91,98,51,66,67,39,71,73,42,70,34,78,32,75,46,55,66,72,58,36,54,52,51,53,51,49,48,72,43,66,58,45,40,57,66,58,51,43,42,50,32,52,54,50,36,52,50,51,38,51,28,50,54,53,34,39,67,76,42,93,56,54,69,87,58,40,66,30,31,7,40,61,33,38,70,41,43,80,30,57,76,28,60,95,84,41,57,58,45,70,40,54,48,63,45,50,41,41,39,5,57,74,61,59,27,26,20,28,23,65,50,41,52,32,38,35,47,44,62,12,48,46,31,66,57,52,51,51,44,46,47,63,68,64,52,34,68,84,42,36,36,33,40,33,34,22,33,40,46,23,36,40,26,45,32,47,20,65,80,45,87,62,74,52,38,31,26,44,33,45,60,35,40,46,57,44,23,53,52,31,31,74,74,70,49,68,75,56,55,71,47,25,50,56,28,65,72,29,52,67,41,67,68,54,40,53,60,58,63,63,43,66,72,69,72,55,68,79,55,40,71,82,53,67,90,68,59,36,68,69,55,54,53,72,69,53,88,79,81,72,52,70,40,22,50,38,18,21,42,46,48,46,27,31,51,32,43,51,53,40,52,50,50,51,26,61,75,64,72,47,72,82,31,66,32,29,31,46,17,31,68,44,57,63,17,60,47,46,50,52,50,34,43,68,74,34,75,77,33,49,78,47,65,35,54,83,78,59,39,48,39,80,43,51,66,12,41,28,28,15,49,40,29,51,24,37,76,68,70,32,58,39,55,47,30,68,16,23,49,20,81,53,72,40,45,32,24,28,44,23,55,76,134,41,31,19,32,3,34,31,36,60,85,77,51,62,33,38,34,31,22,35,31,39,55,38,91,96,50,67,67,40,71,74,46,69,36,79,34,75,45,54,66,72,56,36,54,51,51,52,49,49,49,71,46,65,57,46,40,58,67,56,51,44,42,50,31,51,53,50,36,53,51,49,38,50,29,51,53,52,32,38,68,76,42,94,55,54,68,87,59,40,66,31,31,6,40,61,32,37,72,41,46,79,30,58,76,27,61,95,84,40,58,59,44,70,40,53,48,62,44,47,41,41,38,6,59,73,60,59,27,26,22,27,23,65,50,42,52,33,38,34,48,44,62,13,48,45,31,67,58,52,49,51,43,47,49,63,69,65,54,33,68,86,40,37,34,34,40,33,36,22,34,40,47,22,36,40,26,43,30,45,19,65,80,44,87,64,75,51,38,31,26,43,30,46,58,35,42,45,56,43,21,53,53,31,30,73,75,69,46,67,76,57,54,71,48,25,51,57,26,64,72,28,51,66,41,66,69,53,41,54,59,59,63,61,44,65,74,70,72,55,68,80,55,39,70,83,52,67,90,67,59,36,68,70,54,54,54,73,69,53,87,80,79,72,53,70,43,22,50,38,17,21,42,46,48,45,28,32,50,33,42,50,52,40,51,50,49,52,25,62,76,65,72,46,72,82,29,67,33,30,32,46,18,31,68,45,58,62,16,61,47,45,50,51,51,32,44,70,74,35,72,78,33,49,79,48,64,34,53,83,77,59,40,48,38,79,44,51,67,11,41,29,28,17,49,39,30,51,24,36,77,69,70,31,57,39,54,47,30,67,15,23,49,20,79,51,72,40,46,32,24,28,45,24,56,75